Protein AF-A0A2V8WRK2-F1 (afdb_monomer_lite)

pLDDT: mean 87.33, std 11.97, range [26.91, 98.06]

Sequence (510 aa):
MASASSSSPSTLCRERIAKIERKTERIECVFANGSTILISPFLATHVSVGDEISFPLATPAVHTGTEIYVGKSVQASRPRDVYQVSIGYVSQPRQDKRGEYFVIAEVLNGQLGISSIQIGSETLRDYFYVADRQGKWERQRTLYQVLQASSSASPAELRLAFKLRDLELRASRALKSECRALERAFNILAQEELRAYYDALLKDSLAPAVFPYGGFGSILVVGERSRNGDAFFTKRILAFLPEQRHRHFRAPLRRCDFYNDRAYYRDLDRKLEVCLDPGVLPLVWDATWNEWKHLLGTKAELKATFVLSGKYRRNRGQWELVKWATALPSRVEVKLPMDTQSQIEKARRTFHRFGQYSDALEKIRAEIAKAPIEKRELQRICDTLGIPSDFDVAQITWQPDYDSFFYQQLYRRARTFYLFREEYIFDLERGVIIETPELGHATYVFAKPKSMAVFLADYARTTKEHILDNRSNVAERLGYLGRVVHGANPRGWLKKIKAYVGEPPDVAQF

Structure (mmCIF, N/CA/C/O backbone):
data_AF-A0A2V8WRK2-F1
#
_entry.id   AF-A0A2V8WRK2-F1
#
loop_
_atom_site.group_PDB
_atom_site.id
_atom_site.type_symbol
_atom_site.label_atom_id
_atom_site.label_alt_id
_atom_site.label_comp_id
_atom_site.label_asym_id
_atom_site.label_entity_id
_atom_site.label_seq_id
_atom_site.pdbx_PDB_ins_code
_atom_site.Cartn_x
_atom_site.Cartn_y
_atom_site.Cartn_z
_atom_site.occupancy
_atom_site.B_iso_or_equiv
_atom_site.auth_seq_id
_atom_site.auth_comp_id
_atom_site.auth_asym_id
_atom_site.auth_atom_id
_atom_site.pdbx_PDB_model_num
ATOM 1 N N . MET A 1 1 ? 27.318 -7.527 21.695 1.00 33.00 1 MET A N 1
ATOM 2 C CA . MET A 1 1 ? 27.281 -6.537 22.789 1.00 33.00 1 MET A CA 1
ATOM 3 C C . MET A 1 1 ? 27.005 -5.181 22.171 1.00 33.00 1 MET A C 1
ATOM 5 O O . MET A 1 1 ? 27.864 -4.669 21.469 1.00 33.00 1 MET A O 1
ATOM 9 N N . ALA A 1 2 ? 25.782 -4.680 22.329 1.00 28.59 2 ALA A N 1
ATOM 10 C CA . ALA A 1 2 ? 25.346 -3.387 21.813 1.00 28.59 2 ALA A CA 1
ATOM 11 C C . ALA A 1 2 ? 24.994 -2.501 23.011 1.00 28.59 2 ALA A C 1
ATOM 13 O O . ALA A 1 2 ? 24.330 -2.952 23.943 1.00 28.59 2 ALA A O 1
ATOM 14 N N . SER A 1 3 ? 25.518 -1.282 22.996 1.00 26.91 3 SER A N 1
ATOM 15 C CA . SER A 1 3 ? 25.431 -0.280 24.053 1.00 26.91 3 SER A CA 1
ATOM 16 C C . SER A 1 3 ? 23.981 0.047 24.407 1.00 26.91 3 SER A C 1
ATOM 18 O O . SER A 1 3 ? 23.245 0.588 23.582 1.00 26.91 3 SER A O 1
ATOM 20 N N . ALA A 1 4 ? 23.600 -0.249 25.649 1.00 30.08 4 ALA A N 1
ATOM 21 C CA . ALA A 1 4 ? 22.389 0.265 26.263 1.00 30.08 4 ALA A CA 1
ATOM 22 C C . ALA A 1 4 ? 22.502 1.792 26.364 1.00 30.08 4 ALA A C 1
ATOM 24 O O . ALA A 1 4 ? 23.292 2.318 27.146 1.00 30.08 4 ALA A O 1
ATOM 25 N N . SER A 1 5 ? 21.731 2.512 25.552 1.00 32.69 5 SER A N 1
ATOM 26 C CA . SER A 1 5 ? 21.471 3.926 25.787 1.00 32.69 5 SER A CA 1
ATOM 27 C C . SER A 1 5 ? 20.665 4.034 27.080 1.00 32.69 5 SER A C 1
ATOM 29 O O . SER A 1 5 ? 19.501 3.634 27.121 1.00 32.69 5 SER A O 1
ATOM 31 N N . SER A 1 6 ? 21.300 4.527 28.140 1.00 32.81 6 SER A N 1
ATOM 32 C CA . SER A 1 6 ? 20.675 4.817 29.427 1.00 32.81 6 SER A CA 1
ATOM 33 C C . SER A 1 6 ? 19.572 5.861 29.241 1.00 32.81 6 SER A C 1
ATOM 35 O O . SER A 1 6 ? 19.846 7.058 29.138 1.00 32.81 6 SER A O 1
ATOM 37 N N . SER A 1 7 ? 18.321 5.412 29.173 1.00 35.16 7 SER A N 1
ATOM 38 C CA . SER A 1 7 ? 17.162 6.286 29.307 1.00 35.16 7 SER A CA 1
ATOM 39 C C . SER A 1 7 ? 17.142 6.838 30.730 1.00 35.16 7 SER A C 1
ATOM 41 O O . SER A 1 7 ? 17.136 6.065 31.690 1.00 35.16 7 SER A O 1
ATOM 43 N N . SER A 1 8 ? 17.132 8.162 30.869 1.00 36.28 8 SER A N 1
ATOM 44 C CA . SER A 1 8 ? 16.843 8.862 32.123 1.00 36.28 8 SER A CA 1
ATOM 45 C C . SER A 1 8 ? 15.612 8.236 32.796 1.00 36.28 8 SER A C 1
ATOM 47 O O . SER A 1 8 ? 14.686 7.857 32.071 1.00 36.28 8 SER A O 1
ATOM 49 N N . PRO A 1 9 ? 15.547 8.125 34.136 1.00 40.22 9 PRO A N 1
ATOM 50 C CA . PRO A 1 9 ? 14.362 7.596 34.797 1.00 40.22 9 PRO A CA 1
ATOM 51 C C . PRO A 1 9 ? 13.186 8.510 34.457 1.00 40.22 9 PRO A C 1
ATOM 53 O O . PRO A 1 9 ? 13.114 9.649 34.915 1.00 40.22 9 PRO A O 1
ATOM 56 N N . SER A 1 10 ? 12.286 8.041 33.595 1.00 53.97 10 SER A N 1
ATOM 57 C CA . SER A 1 10 ? 11.025 8.719 33.347 1.00 53.97 10 SER A CA 1
ATOM 58 C C . SER A 1 10 ? 10.274 8.732 34.669 1.00 53.97 10 SER A C 1
ATOM 60 O O . SER A 1 10 ? 9.869 7.676 35.153 1.00 53.97 10 SER A O 1
ATOM 62 N N . THR A 1 11 ? 10.132 9.902 35.285 1.00 71.38 11 THR A N 1
ATOM 63 C CA . THR A 1 11 ? 9.372 10.050 36.522 1.00 71.38 11 THR A CA 1
ATOM 64 C C . THR A 1 11 ? 7.940 9.601 36.229 1.00 71.38 11 THR A C 1
ATOM 66 O O . THR A 1 11 ? 7.254 10.178 35.384 1.00 71.38 11 THR A O 1
ATOM 69 N N . LEU A 1 12 ? 7.514 8.503 36.846 1.00 81.81 12 LEU A N 1
ATOM 70 C CA . LEU A 1 12 ? 6.176 7.954 36.666 1.00 81.81 12 LEU A CA 1
ATOM 71 C C . LEU A 1 12 ? 5.236 8.605 37.674 1.00 81.81 12 LEU A C 1
ATOM 73 O O . LEU A 1 12 ? 5.536 8.646 38.864 1.00 81.81 12 LEU A O 1
ATOM 77 N N . CYS A 1 13 ? 4.099 9.098 37.195 1.00 82.94 13 CYS A N 1
ATOM 78 C CA . CYS A 1 13 ? 2.987 9.475 38.050 1.00 82.94 13 CYS A CA 1
ATOM 79 C C . CYS A 1 13 ? 2.107 8.246 38.259 1.00 82.94 13 CYS A C 1
ATOM 81 O O . CYS A 1 13 ? 1.760 7.574 37.284 1.00 82.94 13 CYS A O 1
ATOM 83 N N . ARG A 1 14 ? 1.740 7.965 39.508 1.00 88.44 14 ARG A N 1
ATOM 84 C CA . ARG A 1 14 ? 0.771 6.931 39.874 1.00 88.44 14 ARG A CA 1
ATOM 85 C C . ARG A 1 14 ? -0.101 7.483 40.984 1.00 88.44 14 ARG A C 1
ATOM 87 O O . ARG A 1 14 ? 0.359 7.621 42.110 1.00 88.44 14 ARG A O 1
ATOM 94 N N . GLU A 1 15 ? -1.336 7.823 40.648 1.00 89.12 15 GLU A N 1
ATOM 95 C CA . GLU A 1 15 ? -2.199 8.595 41.536 1.00 89.12 15 GLU A CA 1
ATOM 96 C C . GLU A 1 15 ? -3.636 8.088 41.530 1.00 89.12 15 GLU A C 1
ATOM 98 O O . GLU A 1 15 ? -4.135 7.556 40.535 1.00 89.12 15 GLU A O 1
ATOM 103 N N . ARG A 1 16 ? -4.325 8.274 42.659 1.00 90.38 16 ARG A N 1
ATOM 104 C CA . ARG A 1 16 ? -5.740 7.921 42.800 1.00 90.38 16 ARG A CA 1
ATOM 105 C C . ARG A 1 16 ? -6.625 9.096 42.406 1.00 90.38 16 ARG A C 1
ATOM 107 O O . ARG A 1 16 ? -6.422 10.219 42.867 1.00 90.38 16 ARG A O 1
ATOM 114 N N . ILE A 1 17 ? -7.649 8.821 41.606 1.00 89.75 17 ILE A N 1
ATOM 115 C CA . ILE A 1 17 ? -8.601 9.830 41.143 1.00 89.75 17 ILE A CA 1
ATOM 116 C C . ILE A 1 17 ? -9.576 10.172 42.269 1.00 89.75 17 ILE A C 1
ATOM 118 O O . ILE A 1 17 ? -10.353 9.324 42.710 1.00 89.75 17 ILE A O 1
ATOM 122 N N . ALA A 1 18 ? -9.546 11.427 42.710 1.00 89.19 18 ALA A N 1
ATOM 123 C CA . ALA A 1 18 ? -10.425 11.965 43.741 1.00 89.19 18 ALA A CA 1
ATOM 124 C C . ALA A 1 18 ? -11.673 12.630 43.143 1.00 89.19 18 ALA A C 1
ATOM 126 O O . ALA A 1 18 ? -12.765 12.506 43.695 1.00 89.19 18 ALA A O 1
ATOM 127 N N . LYS A 1 19 ? -11.533 13.312 41.999 1.00 88.94 19 LYS A N 1
ATOM 128 C CA . LYS A 1 19 ? -12.640 14.009 41.329 1.00 88.94 19 LYS A CA 1
ATOM 129 C C . LYS A 1 19 ? -12.487 13.963 39.812 1.00 88.94 19 LYS A C 1
ATOM 131 O O . LYS A 1 19 ? -11.374 13.919 39.294 1.00 88.94 19 LYS A O 1
ATOM 136 N N . ILE A 1 20 ? -13.613 13.984 39.104 1.00 88.81 20 ILE A N 1
ATOM 137 C CA . ILE A 1 20 ? -13.668 14.070 37.643 1.00 88.81 20 ILE A CA 1
ATOM 138 C C . ILE A 1 20 ? -14.520 15.288 37.285 1.00 88.81 20 ILE A C 1
ATOM 140 O O . ILE A 1 20 ? -15.695 15.348 37.642 1.00 88.81 20 ILE A O 1
ATOM 144 N N . GLU A 1 21 ? -13.928 16.256 36.593 1.00 87.88 21 GLU A N 1
ATOM 145 C CA . GLU A 1 21 ? -14.580 17.495 36.174 1.00 87.88 21 GLU A CA 1
ATOM 146 C C . GLU A 1 21 ? -14.582 17.626 34.652 1.00 87.88 21 GLU A C 1
ATOM 148 O O . GLU A 1 21 ? -13.616 17.299 33.960 1.00 87.88 21 GLU A O 1
ATOM 153 N N . ARG A 1 22 ? -15.688 18.123 34.099 1.00 81.88 22 ARG A N 1
ATOM 154 C CA . ARG A 1 22 ? -15.800 18.359 32.661 1.00 81.88 22 ARG A CA 1
ATOM 155 C C . ARG A 1 22 ? -15.322 19.771 32.337 1.00 81.88 22 ARG A C 1
ATOM 157 O O . ARG A 1 22 ? -16.014 20.734 32.649 1.00 81.88 22 ARG A O 1
ATOM 164 N N . LYS A 1 23 ? -14.181 19.882 31.653 1.00 77.75 23 LYS A N 1
ATOM 165 C CA . LYS A 1 23 ? -13.736 21.114 30.989 1.00 77.75 23 LYS A CA 1
ATOM 166 C C . LYS A 1 23 ? -14.095 21.041 29.500 1.00 77.75 23 LYS A C 1
ATOM 168 O O . LYS A 1 23 ? -14.261 19.961 28.943 1.00 77.75 23 LYS A O 1
ATOM 173 N N . THR A 1 24 ? -14.269 22.195 28.863 1.00 71.88 24 THR A N 1
ATOM 174 C CA . THR A 1 24 ? -14.876 22.413 27.531 1.00 71.88 24 THR A CA 1
ATOM 175 C C . THR A 1 24 ? -14.741 21.237 26.546 1.00 71.88 24 THR A C 1
ATOM 177 O O . THR A 1 24 ? -15.749 20.648 26.155 1.00 71.88 24 THR A O 1
ATOM 180 N N . GLU A 1 25 ? -13.505 20.844 26.206 1.00 73.25 25 GLU A N 1
ATOM 181 C CA . GLU A 1 25 ? -13.198 19.764 25.248 1.00 73.25 25 GLU A CA 1
ATOM 182 C C . GLU A 1 25 ? -12.459 18.555 25.858 1.00 73.25 25 GLU A C 1
ATOM 184 O O . GLU A 1 25 ? -12.199 17.564 25.170 1.00 73.25 25 GLU A O 1
ATOM 189 N N . ARG A 1 26 ? -12.101 18.611 27.145 1.00 78.19 26 ARG A N 1
ATOM 190 C CA . ARG A 1 26 ? -11.319 17.576 27.839 1.00 78.19 26 ARG A CA 1
ATOM 191 C C . ARG A 1 26 ? -11.847 17.340 29.242 1.00 78.19 26 ARG A C 1
ATOM 193 O O . ARG A 1 26 ? -12.374 18.241 29.881 1.00 78.19 26 ARG A O 1
ATOM 200 N N . ILE A 1 27 ? -11.669 16.126 29.737 1.00 84.38 27 ILE A N 1
ATOM 201 C CA . ILE A 1 27 ? -12.066 15.793 31.101 1.00 84.38 27 ILE A CA 1
ATOM 202 C C . ILE A 1 27 ? -10.850 15.940 32.004 1.00 84.38 27 ILE A C 1
ATOM 204 O O . ILE A 1 27 ? -9.791 15.398 31.702 1.00 84.38 27 ILE A O 1
ATOM 208 N N . GLU A 1 28 ? -11.001 16.697 33.082 1.00 87.44 28 GLU A N 1
ATOM 209 C CA . GLU A 1 28 ? -9.978 16.861 34.102 1.00 87.44 28 GLU A CA 1
ATOM 210 C C . GLU A 1 28 ? -10.193 15.832 35.208 1.00 87.44 28 GLU A C 1
ATOM 212 O O . GLU A 1 28 ? -11.255 15.773 35.827 1.00 87.44 28 GLU A O 1
ATOM 217 N N . CYS A 1 29 ? -9.181 15.010 35.455 1.00 86.69 29 CYS A N 1
ATOM 218 C CA . CYS A 1 29 ? -9.129 14.156 36.630 1.00 86.69 29 CYS A CA 1
ATOM 219 C C . CYS A 1 29 ? -8.252 14.842 37.675 1.00 86.69 29 CYS A C 1
ATOM 221 O O . CYS A 1 29 ? -7.085 15.126 37.409 1.00 86.69 29 CYS A O 1
ATOM 223 N N . VAL A 1 30 ? -8.826 15.099 38.847 1.00 87.56 30 VAL A N 1
ATOM 224 C CA . VAL A 1 30 ? -8.127 15.644 40.012 1.00 87.56 30 VAL A CA 1
ATOM 225 C C . VAL A 1 30 ? -7.714 14.482 40.902 1.00 87.56 30 VAL A C 1
ATOM 227 O O . VAL A 1 30 ? -8.536 13.620 41.236 1.00 87.56 30 VAL A O 1
ATOM 230 N N . PHE A 1 31 ? -6.443 14.450 41.274 1.00 88.44 31 PHE A N 1
ATOM 231 C CA . PHE A 1 31 ? -5.867 13.409 42.110 1.00 88.44 31 PHE A CA 1
ATOM 232 C C . PHE A 1 31 ? -5.949 13.748 43.593 1.00 88.44 31 PHE A C 1
ATOM 234 O O . PHE A 1 31 ? -6.145 14.900 43.979 1.00 88.44 31 PHE A O 1
ATOM 241 N N . ALA A 1 32 ? -5.773 12.733 44.437 1.00 84.25 32 ALA A N 1
ATOM 242 C CA . ALA A 1 32 ? -5.756 12.897 45.890 1.00 84.25 32 ALA A CA 1
ATOM 243 C C . ALA A 1 32 ? -4.668 13.879 46.374 1.00 84.25 32 ALA A C 1
ATOM 245 O O . ALA A 1 32 ? -4.857 14.549 47.384 1.00 84.25 32 ALA A O 1
ATOM 246 N N . ASN A 1 33 ? -3.563 14.006 45.633 1.00 82.94 33 ASN A N 1
ATOM 247 C CA . ASN A 1 33 ? -2.477 14.948 45.916 1.00 82.94 33 ASN A CA 1
ATOM 248 C C . ASN A 1 33 ? -2.751 16.396 45.431 1.00 82.94 33 ASN A C 1
ATOM 250 O O . ASN A 1 33 ? -1.884 17.257 45.552 1.00 82.94 33 ASN A O 1
ATOM 254 N N . GLY A 1 34 ? -3.925 16.665 44.844 1.00 79.44 34 GLY A N 1
ATOM 255 C CA . GLY A 1 34 ? -4.321 17.971 44.306 1.00 79.44 34 GLY A CA 1
ATOM 256 C C . GLY A 1 34 ? -3.822 18.285 42.889 1.00 79.44 34 GLY A C 1
ATOM 257 O O . GLY A 1 34 ? -4.283 19.257 42.294 1.00 79.44 34 GLY A O 1
ATOM 258 N N . SER A 1 35 ? -2.928 17.474 42.314 1.00 85.12 35 SER A N 1
ATOM 259 C CA . SER A 1 35 ? -2.521 17.615 40.909 1.00 85.12 35 SER A CA 1
ATOM 260 C C . SER A 1 35 ? -3.599 17.090 39.954 1.00 85.12 35 SER A C 1
ATOM 262 O O . SER A 1 35 ? -4.507 16.356 40.356 1.00 85.12 35 SER A O 1
ATOM 264 N N . THR A 1 36 ? -3.540 17.503 38.686 1.00 85.69 36 THR A N 1
ATOM 265 C CA . THR A 1 36 ? -4.578 17.180 37.701 1.00 85.69 36 THR A CA 1
ATOM 266 C C . THR A 1 36 ? -3.999 16.654 36.394 1.00 85.69 36 THR A C 1
ATOM 268 O O . THR A 1 36 ? -2.864 16.950 36.018 1.00 85.69 36 THR A O 1
ATOM 271 N N . ILE A 1 37 ? -4.800 15.864 35.679 1.00 86.00 37 ILE A N 1
ATOM 272 C CA . ILE A 1 37 ? -4.516 15.426 34.312 1.00 86.00 37 ILE A CA 1
ATOM 273 C C . ILE A 1 37 ? -5.730 15.688 33.423 1.00 86.00 37 ILE A C 1
ATOM 275 O O . ILE A 1 37 ? -6.873 15.463 33.818 1.00 86.00 37 ILE A O 1
ATOM 279 N N . LEU A 1 38 ? -5.486 16.128 32.191 1.00 86.19 38 LEU A N 1
ATOM 280 C CA . LEU A 1 38 ? -6.527 16.248 31.175 1.00 86.19 38 LEU A CA 1
ATOM 281 C C . LEU A 1 38 ? -6.543 14.999 30.301 1.00 86.19 38 LEU A C 1
ATOM 283 O O . LEU A 1 38 ? -5.591 14.772 29.565 1.00 86.19 38 LEU A O 1
ATOM 287 N N . ILE A 1 39 ? -7.633 14.239 30.314 1.00 86.25 39 ILE A N 1
ATOM 288 C CA . ILE A 1 39 ? -7.825 13.052 29.473 1.00 86.25 39 ILE A CA 1
ATOM 289 C C . ILE A 1 39 ? -8.859 13.291 28.369 1.00 86.25 39 ILE A C 1
ATOM 291 O O . ILE A 1 39 ? -9.662 14.230 28.405 1.00 86.25 39 ILE A O 1
ATOM 295 N N . SER A 1 40 ? -8.837 12.423 27.353 1.00 85.00 40 SER A N 1
ATOM 296 C CA . SER A 1 40 ? -9.837 12.467 26.287 1.00 85.00 40 SER A CA 1
ATOM 297 C C . SER A 1 40 ? -11.233 12.127 26.835 1.00 85.00 40 SER A C 1
ATOM 299 O O . SER A 1 40 ? -11.349 11.262 27.711 1.00 85.00 40 SER A O 1
ATOM 301 N N . PRO A 1 41 ? -12.312 12.728 26.295 1.00 84.94 41 PRO A N 1
ATOM 302 C CA . PRO A 1 41 ? -13.676 12.381 26.694 1.00 84.94 41 PRO A CA 1
ATOM 303 C C . PRO A 1 41 ? -13.994 10.892 26.534 1.00 84.94 41 PRO A C 1
ATOM 305 O O . PRO A 1 41 ? -14.756 10.343 27.319 1.00 84.94 41 PRO A O 1
ATOM 308 N N . PHE A 1 42 ? -13.389 10.227 25.543 1.00 86.25 42 PHE A N 1
ATOM 309 C CA . PHE A 1 42 ? -13.582 8.796 25.324 1.00 86.25 42 PHE A CA 1
ATOM 310 C C . PHE A 1 42 ? -12.953 7.958 26.442 1.00 86.25 42 PHE A C 1
ATOM 312 O O . PHE A 1 42 ? -13.636 7.112 27.014 1.00 86.25 42 PHE A O 1
ATOM 319 N N . LEU A 1 43 ? -11.696 8.232 26.812 1.00 86.94 43 LEU A N 1
ATOM 320 C CA . LEU A 1 43 ? -11.040 7.544 27.929 1.00 86.94 43 LEU A CA 1
ATOM 321 C C . LEU A 1 43 ? -11.803 7.767 29.240 1.00 86.94 43 LEU A C 1
ATOM 323 O O . LEU A 1 43 ? -11.996 6.822 29.996 1.00 86.94 43 LEU A O 1
ATOM 327 N N . ALA A 1 44 ? -12.308 8.982 29.469 1.00 86.69 44 ALA A N 1
ATOM 328 C CA . ALA A 1 44 ? -13.057 9.324 30.675 1.00 86.69 44 ALA A CA 1
ATOM 329 C C . ALA A 1 44 ? -14.314 8.467 30.896 1.00 86.69 44 ALA A C 1
ATOM 331 O O . ALA A 1 44 ? -14.669 8.206 32.041 1.00 86.69 44 ALA A O 1
ATOM 332 N N . THR A 1 45 ? -14.957 7.963 29.833 1.00 87.81 45 THR A N 1
ATOM 333 C CA . THR A 1 45 ? -16.102 7.034 29.967 1.00 87.81 45 THR A CA 1
ATOM 334 C C . THR A 1 45 ? -15.731 5.695 30.610 1.00 87.81 45 THR A C 1
ATOM 336 O O . THR A 1 45 ? -16.604 4.953 31.056 1.00 87.81 45 THR A O 1
ATOM 339 N N . HIS A 1 46 ? -14.435 5.395 30.677 1.00 87.62 46 HIS A N 1
ATOM 340 C CA . HIS A 1 46 ? -13.875 4.188 31.266 1.00 87.62 46 HIS A CA 1
ATOM 341 C C . HIS A 1 46 ? -13.084 4.477 32.541 1.00 87.62 46 HIS A C 1
ATOM 343 O O . HIS A 1 46 ? -12.317 3.623 32.971 1.00 87.62 46 HIS A O 1
ATOM 349 N N . VAL A 1 47 ? -13.262 5.642 33.158 1.00 88.44 47 VAL A N 1
ATOM 350 C CA . VAL A 1 47 ? -12.563 6.060 34.378 1.00 88.44 47 VAL A CA 1
ATOM 351 C C . VAL A 1 47 ? -13.590 6.401 35.456 1.00 88.44 47 VAL A C 1
ATOM 353 O O . VAL A 1 47 ? -14.679 6.891 35.163 1.00 88.44 47 VAL A O 1
ATOM 356 N N . SER A 1 48 ? -13.285 6.099 36.713 1.00 88.62 48 SER A N 1
ATOM 357 C CA . SER A 1 48 ? -14.168 6.348 37.853 1.00 88.62 48 SER A CA 1
ATOM 358 C C . SER A 1 48 ? -13.391 6.897 39.047 1.00 88.62 48 SER A C 1
ATOM 360 O O . SER A 1 48 ? -12.182 6.710 39.163 1.00 88.62 48 SER A O 1
ATOM 362 N N . VAL A 1 49 ? -14.089 7.597 39.944 1.00 87.75 49 VAL A N 1
ATOM 363 C CA . VAL A 1 49 ? -13.502 8.045 41.215 1.00 87.75 49 VAL A CA 1
ATOM 364 C C . VAL A 1 49 ? -13.048 6.819 42.011 1.00 87.75 49 VAL A C 1
ATOM 366 O O . VAL A 1 49 ? -13.767 5.825 42.093 1.00 87.75 49 VAL A O 1
ATOM 369 N N . GLY A 1 50 ? -11.843 6.886 42.572 1.00 85.75 50 GLY A N 1
ATOM 370 C CA . GLY A 1 50 ? -11.198 5.776 43.269 1.00 85.75 50 GLY A CA 1
ATOM 371 C C . GLY A 1 50 ? -10.345 4.866 42.381 1.00 85.75 50 GLY A C 1
ATOM 372 O O . GLY A 1 50 ? -9.571 4.087 42.937 1.00 85.75 50 GLY A O 1
ATOM 373 N N . ASP A 1 51 ? -10.430 4.979 41.050 1.00 89.88 51 ASP A N 1
ATOM 374 C CA . ASP A 1 51 ? -9.483 4.316 40.147 1.00 89.88 51 ASP A CA 1
ATOM 375 C C . ASP A 1 51 ? -8.077 4.910 40.310 1.00 89.88 51 ASP A C 1
ATOM 377 O O . ASP A 1 51 ? -7.897 6.074 40.687 1.00 89.88 51 ASP A O 1
ATOM 381 N N . GLU A 1 52 ? -7.071 4.100 40.003 1.00 91.38 52 GLU A N 1
ATOM 382 C CA . GLU A 1 52 ? -5.673 4.507 40.011 1.00 91.38 52 GLU A CA 1
ATOM 383 C C . GLU A 1 52 ? -5.186 4.711 38.579 1.00 91.38 52 GLU A C 1
ATOM 385 O O . GLU A 1 52 ? -5.335 3.826 37.741 1.00 91.38 52 GLU A O 1
ATOM 390 N N . ILE A 1 53 ? -4.591 5.863 38.284 1.00 90.69 53 ILE A N 1
ATOM 391 C CA . ILE A 1 53 ? -4.066 6.181 36.958 1.00 90.69 53 ILE A CA 1
ATOM 392 C C . ILE A 1 53 ? -2.546 6.302 37.003 1.00 90.69 53 ILE A C 1
ATOM 394 O O . ILE A 1 53 ? -1.979 6.952 37.879 1.00 90.69 53 ILE A O 1
ATOM 398 N N . SER A 1 54 ? -1.883 5.654 36.049 1.00 90.25 54 SER A N 1
ATOM 399 C CA . SER A 1 54 ? -0.434 5.676 35.862 1.00 90.25 54 SER A CA 1
ATOM 400 C C . SER A 1 54 ? -0.083 6.285 34.507 1.00 90.25 54 SER A C 1
ATOM 402 O O . SER A 1 54 ? -0.649 5.872 33.491 1.00 90.25 54 SER A O 1
ATOM 404 N N . PHE A 1 55 ? 0.843 7.247 34.482 1.00 88.25 55 PHE A N 1
ATOM 405 C CA . PHE A 1 55 ? 1.313 7.893 33.251 1.00 88.25 55 PHE A CA 1
ATOM 406 C C . PHE A 1 55 ? 2.711 8.539 33.414 1.00 88.25 55 PHE A C 1
ATOM 408 O O . PHE A 1 55 ? 3.114 8.868 34.531 1.00 88.25 55 PHE A O 1
ATOM 415 N N . PRO A 1 56 ? 3.465 8.765 32.323 1.00 83.00 56 PRO A N 1
ATOM 416 C CA . PRO A 1 56 ? 4.788 9.402 32.373 1.00 83.00 56 PRO A CA 1
ATOM 417 C C . PRO A 1 56 ? 4.728 10.936 32.557 1.00 83.00 56 PRO A C 1
ATOM 419 O O . PRO A 1 56 ? 4.084 11.627 31.763 1.00 83.00 56 PRO A O 1
ATOM 422 N N . LEU A 1 57 ? 5.456 11.491 33.543 1.00 71.69 57 LEU A N 1
ATOM 423 C CA . LEU A 1 57 ? 5.439 12.928 33.906 1.00 71.69 57 LEU A CA 1
ATOM 424 C C . LEU A 1 57 ? 6.092 13.866 32.879 1.00 71.69 57 LEU A C 1
ATOM 426 O O . LEU A 1 57 ? 5.818 15.062 32.892 1.00 71.69 57 LEU A O 1
ATOM 430 N N . ALA A 1 58 ? 6.901 13.354 31.947 1.00 61.28 58 ALA A N 1
ATOM 431 C CA . ALA A 1 58 ? 7.513 14.159 30.880 1.00 61.28 58 ALA A CA 1
ATOM 432 C C . ALA A 1 58 ? 6.502 14.679 29.829 1.00 61.28 58 ALA A C 1
ATOM 434 O O . ALA A 1 58 ? 6.897 15.236 28.805 1.00 61.28 58 ALA A O 1
ATOM 435 N N . THR A 1 59 ? 5.199 14.491 30.060 1.00 55.66 59 THR A N 1
ATOM 436 C CA . THR A 1 59 ? 4.135 14.775 29.097 1.00 55.66 59 THR A CA 1
ATOM 437 C C . THR A 1 59 ? 3.240 15.908 29.620 1.00 55.66 59 THR A C 1
ATOM 439 O O . THR A 1 59 ? 2.316 15.639 30.385 1.00 55.66 59 THR A O 1
ATOM 442 N N . PRO A 1 60 ? 3.456 17.177 29.217 1.00 45.00 60 PRO A N 1
ATOM 443 C CA . PRO A 1 60 ? 2.665 18.309 29.714 1.00 45.00 60 PRO A CA 1
ATOM 444 C C . PRO A 1 60 ? 1.190 18.293 29.256 1.00 45.00 60 PRO A C 1
ATOM 446 O O . PRO A 1 60 ? 0.369 19.013 29.817 1.00 45.00 60 PRO A O 1
ATOM 449 N N . ALA A 1 61 ? 0.819 17.457 28.274 1.00 53.44 61 ALA A N 1
ATOM 450 C CA . ALA A 1 61 ? -0.570 17.199 27.892 1.00 53.44 61 ALA A CA 1
ATOM 451 C C . ALA A 1 61 ? -0.760 15.766 27.365 1.00 53.44 61 ALA A C 1
ATOM 453 O O . ALA A 1 61 ? -0.060 15.334 26.452 1.00 53.44 61 ALA A O 1
ATOM 454 N N . VAL A 1 62 ? -1.753 15.034 27.883 1.00 57.56 62 VAL A N 1
ATOM 455 C CA . VAL A 1 62 ? -2.133 13.722 27.335 1.00 57.56 62 VAL A CA 1
ATOM 456 C C . VAL A 1 62 ? -2.685 13.906 25.926 1.00 57.56 62 VAL A C 1
ATOM 458 O O . VAL A 1 62 ? -3.643 14.655 25.705 1.00 57.56 62 VAL A O 1
ATOM 461 N N . HIS A 1 63 ? -2.111 13.188 24.973 1.00 61.88 63 HIS A N 1
ATOM 462 C CA . HIS A 1 63 ? -2.638 13.034 23.625 1.00 61.88 63 HIS A CA 1
ATOM 463 C C . HIS A 1 63 ? -3.066 11.579 23.415 1.00 61.88 63 HIS A C 1
ATOM 465 O O . HIS A 1 63 ? -2.798 10.709 24.241 1.00 61.88 63 HIS A O 1
ATOM 471 N N . THR A 1 64 ? -3.727 11.285 22.295 1.00 57.28 64 THR A N 1
ATOM 472 C CA . THR A 1 64 ? -4.144 9.916 21.948 1.00 57.28 64 THR A CA 1
ATOM 473 C C . THR A 1 64 ? -2.983 8.915 21.941 1.00 57.28 64 THR A C 1
ATOM 475 O O . THR A 1 64 ? -3.224 7.732 22.121 1.00 57.28 64 THR A O 1
ATOM 478 N N . GLY A 1 65 ? -1.731 9.354 21.769 1.00 64.69 65 GLY A N 1
ATOM 479 C CA . GLY A 1 65 ? -0.544 8.490 21.804 1.00 64.69 65 GLY A CA 1
ATOM 480 C C . GLY A 1 65 ? 0.133 8.329 23.171 1.00 64.69 65 GLY A C 1
ATOM 481 O O . GLY A 1 65 ? 1.078 7.547 23.267 1.00 64.69 65 GLY A O 1
ATOM 482 N N . THR A 1 66 ? -0.309 9.054 24.207 1.00 81.31 66 THR A N 1
ATOM 483 C CA . THR A 1 66 ? 0.279 8.978 25.553 1.00 81.31 66 THR A CA 1
ATOM 484 C C . THR A 1 66 ? -0.063 7.642 26.202 1.00 81.31 66 THR A C 1
ATOM 486 O O . THR A 1 66 ? -1.222 7.218 26.177 1.00 81.31 66 THR A O 1
ATOM 489 N N . GLU A 1 67 ? 0.949 7.007 26.790 1.00 89.62 67 GLU A N 1
ATOM 490 C CA . GLU A 1 67 ? 0.797 5.764 27.536 1.00 89.62 67 GLU A CA 1
ATOM 491 C C . GLU A 1 67 ? 0.106 6.031 28.878 1.00 89.62 67 GLU A C 1
ATOM 493 O O . GLU A 1 67 ? 0.617 6.782 29.709 1.00 89.62 67 GLU A O 1
ATOM 498 N N . ILE A 1 68 ? -1.076 5.448 29.071 1.00 90.75 68 ILE A N 1
ATOM 499 C CA . ILE A 1 68 ? -1.880 5.576 30.288 1.00 90.75 68 ILE A CA 1
ATOM 500 C C . ILE A 1 68 ? -2.389 4.199 30.676 1.00 90.75 68 ILE A C 1
ATOM 502 O O . ILE A 1 68 ? -3.019 3.515 29.871 1.00 90.75 68 ILE A O 1
ATOM 506 N N . TYR A 1 69 ? -2.198 3.838 31.937 1.00 92.56 69 TYR A N 1
ATOM 507 C CA . TYR A 1 69 ? -2.797 2.656 32.544 1.00 92.56 69 TYR A CA 1
ATOM 508 C C . TYR A 1 69 ? -3.748 3.082 33.660 1.00 92.56 69 TYR A C 1
ATOM 510 O O . TYR A 1 69 ? -3.387 3.901 34.500 1.00 92.56 69 TYR A O 1
ATOM 518 N N . VAL A 1 70 ? -4.962 2.539 33.662 1.00 92.31 70 VAL A N 1
ATOM 519 C CA . VAL A 1 70 ? -5.964 2.765 34.705 1.00 92.31 70 VAL A CA 1
ATOM 520 C C . VAL A 1 70 ? -6.238 1.435 35.394 1.00 92.31 70 VAL A C 1
ATOM 522 O O . VAL A 1 70 ? -6.867 0.551 34.806 1.00 92.31 70 VAL A O 1
ATOM 525 N N . GLY A 1 71 ? -5.767 1.316 36.632 1.00 90.06 71 GLY A N 1
ATOM 526 C CA . GLY A 1 71 ? -6.070 0.216 37.534 1.00 90.06 71 GLY A CA 1
ATOM 527 C C . GLY A 1 71 ? -7.443 0.421 38.163 1.00 90.06 71 GLY A C 1
ATOM 528 O O . GLY A 1 71 ? -7.703 1.461 38.779 1.00 90.06 71 GLY A O 1
ATOM 529 N N . LYS A 1 72 ? -8.342 -0.551 37.994 1.00 87.44 72 LYS A N 1
ATOM 530 C CA . LYS A 1 72 ? -9.697 -0.444 38.548 1.00 87.44 72 LYS A CA 1
ATOM 531 C C . LYS A 1 72 ? -9.720 -0.678 40.051 1.00 87.44 72 LYS A C 1
ATOM 533 O O . LYS A 1 72 ? -9.091 -1.605 40.554 1.00 87.44 72 LYS A O 1
ATOM 538 N N . SER A 1 73 ? -10.496 0.141 40.763 1.00 75.94 73 SER A N 1
ATOM 539 C CA . SER A 1 73 ? -10.712 -0.046 42.201 1.00 75.94 73 SER A CA 1
ATOM 540 C C . SER A 1 73 ? -11.295 -1.432 42.507 1.00 75.94 73 SER A C 1
ATOM 542 O O . SER A 1 73 ? -12.156 -1.932 41.782 1.00 75.94 73 SER A O 1
ATOM 544 N N . VAL A 1 74 ? -10.884 -2.021 43.634 1.00 65.69 74 VAL A N 1
ATOM 545 C CA . VAL A 1 74 ? -11.366 -3.324 44.140 1.00 65.69 74 VAL A CA 1
ATOM 546 C C . VAL A 1 74 ? -12.886 -3.332 44.369 1.00 65.69 74 VAL A C 1
ATOM 548 O O . VAL A 1 74 ? -13.516 -4.383 44.349 1.00 65.69 74 VAL A O 1
ATOM 551 N N . GLN A 1 75 ? -13.492 -2.155 44.546 1.00 59.78 75 GLN A N 1
ATOM 552 C CA . GLN A 1 75 ? -14.939 -1.985 44.719 1.00 59.78 75 GLN A CA 1
ATOM 553 C C . GLN A 1 75 ? -15.724 -1.988 43.393 1.00 59.78 75 GLN A C 1
ATOM 555 O O . GLN A 1 75 ? -16.955 -1.959 43.408 1.00 59.78 75 GLN A O 1
ATOM 560 N N . ALA A 1 76 ? -15.052 -2.011 42.237 1.00 60.50 76 ALA A N 1
ATOM 561 C CA . ALA A 1 76 ? -15.718 -2.085 40.943 1.00 60.50 76 ALA A CA 1
ATOM 562 C C . ALA A 1 76 ? -16.331 -3.479 40.730 1.00 60.50 76 ALA A C 1
ATOM 564 O O . ALA A 1 76 ? -15.666 -4.497 40.895 1.00 60.50 76 ALA A O 1
ATOM 565 N N . SER A 1 77 ? -17.587 -3.533 40.278 1.00 53.06 77 SER A N 1
ATOM 566 C CA . SER A 1 77 ? -18.329 -4.789 40.065 1.00 53.06 77 SER A CA 1
ATOM 567 C C . SER A 1 77 ? -17.679 -5.741 39.047 1.00 53.06 77 SER A C 1
ATOM 569 O O . SER A 1 77 ? -17.965 -6.938 39.052 1.00 53.06 77 SER A O 1
ATOM 571 N N . ARG A 1 78 ? -16.794 -5.224 38.180 1.00 57.53 78 ARG A N 1
ATOM 572 C CA . ARG A 1 78 ? -15.878 -5.981 37.310 1.00 57.53 78 ARG A CA 1
ATOM 573 C C . ARG A 1 78 ? -14.585 -5.174 37.113 1.00 57.53 78 ARG A C 1
ATOM 575 O O . ARG A 1 78 ? -14.558 -4.333 36.209 1.00 57.53 78 ARG A O 1
ATOM 582 N N . PRO A 1 79 ? -13.527 -5.384 37.913 1.00 60.06 79 PRO A N 1
ATOM 583 C CA . PRO A 1 79 ? -12.289 -4.634 37.764 1.00 60.06 79 PRO A CA 1
ATOM 584 C C . PRO A 1 79 ? -11.552 -5.166 36.534 1.00 60.06 79 PRO A C 1
ATOM 586 O O . PRO A 1 79 ? -10.893 -6.199 36.581 1.00 60.06 79 PRO A O 1
ATOM 589 N N . ARG A 1 80 ? -11.741 -4.512 35.389 1.00 79.88 80 ARG A N 1
ATOM 590 C CA . ARG A 1 80 ? -10.891 -4.726 34.219 1.00 79.88 80 ARG A CA 1
ATOM 591 C C . ARG A 1 80 ? -10.138 -3.446 33.950 1.00 79.88 80 ARG A C 1
ATOM 593 O O . ARG A 1 80 ? -10.762 -2.408 33.714 1.00 79.88 80 ARG A O 1
ATOM 600 N N . ASP A 1 81 ? -8.824 -3.552 33.976 1.00 92.00 81 ASP A N 1
ATOM 601 C CA . ASP A 1 81 ? -7.945 -2.419 33.776 1.00 92.00 81 ASP A CA 1
ATOM 602 C C . ASP A 1 81 ? -8.080 -1.889 32.356 1.00 92.00 81 ASP A C 1
ATOM 604 O O . ASP A 1 81 ? -8.443 -2.612 31.418 1.00 92.00 81 ASP A O 1
ATOM 608 N N . VAL A 1 82 ? -7.784 -0.606 32.205 1.00 93.50 82 VAL A N 1
ATOM 609 C CA . VAL A 1 82 ? -7.823 0.087 30.921 1.00 93.50 82 VAL A CA 1
ATOM 610 C C . VAL A 1 82 ? -6.406 0.499 30.567 1.00 93.50 82 VAL A C 1
ATOM 612 O O . VAL A 1 82 ? -5.699 1.061 31.400 1.00 93.50 82 VAL A O 1
ATOM 615 N N . TYR A 1 83 ? -5.992 0.249 29.330 1.00 94.31 83 TYR A N 1
ATOM 616 C CA . TYR A 1 83 ? -4.662 0.615 28.862 1.00 94.31 83 TYR A CA 1
ATOM 617 C C . TYR A 1 83 ? -4.738 1.336 27.517 1.00 94.31 83 TYR A C 1
ATOM 619 O O . TYR A 1 83 ? -5.277 0.806 26.543 1.00 94.31 83 TYR A O 1
ATOM 627 N N . GLN A 1 84 ? -4.230 2.567 27.490 1.00 93.56 84 GLN A N 1
ATOM 628 C CA . GLN A 1 84 ? -4.054 3.385 26.296 1.00 93.56 84 GLN A CA 1
ATOM 629 C C . GLN A 1 84 ? -2.571 3.443 25.960 1.00 93.56 84 GLN A C 1
ATOM 631 O O . GLN A 1 84 ? -1.777 3.824 26.818 1.00 93.56 84 GLN A O 1
ATOM 636 N N . VAL A 1 85 ? -2.187 3.132 24.724 1.00 93.25 85 VAL A N 1
ATOM 637 C CA . VAL A 1 85 ? -0.783 3.235 24.315 1.00 93.25 85 VAL A CA 1
ATOM 638 C C . VAL A 1 85 ? -0.613 3.312 22.801 1.00 93.25 85 VAL A C 1
ATOM 640 O O . VAL A 1 85 ? -1.496 2.922 22.037 1.00 93.25 85 VAL A O 1
ATOM 643 N N . SER A 1 86 ? 0.547 3.801 22.364 1.00 92.62 86 SER A N 1
ATOM 644 C CA . SER A 1 86 ? 0.993 3.671 20.977 1.00 92.62 86 SER A CA 1
ATOM 645 C C . SER A 1 86 ? 1.644 2.306 20.745 1.00 92.62 86 SER A C 1
ATOM 647 O O . SER A 1 86 ? 2.633 1.966 21.400 1.00 92.62 86 SER A O 1
ATOM 649 N N . ILE A 1 87 ? 1.103 1.547 19.796 1.00 93.38 87 ILE A N 1
ATOM 650 C CA . ILE A 1 87 ? 1.623 0.250 19.373 1.00 93.38 87 ILE A CA 1
ATOM 651 C C . ILE A 1 87 ? 2.435 0.350 18.082 1.00 93.38 87 ILE A C 1
ATOM 653 O O . ILE A 1 87 ? 2.126 1.137 17.177 1.00 93.38 87 ILE A O 1
ATOM 657 N N . GLY A 1 88 ? 3.484 -0.465 18.033 1.00 91.19 88 GLY A N 1
ATOM 658 C CA . GLY A 1 88 ? 4.250 -0.797 16.846 1.00 91.19 88 GLY A CA 1
ATOM 659 C C . GLY A 1 88 ? 3.682 -2.044 16.186 1.00 91.19 88 GLY A C 1
ATOM 660 O O . GLY A 1 88 ? 2.503 -2.351 16.343 1.00 91.19 88 GLY A O 1
ATOM 661 N N . TYR A 1 89 ? 4.548 -2.771 15.484 1.00 91.00 89 TYR A N 1
ATOM 662 C CA . TYR A 1 89 ? 4.158 -3.915 14.672 1.00 91.00 89 TYR A CA 1
ATOM 663 C C . TYR A 1 89 ? 3.360 -4.960 15.462 1.00 91.00 89 TYR A C 1
ATOM 665 O O . TYR A 1 89 ? 3.704 -5.326 16.589 1.00 91.00 89 TYR A O 1
ATOM 673 N N . VAL A 1 90 ? 2.307 -5.471 14.822 1.00 93.19 90 VAL A N 1
ATOM 674 C CA . VAL A 1 90 ? 1.493 -6.571 15.337 1.00 93.19 90 VAL A CA 1
ATOM 675 C C . VAL A 1 90 ? 1.854 -7.860 14.613 1.00 93.19 90 VAL A C 1
ATOM 677 O O . VAL A 1 90 ? 1.829 -7.926 13.383 1.00 93.19 90 VAL A O 1
ATOM 680 N N . SER A 1 91 ? 2.185 -8.899 15.378 1.00 92.06 91 SER A N 1
ATOM 681 C CA . SER A 1 91 ? 2.581 -10.195 14.831 1.00 92.06 91 SER A CA 1
ATOM 682 C C . SER A 1 91 ? 1.463 -10.870 14.037 1.00 92.06 91 SER A C 1
ATOM 684 O O . SER A 1 91 ? 0.278 -10.656 14.289 1.00 92.06 91 SER A O 1
ATOM 686 N N . GLN A 1 92 ? 1.846 -11.785 13.145 1.00 91.56 92 GLN A N 1
ATOM 687 C CA . GLN A 1 92 ? 0.900 -12.757 12.594 1.00 91.56 92 GLN A CA 1
ATOM 688 C C . GLN A 1 92 ? 0.302 -13.638 13.713 1.00 91.56 92 GLN A C 1
ATOM 690 O O . GLN A 1 92 ? 0.960 -13.804 14.752 1.00 91.56 92 GLN A O 1
ATOM 695 N N . PRO A 1 93 ? -0.913 -14.189 13.523 1.00 93.56 93 PRO A N 1
ATOM 696 C CA . PRO A 1 93 ? -1.563 -15.065 14.490 1.00 93.56 93 PRO A CA 1
ATOM 697 C C . PRO A 1 93 ? -0.701 -16.277 14.834 1.00 93.56 93 PRO A C 1
ATOM 699 O O . PRO A 1 93 ? -0.110 -16.912 13.959 1.00 93.56 93 PRO A O 1
ATOM 702 N N . ARG A 1 94 ? -0.635 -16.602 16.122 1.00 93.75 94 ARG A N 1
ATOM 703 C CA . ARG A 1 94 ? 0.068 -17.768 16.670 1.00 93.75 94 ARG A CA 1
ATOM 704 C C . ARG A 1 94 ? -0.878 -18.545 17.568 1.00 93.75 94 ARG A C 1
ATOM 706 O O . ARG A 1 94 ? -1.745 -17.938 18.187 1.00 93.75 94 ARG A O 1
ATOM 713 N N . GLN A 1 95 ? -0.688 -19.856 17.655 1.00 93.38 95 GLN A N 1
ATOM 714 C CA . GLN A 1 95 ? -1.430 -20.690 18.598 1.00 93.38 95 GLN A CA 1
ATOM 715 C C . GLN A 1 95 ? -0.763 -20.685 19.968 1.00 93.38 95 GLN A C 1
ATOM 717 O O . GLN A 1 95 ? 0.466 -20.730 20.079 1.00 93.38 95 GLN A O 1
ATOM 722 N N . ASP A 1 96 ? -1.582 -20.645 21.010 1.00 90.06 96 ASP A N 1
ATOM 723 C CA . ASP A 1 96 ? -1.152 -20.921 22.369 1.00 90.06 96 ASP A CA 1
ATOM 724 C C . ASP A 1 96 ? -1.162 -22.435 22.667 1.00 90.06 96 ASP A C 1
ATOM 726 O O . ASP A 1 96 ? -1.452 -23.277 21.816 1.00 90.06 96 ASP A O 1
ATOM 730 N N . LYS A 1 97 ? -0.847 -22.799 23.914 1.00 88.56 97 LYS A N 1
ATOM 731 C CA . LYS A 1 97 ? -0.833 -24.203 24.364 1.00 88.56 97 LYS A CA 1
ATOM 732 C C . LYS A 1 97 ? -2.216 -24.866 24.375 1.00 88.56 97 LYS A C 1
ATOM 734 O O . LYS A 1 97 ? -2.289 -26.081 24.520 1.00 88.56 97 LYS A O 1
ATOM 739 N N . ARG A 1 98 ? -3.292 -24.082 24.303 1.00 87.56 98 ARG A N 1
ATOM 740 C CA . ARG A 1 98 ? -4.686 -24.540 24.281 1.00 87.56 98 ARG A CA 1
ATOM 741 C C . ARG A 1 98 ? -5.226 -24.643 22.852 1.00 87.56 98 ARG A C 1
ATOM 743 O O . ARG A 1 98 ? -6.347 -25.099 22.683 1.00 87.56 98 ARG A O 1
ATOM 750 N N . GLY A 1 99 ? -4.428 -24.265 21.850 1.00 87.56 99 GLY A N 1
ATOM 751 C CA . GLY A 1 99 ? -4.833 -24.218 20.446 1.00 87.56 99 GLY A CA 1
ATOM 752 C C . GLY A 1 99 ? -5.515 -22.907 20.044 1.00 87.56 99 GLY A C 1
ATOM 753 O O . GLY A 1 99 ? -5.892 -22.764 18.884 1.00 87.56 99 GLY A O 1
ATOM 754 N N . GLU A 1 100 ? -5.629 -21.941 20.958 1.00 91.19 100 GLU A N 1
ATOM 755 C CA . GLU A 1 100 ? -6.277 -20.652 20.717 1.00 91.19 100 GLU A CA 1
ATOM 756 C C . GLU A 1 100 ? -5.327 -19.692 19.997 1.00 91.19 100 GLU A C 1
ATOM 758 O O . GLU A 1 100 ? -4.146 -19.573 20.341 1.00 91.19 100 GLU A O 1
ATOM 763 N N . TYR A 1 101 ? -5.841 -18.968 19.003 1.00 95.44 101 TYR A N 1
ATOM 764 C CA . TYR A 1 101 ? -5.033 -18.041 18.216 1.00 95.44 101 TYR A CA 1
ATOM 765 C C . TYR A 1 101 ? -4.978 -16.644 18.837 1.00 95.44 101 TYR A C 1
ATOM 767 O O . TYR A 1 101 ? -6.010 -16.036 19.132 1.00 95.44 101 TYR A O 1
ATOM 775 N N . PHE A 1 102 ? -3.785 -16.061 18.914 1.00 95.69 102 PHE A N 1
ATOM 776 C CA . PHE A 1 102 ? -3.568 -14.690 19.373 1.00 95.69 102 PHE A CA 1
ATOM 777 C C . PHE A 1 102 ? -2.490 -13.972 18.556 1.00 95.69 102 PHE A C 1
ATOM 779 O O . PHE A 1 102 ? -1.664 -14.592 17.884 1.00 95.69 102 PHE A O 1
ATOM 786 N N . VAL A 1 103 ? -2.484 -12.643 18.638 1.00 95.94 103 VAL A N 1
ATOM 787 C CA . VAL A 1 103 ? -1.416 -11.780 18.120 1.00 95.94 103 VAL A CA 1
ATOM 788 C C . VAL A 1 103 ? -0.759 -11.011 19.260 1.00 95.94 103 VAL A C 1
ATOM 790 O O . VAL A 1 103 ? -1.357 -10.809 20.322 1.00 95.94 103 VAL A O 1
ATOM 793 N N . ILE A 1 104 ? 0.465 -10.546 19.024 1.00 95.69 104 ILE A N 1
ATOM 794 C CA . ILE A 1 104 ? 1.205 -9.689 19.949 1.00 95.69 104 ILE A CA 1
ATOM 795 C C . ILE A 1 104 ? 1.432 -8.342 19.273 1.00 95.69 104 ILE A C 1
ATOM 797 O O . ILE A 1 104 ? 2.035 -8.290 18.202 1.00 95.69 104 ILE A O 1
ATOM 801 N N . ALA A 1 105 ? 0.960 -7.268 19.900 1.00 95.06 105 ALA A N 1
ATOM 802 C CA . ALA A 1 105 ? 1.289 -5.901 19.522 1.00 95.06 105 ALA A CA 1
ATOM 803 C C . ALA A 1 105 ? 2.456 -5.394 20.377 1.00 95.06 105 ALA A C 1
ATOM 805 O O . ALA A 1 105 ? 2.407 -5.466 21.609 1.00 95.06 105 ALA A O 1
ATOM 806 N N . GLU A 1 106 ? 3.497 -4.887 19.724 1.00 93.62 106 GLU A N 1
ATOM 807 C CA . GLU A 1 106 ? 4.636 -4.245 20.382 1.00 93.62 106 GLU A CA 1
ATOM 808 C C . GLU A 1 106 ? 4.221 -2.901 20.991 1.00 93.62 106 GLU A C 1
ATOM 810 O O . GLU A 1 106 ? 3.559 -2.096 20.334 1.00 93.62 106 GLU A O 1
ATOM 815 N N . VAL A 1 107 ? 4.634 -2.626 22.227 1.00 92.81 107 VAL A N 1
ATOM 816 C CA . VAL A 1 107 ? 4.481 -1.303 22.843 1.00 92.81 107 VAL A CA 1
ATOM 817 C C . VAL A 1 107 ? 5.727 -0.466 22.542 1.00 92.81 107 VAL A C 1
ATOM 819 O O . VAL A 1 107 ? 6.829 -0.852 22.910 1.00 92.81 107 VAL A O 1
ATOM 822 N N . LEU A 1 108 ? 5.565 0.695 21.892 1.00 85.62 108 LEU A N 1
ATOM 823 C CA . LEU A 1 108 ? 6.709 1.458 21.360 1.00 85.62 108 LEU A CA 1
ATOM 824 C C . LEU A 1 108 ? 7.602 2.108 22.427 1.00 85.62 108 LEU A C 1
ATOM 826 O O . LEU A 1 108 ? 8.809 2.199 22.229 1.00 85.62 108 LEU A O 1
ATOM 830 N N . ASN A 1 109 ? 7.014 2.600 23.521 1.00 81.81 109 ASN A N 1
ATOM 831 C CA . ASN A 1 109 ? 7.755 3.323 24.564 1.00 81.81 109 ASN A CA 1
ATOM 832 C C . ASN A 1 109 ? 7.905 2.497 25.847 1.00 81.81 109 ASN A C 1
ATOM 834 O O . ASN A 1 109 ? 8.958 2.538 26.475 1.00 81.81 109 ASN A O 1
ATOM 838 N N . GLY A 1 110 ? 6.854 1.769 26.237 1.00 83.25 110 GLY A N 1
ATOM 839 C CA . GLY A 1 110 ? 6.851 0.838 27.369 1.00 83.25 110 GLY A CA 1
ATOM 840 C C . GLY A 1 110 ? 7.226 1.479 28.704 1.00 83.25 110 GLY A C 1
ATOM 841 O O . GLY A 1 110 ? 7.814 0.823 29.562 1.00 83.25 110 GLY A O 1
ATOM 842 N N . GLN A 1 111 ? 6.912 2.762 28.891 1.00 85.56 111 GLN A N 1
ATOM 843 C CA . GLN A 1 111 ? 7.350 3.544 30.048 1.00 85.56 111 GLN A CA 1
ATOM 844 C C . GLN A 1 111 ? 6.685 3.071 31.341 1.00 85.56 111 GLN A C 1
ATOM 846 O O . GLN A 1 111 ? 7.260 3.230 32.413 1.00 85.56 111 GLN A O 1
ATOM 851 N N . LEU A 1 112 ? 5.514 2.429 31.261 1.00 87.06 112 LEU A N 1
ATOM 852 C CA . LEU A 1 112 ? 4.846 1.830 32.423 1.00 87.06 112 LEU A CA 1
ATOM 853 C C . LEU A 1 112 ? 5.319 0.395 32.718 1.00 87.06 112 LEU A C 1
ATOM 855 O O . LEU A 1 112 ? 4.726 -0.295 33.554 1.00 87.06 112 LEU A O 1
ATOM 859 N N . GLY A 1 113 ? 6.374 -0.069 32.040 1.00 88.88 113 GLY A N 1
ATOM 860 C CA . GLY A 1 113 ? 6.933 -1.413 32.177 1.00 88.88 113 GLY A CA 1
ATOM 861 C C . GLY A 1 113 ? 6.148 -2.498 31.437 1.00 88.88 113 GLY A C 1
ATOM 862 O O . GLY A 1 113 ? 6.425 -3.673 31.644 1.00 88.88 113 GLY A O 1
ATOM 863 N N . ILE A 1 114 ? 5.171 -2.127 30.602 1.00 92.94 114 ILE A N 1
ATOM 864 C CA . ILE A 1 114 ? 4.440 -3.044 29.718 1.00 92.94 114 ILE A CA 1
ATOM 865 C C . ILE A 1 114 ? 5.093 -2.968 28.335 1.00 92.94 114 ILE A C 1
ATOM 867 O O . ILE A 1 114 ? 5.093 -1.915 27.706 1.00 92.94 114 ILE A O 1
ATOM 871 N N . SER A 1 115 ? 5.648 -4.077 27.854 1.00 93.50 115 SER A N 1
ATOM 872 C CA . SER A 1 115 ? 6.350 -4.158 26.566 1.00 93.50 115 SER A CA 1
ATOM 873 C C . SER A 1 115 ? 5.479 -4.715 25.440 1.00 93.50 115 SER A C 1
ATOM 875 O O . SER A 1 115 ? 5.783 -4.520 24.261 1.00 93.50 115 SER A O 1
ATOM 877 N N . SER A 1 116 ? 4.385 -5.406 25.774 1.00 95.44 116 SER A N 1
ATOM 878 C CA . SER A 1 116 ? 3.534 -6.052 24.776 1.00 95.44 116 SER A CA 1
ATOM 879 C C . SER A 1 116 ? 2.061 -6.120 25.170 1.00 95.44 116 SER A C 1
ATOM 881 O O . SER A 1 116 ? 1.704 -6.202 26.346 1.00 95.44 116 SER A O 1
ATOM 883 N N . ILE A 1 117 ? 1.192 -6.129 24.160 1.00 96.44 117 ILE A N 1
ATOM 884 C CA . ILE A 1 117 ? -0.240 -6.387 24.313 1.00 96.44 117 ILE A CA 1
ATOM 885 C C . ILE A 1 117 ? -0.577 -7.679 23.578 1.00 96.44 117 ILE A C 1
ATOM 887 O O . ILE A 1 117 ? -0.383 -7.780 22.367 1.00 96.44 117 ILE A O 1
ATOM 891 N N . GLN A 1 118 ? -1.120 -8.656 24.297 1.00 96.19 118 GLN A N 1
ATOM 892 C CA . GLN A 1 118 ? -1.638 -9.885 23.705 1.00 96.19 118 GLN A CA 1
ATOM 893 C C . GLN A 1 118 ? -3.124 -9.720 23.399 1.00 96.19 118 GLN A C 1
ATOM 895 O O . GLN A 1 118 ? -3.906 -9.300 24.258 1.00 96.19 118 GLN A O 1
ATOM 900 N N . ILE A 1 119 ? -3.514 -10.035 22.166 1.00 96.94 119 ILE A N 1
ATOM 901 C CA . ILE A 1 119 ? -4.883 -9.868 21.676 1.00 96.94 119 ILE A CA 1
ATOM 902 C C . ILE A 1 119 ? -5.341 -11.193 21.068 1.00 96.94 119 ILE A C 1
ATOM 904 O O . ILE A 1 119 ? -4.744 -11.673 20.107 1.00 96.94 119 ILE A O 1
ATOM 908 N N . GLY A 1 120 ? -6.401 -11.782 21.624 1.00 96.00 120 GLY A N 1
ATOM 909 C CA . GLY A 1 120 ? -6.994 -13.008 21.085 1.00 96.00 120 GLY A CA 1
ATOM 910 C C . GLY A 1 120 ? -7.685 -12.779 19.738 1.00 96.00 120 GLY A C 1
ATOM 911 O O . GLY A 1 120 ? -8.190 -11.684 19.467 1.00 96.00 120 GLY A O 1
ATOM 912 N N . SER A 1 121 ? -7.755 -13.820 18.908 1.00 95.56 121 SER A N 1
ATOM 913 C CA . SER A 1 121 ? -8.382 -13.747 17.580 1.00 95.56 121 SER A CA 1
ATOM 914 C C . SER A 1 121 ? -9.859 -13.376 17.655 1.00 95.56 121 SER A C 1
ATOM 916 O O . SER A 1 121 ? -10.305 -12.537 16.878 1.00 95.56 121 SER A O 1
ATOM 918 N N . GLU A 1 122 ? -10.594 -13.874 18.652 1.00 94.12 122 GLU A N 1
ATOM 919 C CA . GLU A 1 122 ? -11.985 -13.467 18.898 1.00 94.12 122 GLU A CA 1
ATOM 920 C C . GLU A 1 122 ? -12.113 -11.959 19.148 1.00 94.12 122 GLU A C 1
ATOM 922 O O . GLU A 1 122 ? -13.011 -11.300 18.635 1.00 94.12 122 GLU A O 1
ATOM 927 N N . THR A 1 123 ? -11.166 -11.373 19.887 1.00 95.19 123 THR A N 1
ATOM 928 C CA . THR A 1 123 ? -11.165 -9.933 20.167 1.00 95.19 123 THR A CA 1
ATOM 929 C C . THR A 1 123 ? -10.876 -9.110 18.909 1.00 95.19 123 THR A C 1
ATOM 931 O O . THR A 1 123 ? -11.466 -8.043 18.725 1.00 95.19 123 THR A O 1
ATOM 934 N N . LEU A 1 124 ? -9.989 -9.586 18.028 1.00 95.94 124 LEU A N 1
ATOM 935 C CA . LEU A 1 124 ? -9.751 -8.948 16.730 1.00 95.94 124 LEU A CA 1
ATOM 936 C C . LEU A 1 124 ? -10.973 -9.065 15.822 1.00 95.94 124 LEU A C 1
ATOM 938 O O . LEU A 1 124 ? -11.398 -8.060 15.246 1.00 95.94 124 LEU A O 1
ATOM 942 N N . ARG A 1 125 ? -11.548 -10.269 15.727 1.00 95.44 125 ARG A N 1
ATOM 943 C CA . ARG A 1 125 ? -12.777 -10.574 14.989 1.00 95.44 125 ARG A CA 1
ATOM 944 C C . ARG A 1 125 ? -13.884 -9.602 15.385 1.00 95.44 125 ARG A C 1
ATOM 946 O O . ARG A 1 125 ? -14.362 -8.847 14.539 1.00 95.44 125 ARG A O 1
ATOM 953 N N . ASP A 1 126 ? -14.183 -9.526 16.678 1.00 94.81 126 ASP A N 1
ATOM 954 C CA . ASP A 1 126 ? -15.286 -8.739 17.236 1.00 94.81 126 ASP A CA 1
ATOM 955 C C . ASP A 1 126 ? -15.051 -7.216 17.185 1.00 94.81 126 ASP A C 1
ATOM 957 O O . ASP A 1 126 ? -15.967 -6.431 17.436 1.00 94.81 126 ASP A O 1
ATOM 961 N N . TYR A 1 127 ? -13.841 -6.762 16.839 1.00 95.19 127 TYR A N 1
ATOM 962 C CA . TYR A 1 127 ? -13.531 -5.337 16.693 1.00 95.19 127 TYR A CA 1
ATOM 963 C C . TYR A 1 127 ? -13.400 -4.874 15.234 1.00 95.19 127 TYR A C 1
ATOM 965 O O . TYR A 1 127 ? -13.906 -3.803 14.861 1.00 95.19 127 TYR A O 1
ATOM 973 N N . PHE A 1 128 ? -12.687 -5.646 14.412 1.00 95.38 128 PHE A N 1
ATOM 974 C CA . PHE A 1 128 ? -12.307 -5.269 13.049 1.00 95.38 128 PHE A CA 1
ATOM 975 C C . PHE A 1 128 ? -13.202 -5.881 11.974 1.00 95.38 128 PHE A C 1
ATOM 977 O O . PHE A 1 128 ? -13.468 -5.215 10.974 1.00 95.38 128 PHE A O 1
ATOM 984 N N . TYR A 1 129 ? -13.692 -7.100 12.188 1.00 96.00 129 TYR A N 1
ATOM 985 C CA . TYR A 1 129 ? -14.378 -7.895 11.164 1.00 96.00 129 TYR A CA 1
ATOM 986 C C . TYR A 1 129 ? -15.905 -7.894 11.315 1.00 96.00 129 TYR A C 1
ATOM 988 O O . TYR A 1 129 ? -16.604 -8.641 10.636 1.00 96.00 129 TYR A O 1
ATOM 996 N N . VAL A 1 130 ? -16.438 -7.022 12.172 1.00 94.06 130 VAL A N 1
ATOM 997 C CA . VAL A 1 130 ? -17.879 -6.870 12.413 1.00 94.06 130 VAL A CA 1
ATOM 998 C C . VAL A 1 130 ? -18.427 -5.551 11.881 1.00 94.06 130 VAL A C 1
ATOM 1000 O O . VAL A 1 130 ? -17.718 -4.540 11.797 1.00 94.06 130 VAL A O 1
ATOM 1003 N N . ALA A 1 131 ? -19.723 -5.536 11.570 1.00 89.38 131 ALA A N 1
ATOM 1004 C CA . ALA A 1 131 ? -20.462 -4.331 11.204 1.00 89.38 131 ALA A CA 1
ATOM 1005 C C . ALA A 1 131 ? -20.758 -3.451 12.434 1.00 89.38 131 ALA A C 1
ATOM 1007 O O . ALA A 1 131 ? -20.561 -2.233 12.384 1.00 89.38 131 ALA A O 1
ATOM 1008 N N . ASP A 1 132 ? -21.150 -4.072 13.548 1.00 90.31 132 ASP A N 1
ATOM 1009 C CA . ASP A 1 132 ? -21.418 -3.416 14.825 1.00 90.31 132 ASP A CA 1
ATOM 1010 C C . ASP A 1 132 ? -20.499 -3.956 15.930 1.00 90.31 132 ASP A C 1
ATOM 1012 O O . ASP A 1 132 ? -20.563 -5.122 16.303 1.00 90.31 132 ASP A O 1
ATOM 1016 N N . ARG A 1 133 ? -19.674 -3.081 16.512 1.00 88.75 133 ARG A N 1
ATOM 1017 C CA . ARG A 1 133 ? -18.715 -3.422 17.580 1.00 88.75 133 ARG A CA 1
ATOM 1018 C C . ARG A 1 133 ? -19.363 -3.681 18.948 1.00 88.75 133 ARG A C 1
ATOM 1020 O O . ARG A 1 133 ? -18.651 -3.975 19.913 1.00 88.75 133 ARG A O 1
ATOM 1027 N N . GLN A 1 134 ? -20.677 -3.488 19.069 1.00 85.62 134 GLN A N 1
ATOM 1028 C CA . GLN A 1 134 ? -21.439 -3.777 20.288 1.00 85.62 134 GLN A CA 1
ATOM 1029 C C . GLN A 1 134 ? -22.214 -5.098 20.209 1.00 85.62 134 GLN A C 1
ATOM 1031 O O . GLN A 1 134 ? -22.571 -5.653 21.248 1.00 85.62 134 GLN A O 1
ATOM 1036 N N . GLY A 1 135 ? -22.462 -5.610 19.003 1.00 84.62 135 GLY A N 1
ATOM 1037 C CA . GLY A 1 135 ? -23.173 -6.867 18.796 1.00 84.62 135 GLY A CA 1
ATOM 1038 C C . GLY A 1 135 ? -22.269 -8.096 18.924 1.00 84.62 135 GLY A C 1
ATOM 1039 O O . GLY A 1 135 ? -21.054 -8.021 18.751 1.00 84.62 135 GLY A O 1
ATOM 1040 N N . LYS A 1 136 ? -22.879 -9.260 19.167 1.00 88.25 136 LYS A N 1
ATOM 1041 C CA . LYS A 1 136 ? -22.184 -10.557 19.130 1.00 88.25 136 LYS A CA 1
ATOM 1042 C C . LYS A 1 136 ? -21.997 -11.041 17.696 1.00 88.25 136 LYS A C 1
ATOM 1044 O O . LYS A 1 136 ? -22.891 -10.803 16.885 1.00 88.25 136 LYS A O 1
ATOM 1049 N N . TRP A 1 137 ? -20.894 -11.741 17.421 1.00 90.50 137 TRP A N 1
ATOM 1050 C CA . TRP A 1 137 ? -20.529 -12.264 16.098 1.00 90.50 137 TRP A CA 1
ATOM 1051 C C . TRP A 1 137 ? -21.681 -12.986 15.385 1.00 90.50 137 TRP A C 1
ATOM 1053 O O . TRP A 1 137 ? -21.981 -12.668 14.239 1.00 90.50 137 TRP A O 1
ATOM 1063 N N . GLU A 1 138 ? -22.399 -13.873 16.080 1.00 88.38 138 GLU A N 1
ATOM 1064 C CA . GLU A 1 138 ? -23.438 -14.732 15.487 1.00 88.38 138 GLU A CA 1
ATOM 1065 C C . GLU A 1 138 ? -24.676 -13.955 15.014 1.00 88.38 138 GLU A C 1
ATOM 1067 O O . GLU A 1 138 ? -25.509 -14.483 14.284 1.00 88.38 138 GLU A O 1
ATOM 1072 N N . ARG A 1 139 ? -24.821 -12.699 15.453 1.00 88.94 139 ARG A N 1
ATOM 1073 C CA . ARG A 1 139 ? -25.941 -11.812 15.102 1.00 88.94 139 ARG A CA 1
ATOM 1074 C C . ARG A 1 139 ? -25.514 -10.671 14.180 1.00 88.94 139 ARG A C 1
ATOM 1076 O O . ARG A 1 139 ? -26.315 -9.779 13.903 1.00 88.94 139 ARG A O 1
ATOM 1083 N N . GLN A 1 140 ? -24.253 -10.652 13.749 1.00 90.12 140 GLN A N 1
ATOM 1084 C CA . GLN A 1 140 ? -23.737 -9.604 12.878 1.00 90.12 140 GLN A CA 1
ATOM 1085 C C . GLN A 1 140 ? -24.259 -9.777 11.458 1.00 90.12 140 GLN A C 1
ATOM 1087 O O . GLN A 1 140 ? -24.297 -10.877 10.913 1.00 90.12 140 GLN A O 1
ATOM 1092 N N . ARG A 1 141 ? -24.553 -8.647 10.813 1.00 93.94 141 ARG A N 1
ATOM 1093 C CA . ARG A 1 141 ? -24.571 -8.611 9.351 1.00 93.94 141 ARG A CA 1
ATOM 1094 C C . ARG A 1 141 ? -23.155 -8.829 8.839 1.00 93.94 141 ARG A C 1
ATOM 1096 O O . ARG A 1 141 ? -22.207 -8.254 9.383 1.00 93.94 141 ARG A O 1
ATOM 1103 N N . THR A 1 142 ? -23.016 -9.610 7.775 1.00 96.19 142 THR A N 1
ATOM 1104 C CA . THR A 1 142 ? -21.715 -9.796 7.130 1.00 96.19 142 THR A CA 1
ATOM 1105 C C . THR A 1 142 ? -21.253 -8.494 6.472 1.00 96.19 142 THR A C 1
ATOM 1107 O O . THR A 1 142 ? -22.062 -7.636 6.111 1.00 96.19 142 THR A O 1
ATOM 1110 N N . LEU A 1 143 ? -19.946 -8.327 6.273 1.00 97.50 143 LEU A N 1
ATOM 1111 C CA . LEU A 1 143 ? -19.393 -7.164 5.574 1.00 97.50 143 LEU A CA 1
ATOM 1112 C C . LEU A 1 143 ? -19.898 -7.098 4.120 1.00 97.50 143 LEU A C 1
ATOM 1114 O O . LEU A 1 143 ? -20.108 -6.007 3.595 1.00 97.50 143 LEU A O 1
ATOM 1118 N N . TYR A 1 144 ? -20.185 -8.253 3.510 1.00 98.06 144 TYR A N 1
ATOM 1119 C CA . TYR A 1 144 ? -20.839 -8.353 2.203 1.00 98.06 144 TYR A CA 1
ATOM 1120 C C . TYR A 1 144 ? -22.265 -7.789 2.230 1.00 98.06 144 TYR A C 1
ATOM 1122 O O . TYR A 1 144 ? -22.621 -6.985 1.374 1.00 98.06 144 TYR A O 1
ATOM 1130 N N . GLN A 1 145 ? -23.055 -8.116 3.259 1.00 97.00 145 GLN A N 1
ATOM 1131 C CA . GLN A 1 145 ? -24.395 -7.548 3.455 1.00 97.00 145 GLN A CA 1
ATOM 1132 C C . GLN A 1 145 ? -24.355 -6.040 3.739 1.00 97.00 145 GLN A C 1
ATOM 1134 O O . GLN A 1 145 ? -25.251 -5.318 3.310 1.00 97.00 145 GLN A O 1
ATOM 1139 N N . VAL A 1 146 ? -23.323 -5.544 4.434 1.00 96.50 146 VAL A N 1
ATOM 1140 C CA . VAL A 1 146 ? -23.125 -4.096 4.643 1.00 96.50 146 VAL A CA 1
ATOM 1141 C C . VAL A 1 146 ? -22.896 -3.370 3.315 1.00 96.50 146 VAL A C 1
ATOM 1143 O O . VAL A 1 146 ? -23.447 -2.286 3.126 1.00 96.50 146 VAL A O 1
ATOM 1146 N N . LEU A 1 147 ? -22.119 -3.965 2.401 1.00 96.88 147 LEU A N 1
ATOM 1147 C CA . LEU A 1 147 ? -21.909 -3.439 1.047 1.00 96.88 147 LEU A CA 1
ATOM 1148 C C . LEU A 1 147 ? -23.068 -3.721 0.084 1.00 96.88 147 LEU A C 1
ATOM 1150 O O . LEU A 1 147 ? -23.110 -3.100 -0.968 1.00 96.88 147 LEU A O 1
ATOM 1154 N N . GLN A 1 148 ? -23.978 -4.636 0.427 1.00 96.62 148 GLN A N 1
ATOM 1155 C CA . GLN A 1 148 ? -24.963 -5.214 -0.496 1.00 96.62 148 GLN A CA 1
ATOM 1156 C C . GLN A 1 148 ? -24.308 -5.865 -1.729 1.00 96.62 148 GLN A C 1
ATOM 1158 O O . GLN A 1 148 ? -24.763 -5.706 -2.857 1.00 96.62 148 GLN A O 1
ATOM 1163 N N . ALA A 1 149 ? -23.219 -6.603 -1.506 1.00 97.19 149 ALA A N 1
ATOM 1164 C CA . ALA A 1 149 ? -22.474 -7.304 -2.549 1.00 97.19 149 ALA A CA 1
ATOM 1165 C C . ALA A 1 149 ? -22.453 -8.821 -2.307 1.00 97.19 149 ALA A C 1
ATOM 1167 O O . ALA A 1 149 ? -22.585 -9.282 -1.173 1.00 97.19 149 ALA A O 1
ATOM 1168 N N . SER A 1 150 ? -22.249 -9.600 -3.372 1.00 96.19 150 SER A N 1
ATOM 1169 C CA . SER A 1 150 ? -22.017 -11.047 -3.274 1.00 96.19 150 SER A CA 1
ATOM 1170 C C . SER A 1 150 ? -20.648 -11.351 -2.655 1.00 96.19 150 SER A C 1
ATOM 1172 O O . SER A 1 150 ? -19.684 -10.612 -2.867 1.00 96.19 150 SER A O 1
ATOM 1174 N N . SER A 1 151 ? -20.522 -12.493 -1.972 1.00 94.62 151 SER A N 1
ATOM 1175 C CA . SER A 1 151 ? -19.221 -13.024 -1.543 1.00 94.62 151 SER A CA 1
ATOM 1176 C C . SER A 1 151 ? -18.309 -13.403 -2.713 1.00 94.62 151 SER A C 1
ATOM 1178 O O . SER A 1 151 ? -17.097 -13.460 -2.535 1.00 94.62 151 SER A O 1
ATOM 1180 N N . SER A 1 152 ? -18.861 -13.592 -3.915 1.00 94.81 152 SER A N 1
ATOM 1181 C CA . SER A 1 152 ? -18.116 -13.835 -5.157 1.00 94.81 152 SER A CA 1
ATOM 1182 C C . SER A 1 152 ? -17.770 -12.559 -5.934 1.00 94.81 152 SER A C 1
ATOM 1184 O O . SER A 1 152 ? -17.175 -12.656 -7.003 1.00 94.81 152 SER A O 1
ATOM 1186 N N . ALA A 1 153 ? -18.150 -11.375 -5.437 1.00 95.50 153 ALA A N 1
ATOM 1187 C CA . ALA A 1 153 ? -17.945 -10.118 -6.153 1.00 95.50 153 ALA A CA 1
ATOM 1188 C C . ALA A 1 153 ? -16.452 -9.835 -6.381 1.00 95.50 153 ALA A C 1
ATOM 1190 O O . ALA A 1 153 ? -15.631 -9.971 -5.466 1.00 95.50 153 ALA A O 1
ATOM 1191 N N . SER A 1 154 ? -16.112 -9.401 -7.587 1.00 93.38 154 SER A N 1
ATOM 1192 C CA . SER A 1 154 ? -14.790 -8.915 -7.974 1.00 93.38 154 SER A CA 1
ATOM 1193 C C . SER A 1 154 ? -14.418 -7.618 -7.232 1.00 93.38 154 SER A C 1
ATOM 1195 O O . SER A 1 154 ? -15.295 -6.913 -6.717 1.00 93.38 154 SER A O 1
ATOM 1197 N N . PRO A 1 155 ? -13.127 -7.239 -7.184 1.00 93.19 155 PRO A N 1
ATOM 1198 C CA . PRO A 1 155 ? -12.701 -5.971 -6.585 1.00 93.19 155 PRO A CA 1
ATOM 1199 C C . PRO A 1 155 ? -13.421 -4.736 -7.159 1.00 93.19 155 PRO A C 1
ATOM 1201 O O . PRO A 1 155 ? -13.783 -3.827 -6.408 1.00 93.19 155 PRO A O 1
ATOM 1204 N N . ALA A 1 156 ? -13.680 -4.719 -8.471 1.00 92.62 156 ALA A N 1
ATOM 1205 C CA . ALA A 1 156 ? -14.397 -3.630 -9.134 1.00 92.62 156 ALA A CA 1
ATOM 1206 C C . ALA A 1 156 ? -15.874 -3.561 -8.707 1.00 92.62 156 ALA A C 1
ATOM 1208 O O . ALA A 1 156 ? -16.375 -2.477 -8.402 1.00 92.62 156 ALA A O 1
ATOM 1209 N N . GLU A 1 157 ? -16.558 -4.706 -8.621 1.00 95.31 157 GLU A N 1
ATOM 1210 C CA . GLU A 1 157 ? -17.946 -4.783 -8.143 1.00 95.31 157 GLU A CA 1
ATOM 1211 C C . GLU A 1 157 ? -18.060 -4.356 -6.678 1.00 95.31 157 GLU A C 1
ATOM 1213 O O . GLU A 1 157 ? -18.953 -3.583 -6.334 1.00 95.31 157 GLU A O 1
ATOM 1218 N N . LEU A 1 158 ? -17.120 -4.771 -5.820 1.00 96.69 158 LEU A N 1
ATOM 1219 C CA . LEU A 1 158 ? -17.064 -4.316 -4.428 1.00 96.69 158 LEU A CA 1
ATOM 1220 C C . LEU A 1 158 ? -16.901 -2.795 -4.329 1.00 96.69 158 LEU A C 1
ATOM 1222 O O . LEU A 1 158 ? -17.539 -2.159 -3.487 1.00 96.69 158 LEU A O 1
ATOM 1226 N N . ARG A 1 159 ? -16.065 -2.190 -5.186 1.00 95.62 159 ARG A N 1
ATOM 1227 C CA . ARG A 1 159 ? -15.897 -0.730 -5.219 1.00 95.62 159 ARG A CA 1
ATOM 1228 C C . ARG A 1 159 ? -17.155 -0.028 -5.702 1.00 95.62 159 ARG A C 1
ATOM 1230 O O . ARG A 1 159 ? -17.510 1.011 -5.144 1.00 95.62 159 ARG A O 1
ATOM 1237 N N . LEU A 1 160 ? -17.806 -0.557 -6.733 1.00 95.50 160 LEU A N 1
ATOM 1238 C CA . LEU A 1 160 ? -19.063 -0.011 -7.230 1.00 95.50 160 LEU A CA 1
ATOM 1239 C C . LEU A 1 160 ? -20.136 -0.054 -6.136 1.00 95.50 160 LEU A C 1
ATOM 1241 O O . LEU A 1 160 ? -20.734 0.979 -5.842 1.00 95.50 160 LEU A O 1
ATOM 1245 N N . ALA A 1 161 ? -20.297 -1.202 -5.475 1.00 97.31 161 ALA A N 1
ATOM 1246 C CA . ALA A 1 161 ? -21.218 -1.381 -4.357 1.00 97.31 161 ALA A CA 1
ATOM 1247 C C . ALA A 1 161 ? -20.922 -0.397 -3.213 1.00 97.31 161 ALA A C 1
ATOM 1249 O O . ALA A 1 161 ? -21.823 0.282 -2.725 1.00 97.31 161 ALA A O 1
ATOM 1250 N N . PHE A 1 162 ? -19.645 -0.223 -2.848 1.00 97.44 162 PHE A N 1
ATOM 1251 C CA . PHE A 1 162 ? -19.225 0.783 -1.871 1.00 97.44 162 PHE A CA 1
ATOM 1252 C C . PHE A 1 162 ? -19.622 2.207 -2.282 1.00 97.44 162 PHE A C 1
ATOM 1254 O O . PHE A 1 162 ? -20.196 2.932 -1.472 1.00 97.44 162 PHE A O 1
ATOM 1261 N N . LYS A 1 163 ? -19.338 2.615 -3.527 1.00 95.88 163 LYS A N 1
ATOM 1262 C CA . LYS A 1 163 ? -19.657 3.964 -4.026 1.00 95.88 163 LYS A CA 1
ATOM 1263 C C . LYS A 1 163 ? -21.165 4.221 -4.045 1.00 95.88 163 LYS A C 1
ATOM 1265 O O . LYS A 1 163 ? -21.595 5.280 -3.598 1.00 95.88 163 LYS A O 1
ATOM 1270 N N . LEU A 1 164 ? -21.957 3.265 -4.532 1.00 96.75 164 LEU A N 1
ATOM 1271 C CA . LEU A 1 164 ? -23.418 3.366 -4.542 1.00 96.75 164 LEU A CA 1
ATOM 1272 C C . LEU A 1 164 ? -23.962 3.470 -3.118 1.00 96.75 164 LEU A C 1
ATOM 1274 O O . LEU A 1 164 ? -24.711 4.394 -2.806 1.00 96.75 164 LEU A O 1
ATOM 1278 N N . ARG A 1 165 ? -23.502 2.596 -2.219 1.00 96.88 165 ARG A N 1
ATOM 1279 C CA . ARG A 1 165 ? -23.973 2.589 -0.836 1.00 96.88 165 ARG A CA 1
ATOM 1280 C C . ARG A 1 165 ? -23.562 3.843 -0.066 1.00 96.88 165 ARG A C 1
ATOM 1282 O O . ARG A 1 165 ? -24.332 4.336 0.751 1.00 96.88 165 ARG A O 1
ATOM 1289 N N . ASP A 1 166 ? -22.380 4.393 -0.332 1.00 95.94 166 ASP A N 1
ATOM 1290 C CA . ASP A 1 166 ? -21.942 5.666 0.250 1.00 95.94 166 ASP A CA 1
ATOM 1291 C C . ASP A 1 166 ? -22.832 6.828 -0.220 1.00 95.94 166 ASP A C 1
ATOM 1293 O O . ASP A 1 166 ? -23.241 7.655 0.595 1.00 95.94 166 ASP A O 1
ATOM 1297 N N . LEU A 1 167 ? -23.210 6.862 -1.504 1.00 96.19 167 LEU A N 1
ATOM 1298 C CA . LEU A 1 167 ? -24.162 7.849 -2.025 1.00 96.19 167 LEU A CA 1
ATOM 1299 C C . LEU A 1 167 ? -25.543 7.718 -1.369 1.00 96.19 167 LEU A C 1
ATOM 1301 O O . LEU A 1 167 ? -26.104 8.729 -0.946 1.00 96.19 167 LEU A O 1
ATOM 1305 N N . GLU A 1 168 ? -26.063 6.498 -1.222 1.00 96.56 168 GLU A N 1
ATOM 1306 C CA . GLU A 1 168 ? -27.340 6.232 -0.546 1.00 96.56 168 GLU A CA 1
ATOM 1307 C C . GLU A 1 168 ? -27.332 6.711 0.909 1.00 96.56 168 GLU A C 1
ATOM 1309 O O . GLU A 1 168 ? -28.236 7.436 1.325 1.00 96.56 168 GLU A O 1
ATOM 1314 N N . LEU A 1 169 ? -26.290 6.364 1.677 1.00 95.19 169 LEU A N 1
ATOM 1315 C CA . LEU A 1 169 ? -26.158 6.780 3.077 1.00 95.19 169 LEU A CA 1
ATOM 1316 C C . LEU A 1 169 ? -26.038 8.303 3.216 1.00 95.19 169 LEU A C 1
ATOM 1318 O O . LEU A 1 169 ? -26.573 8.887 4.162 1.00 95.19 169 LEU A O 1
ATOM 1322 N N . ARG A 1 170 ? -25.351 8.969 2.280 1.00 93.69 170 ARG A N 1
ATOM 1323 C CA . ARG A 1 170 ? -25.271 10.437 2.249 1.00 93.69 170 ARG A CA 1
ATOM 1324 C C . ARG A 1 170 ? -26.626 11.062 1.929 1.00 93.69 170 ARG A C 1
ATOM 1326 O O . ARG A 1 170 ? -27.013 12.015 2.603 1.00 93.69 170 ARG A O 1
ATOM 1333 N N . ALA A 1 171 ? -27.352 10.516 0.954 1.00 94.50 171 ALA A N 1
ATOM 1334 C CA . ALA A 1 171 ? -28.687 10.982 0.585 1.00 94.50 171 ALA A CA 1
ATOM 1335 C C . ALA A 1 171 ? -29.687 10.818 1.743 1.00 94.50 171 ALA A C 1
ATOM 1337 O O . ALA A 1 171 ? -30.473 11.725 2.008 1.00 94.50 171 ALA A O 1
ATOM 1338 N N . SER A 1 172 ? -29.600 9.716 2.493 1.00 94.62 172 SER A N 1
ATOM 1339 C CA . SER A 1 172 ? -30.460 9.442 3.650 1.00 94.62 172 SER A CA 1
ATOM 1340 C C . SER A 1 172 ? -29.990 10.090 4.960 1.00 94.62 172 SER A C 1
ATOM 1342 O O . SER A 1 172 ? -30.602 9.851 5.998 1.00 94.62 172 SER A O 1
ATOM 1344 N N . ARG A 1 173 ? -28.900 10.877 4.947 1.00 91.88 173 ARG A N 1
ATOM 1345 C CA . ARG A 1 173 ? -28.271 11.476 6.145 1.00 91.88 173 ARG A CA 1
ATOM 1346 C C . ARG A 1 173 ? -28.015 10.453 7.263 1.00 91.88 173 ARG A C 1
ATOM 1348 O O . ARG A 1 173 ? -28.298 10.711 8.432 1.00 91.88 173 ARG A O 1
ATOM 1355 N N . ALA A 1 174 ? -27.483 9.294 6.885 1.00 91.56 174 ALA A N 1
ATOM 1356 C CA . ALA A 1 174 ? -27.191 8.193 7.794 1.00 91.56 174 ALA A CA 1
ATOM 1357 C C . ALA A 1 174 ? -26.256 8.589 8.950 1.00 91.56 174 ALA A C 1
ATOM 1359 O O . ALA A 1 174 ? -25.509 9.575 8.892 1.00 91.56 174 ALA A O 1
ATOM 1360 N N . LEU A 1 175 ? -26.258 7.781 10.012 1.00 91.88 175 LEU A N 1
ATOM 1361 C CA . LEU A 1 175 ? -25.408 8.023 11.173 1.00 91.88 175 LEU A CA 1
ATOM 1362 C C . LEU A 1 175 ? -23.926 7.848 10.810 1.00 91.88 175 LEU A C 1
ATOM 1364 O O . LEU A 1 175 ? -23.539 6.965 10.044 1.00 91.88 175 LEU A O 1
ATOM 1368 N N . LYS A 1 176 ? -23.042 8.622 11.456 1.00 90.56 176 LYS A N 1
ATOM 1369 C CA . LYS A 1 176 ? -21.579 8.498 11.264 1.00 90.56 176 LYS A CA 1
ATOM 1370 C C . LYS A 1 176 ? -21.060 7.076 11.526 1.00 90.56 176 LYS A C 1
ATOM 1372 O O . LYS A 1 176 ? -20.044 6.683 10.955 1.00 90.56 176 LYS A O 1
ATOM 1377 N N . SER A 1 177 ? -21.711 6.323 12.412 1.00 89.88 177 SER A N 1
ATOM 1378 C CA . SER A 1 177 ? -21.390 4.919 12.695 1.00 89.88 177 SER A CA 1
ATOM 1379 C C . SER A 1 177 ? -21.624 4.018 11.482 1.00 89.88 177 SER A C 1
ATOM 1381 O O . SER A 1 177 ? -20.790 3.154 11.218 1.00 89.88 177 SER A O 1
ATOM 1383 N N . GLU A 1 178 ? -22.691 4.252 10.719 1.00 92.00 178 GLU A N 1
ATOM 1384 C CA . GLU A 1 178 ? -23.021 3.493 9.511 1.00 92.00 178 GLU A CA 1
ATOM 1385 C C . GLU A 1 178 ? -22.017 3.778 8.397 1.00 92.00 178 GLU A C 1
ATOM 1387 O O . GLU A 1 178 ? -21.465 2.839 7.827 1.00 92.00 178 GLU A O 1
ATOM 1392 N N . CYS A 1 179 ? -21.663 5.047 8.166 1.00 93.38 179 CYS A N 1
ATOM 1393 C CA . CYS A 1 179 ? -20.627 5.397 7.188 1.00 93.38 179 CYS A CA 1
ATOM 1394 C C . CYS A 1 179 ? -19.265 4.774 7.551 1.00 93.38 179 CYS A C 1
ATOM 1396 O O . CYS A 1 179 ? -18.543 4.282 6.686 1.00 93.38 179 CYS A O 1
ATOM 1398 N N . ARG A 1 180 ? -18.915 4.731 8.846 1.00 92.56 180 ARG A N 1
ATOM 1399 C CA . ARG A 1 180 ? -17.694 4.056 9.325 1.00 92.56 180 ARG A CA 1
ATOM 1400 C C . ARG A 1 180 ? -17.762 2.537 9.179 1.00 92.56 180 ARG A C 1
ATOM 1402 O O . ARG A 1 180 ? -16.726 1.906 8.977 1.00 92.56 180 ARG A O 1
ATOM 1409 N N . ALA A 1 181 ? -18.940 1.936 9.345 1.00 94.62 181 ALA A N 1
ATOM 1410 C CA . ALA A 1 181 ? -19.151 0.511 9.104 1.00 94.62 181 ALA A CA 1
ATOM 1411 C C . ALA A 1 181 ? -18.989 0.178 7.620 1.00 94.62 181 ALA A C 1
ATOM 1413 O O . ALA A 1 181 ? -18.275 -0.769 7.300 1.00 94.62 181 ALA A O 1
ATOM 1414 N N . LEU A 1 182 ? -19.547 1.011 6.740 1.00 97.12 182 LEU A N 1
ATOM 1415 C CA . LEU A 1 182 ? -19.401 0.891 5.295 1.00 97.12 182 LEU A CA 1
ATOM 1416 C C . LEU A 1 182 ? -17.933 0.996 4.856 1.00 97.12 182 LEU A C 1
ATOM 1418 O O . LEU A 1 182 ? -17.429 0.118 4.158 1.00 97.12 182 LEU A O 1
ATOM 1422 N N . GLU A 1 183 ? -17.224 2.034 5.310 1.00 95.94 183 GLU A N 1
ATOM 1423 C CA . GLU A 1 183 ? -15.809 2.232 4.978 1.00 95.94 183 GLU A CA 1
ATOM 1424 C C . GLU A 1 183 ? -14.939 1.062 5.463 1.00 95.94 183 GLU A C 1
ATOM 1426 O O . GLU A 1 183 ? -14.049 0.601 4.747 1.00 95.94 183 GLU A O 1
ATOM 1431 N N . ARG A 1 184 ? -15.199 0.547 6.670 1.00 95.62 184 ARG A N 1
ATOM 1432 C CA . ARG A 1 184 ? -14.488 -0.621 7.202 1.00 95.62 184 ARG A CA 1
ATOM 1433 C C . ARG A 1 184 ? -14.776 -1.879 6.388 1.00 95.62 184 ARG A C 1
ATOM 1435 O O . ARG A 1 184 ? -13.829 -2.579 6.051 1.00 95.62 184 ARG A O 1
ATOM 1442 N N . ALA A 1 185 ? -16.043 -2.140 6.059 1.00 97.62 185 ALA A N 1
ATOM 1443 C CA . ALA A 1 185 ? -16.435 -3.284 5.243 1.00 97.62 185 ALA A CA 1
ATOM 1444 C C . ALA A 1 185 ? -15.696 -3.273 3.902 1.00 97.62 185 ALA A C 1
ATOM 1446 O O . ALA A 1 185 ? -15.042 -4.254 3.556 1.00 97.62 185 ALA A O 1
ATOM 1447 N N . PHE A 1 186 ? -15.700 -2.135 3.204 1.00 97.62 186 PHE A N 1
ATOM 1448 C CA . PHE A 1 186 ? -14.983 -2.009 1.939 1.00 97.62 186 PHE A CA 1
ATOM 1449 C C . PHE A 1 186 ? -13.468 -2.177 2.099 1.00 97.62 186 PHE A C 1
ATOM 1451 O O . PHE A 1 186 ? -12.857 -2.917 1.340 1.00 97.62 186 PHE A O 1
ATOM 1458 N N . ASN A 1 187 ? -12.851 -1.556 3.107 1.00 96.31 187 ASN A N 1
ATOM 1459 C CA . ASN A 1 187 ? -11.402 -1.655 3.309 1.00 96.31 187 ASN A CA 1
ATOM 1460 C C . ASN A 1 187 ? -10.917 -3.061 3.698 1.00 96.31 187 ASN A C 1
ATOM 1462 O O . ASN A 1 187 ? -9.759 -3.373 3.434 1.00 96.31 187 ASN A O 1
ATOM 1466 N N . ILE A 1 188 ? -11.756 -3.887 4.331 1.00 96.88 188 ILE A N 1
ATOM 1467 C CA . ILE A 1 188 ? -11.447 -5.304 4.576 1.00 96.88 188 ILE A CA 1
ATOM 1468 C C . ILE A 1 188 ? -11.644 -6.114 3.291 1.00 96.88 188 ILE A C 1
ATOM 1470 O O . ILE A 1 188 ? -10.743 -6.836 2.887 1.00 96.88 188 ILE A O 1
ATOM 1474 N N . LEU A 1 189 ? -12.789 -5.960 2.620 1.00 97.19 189 LEU A N 1
ATOM 1475 C CA . LEU A 1 189 ? -13.155 -6.791 1.469 1.00 97.19 189 LEU A CA 1
ATOM 1476 C C . LEU A 1 189 ? -12.371 -6.465 0.189 1.00 97.19 189 LEU A C 1
ATOM 1478 O O . LEU A 1 189 ? -12.151 -7.344 -0.636 1.00 97.19 189 LEU A O 1
ATOM 1482 N N . ALA A 1 190 ? -11.928 -5.222 0.007 1.00 94.81 190 ALA A N 1
ATOM 1483 C CA . ALA A 1 190 ? -11.144 -4.815 -1.162 1.00 94.81 190 ALA A CA 1
ATOM 1484 C C . ALA A 1 190 ? -9.672 -5.267 -1.099 1.00 94.81 190 ALA A C 1
ATOM 1486 O O . ALA A 1 190 ? -8.957 -5.186 -2.098 1.00 94.81 190 ALA A O 1
ATOM 1487 N N . GLN A 1 191 ? -9.198 -5.715 0.065 1.00 92.31 191 GLN A N 1
ATOM 1488 C CA . GLN A 1 191 ? -7.861 -6.275 0.254 1.00 92.31 191 GLN A CA 1
ATOM 1489 C C . GLN A 1 191 ? -7.962 -7.797 0.265 1.00 92.31 191 GLN A C 1
ATOM 1491 O O . GLN A 1 191 ? -8.572 -8.359 1.163 1.00 92.31 191 GLN A O 1
ATOM 1496 N N . GLU A 1 192 ? -7.343 -8.471 -0.700 1.00 91.38 192 GLU A N 1
ATOM 1497 C CA . GLU A 1 192 ? -7.457 -9.930 -0.858 1.00 91.38 192 GLU A CA 1
ATOM 1498 C C . GLU A 1 192 ? -7.071 -10.717 0.388 1.00 91.38 192 GLU A C 1
ATOM 1500 O O . GLU A 1 192 ? -7.825 -11.579 0.821 1.00 91.38 192 GLU A O 1
ATOM 1505 N N . GLU A 1 193 ? -5.925 -10.394 0.988 1.00 91.62 193 GLU A N 1
ATOM 1506 C CA . GLU A 1 193 ? -5.447 -11.093 2.178 1.00 91.62 193 GLU A CA 1
ATOM 1507 C C . GLU A 1 193 ? -6.445 -10.932 3.336 1.00 91.62 193 GLU A C 1
ATOM 1509 O O . GLU A 1 193 ? -6.862 -11.916 3.943 1.00 91.62 193 GLU A O 1
ATOM 1514 N N . LEU A 1 194 ? -6.912 -9.705 3.595 1.00 95.19 194 LEU A N 1
ATOM 1515 C CA . LEU A 1 194 ? -7.888 -9.432 4.656 1.00 95.19 194 LEU A CA 1
ATOM 1516 C C . LEU A 1 194 ? -9.258 -10.057 4.362 1.00 95.19 194 LEU A C 1
ATOM 1518 O O . LEU A 1 194 ? -9.912 -10.546 5.284 1.00 95.19 194 LEU A O 1
ATOM 1522 N N . ARG A 1 195 ? -9.683 -10.069 3.094 1.00 96.69 195 ARG A N 1
ATOM 1523 C CA . ARG A 1 195 ? -10.905 -10.736 2.640 1.00 96.69 195 ARG A CA 1
ATOM 1524 C C . ARG A 1 195 ? -10.819 -12.244 2.858 1.00 96.69 195 ARG A C 1
ATOM 1526 O O . ARG A 1 195 ? -11.768 -12.811 3.377 1.00 96.69 195 ARG A O 1
ATOM 1533 N N . ALA A 1 196 ? -9.684 -12.872 2.556 1.00 96.44 196 ALA A N 1
ATOM 1534 C CA . ALA A 1 196 ? -9.483 -14.302 2.775 1.00 96.44 196 ALA A CA 1
ATOM 1535 C C . ALA A 1 196 ? -9.572 -14.675 4.266 1.00 96.44 196 ALA A C 1
ATOM 1537 O O . ALA A 1 196 ? -10.251 -15.641 4.613 1.00 96.44 196 ALA A O 1
ATOM 1538 N N . TYR A 1 197 ? -8.965 -13.880 5.157 1.00 96.19 197 TYR A N 1
ATOM 1539 C CA . TYR A 1 197 ? -9.132 -14.064 6.606 1.00 96.19 197 TYR A CA 1
ATOM 1540 C C . TYR A 1 197 ? -10.584 -13.869 7.046 1.00 96.19 197 TYR A C 1
ATOM 1542 O O . TYR A 1 197 ? -11.091 -14.629 7.867 1.00 96.19 197 TYR A O 1
ATOM 1550 N N . TYR A 1 198 ? -11.278 -12.881 6.481 1.00 97.75 198 TYR A N 1
ATOM 1551 C CA . TYR A 1 198 ? -12.692 -12.671 6.766 1.00 97.75 198 TYR A CA 1
ATOM 1552 C C . TYR A 1 198 ? -13.568 -13.848 6.306 1.00 97.75 198 TYR A C 1
ATOM 1554 O O . TYR A 1 198 ? -14.421 -14.311 7.058 1.00 97.75 198 TYR A O 1
ATOM 1562 N N . ASP A 1 199 ? -13.328 -14.374 5.107 1.00 97.38 199 ASP A N 1
ATOM 1563 C CA . ASP A 1 199 ? -14.056 -15.521 4.564 1.00 97.38 199 ASP A CA 1
ATOM 1564 C C . ASP A 1 199 ? -13.780 -16.802 5.364 1.00 97.38 199 ASP A C 1
ATOM 1566 O O . ASP A 1 199 ? -14.678 -17.628 5.531 1.00 97.38 199 ASP A O 1
ATOM 1570 N N . ALA A 1 200 ? -12.565 -16.964 5.897 1.00 96.81 200 ALA A N 1
ATOM 1571 C CA . ALA A 1 200 ? -12.245 -18.036 6.836 1.00 96.81 200 ALA A CA 1
ATOM 1572 C C . ALA A 1 200 ? -13.043 -17.894 8.143 1.00 96.81 200 ALA A C 1
ATOM 1574 O O . ALA A 1 200 ? -13.669 -18.861 8.569 1.00 96.81 200 ALA A O 1
ATOM 1575 N N . LEU A 1 201 ? -13.112 -16.683 8.712 1.00 96.38 201 LEU A N 1
ATOM 1576 C CA . LEU A 1 201 ? -13.887 -16.387 9.927 1.00 96.38 201 LEU A CA 1
ATOM 1577 C C . LEU A 1 201 ? -15.395 -16.629 9.760 1.00 96.38 201 LEU A C 1
ATOM 1579 O O . LEU A 1 201 ? -16.084 -16.970 10.721 1.00 96.38 201 LEU A O 1
ATOM 1583 N N . LEU A 1 202 ? -15.930 -16.444 8.549 1.00 95.81 202 LEU A N 1
ATOM 1584 C CA . LEU A 1 202 ? -17.329 -16.758 8.243 1.00 95.81 202 LEU A CA 1
ATOM 1585 C C . LEU A 1 202 ? -17.615 -18.266 8.232 1.00 95.81 202 LEU A C 1
ATOM 1587 O O . LEU A 1 202 ? -18.743 -18.661 8.517 1.00 95.81 202 LEU A O 1
ATOM 1591 N N . LYS A 1 203 ? -16.622 -19.096 7.889 1.00 95.44 203 LYS A N 1
ATOM 1592 C CA . LYS A 1 203 ? -16.743 -20.564 7.879 1.00 95.44 203 LYS A CA 1
ATOM 1593 C C . LYS A 1 203 ? -16.499 -21.162 9.261 1.00 95.44 203 LYS A C 1
ATOM 1595 O O . LYS A 1 203 ? -17.208 -22.079 9.659 1.00 95.44 203 LYS A O 1
ATOM 1600 N N . ASP A 1 204 ? -15.507 -20.635 9.966 1.00 95.06 204 ASP A N 1
ATOM 1601 C CA . ASP A 1 204 ? -15.125 -21.035 11.313 1.00 95.06 204 ASP A CA 1
ATOM 1602 C C . ASP A 1 204 ? -14.842 -19.782 12.144 1.00 95.06 204 ASP A C 1
ATOM 1604 O O . ASP A 1 204 ? -13.890 -19.045 11.890 1.00 95.06 204 ASP A O 1
ATOM 1608 N N . SER A 1 205 ? -15.668 -19.539 13.162 1.00 93.06 205 SER A N 1
ATOM 1609 C CA . SER A 1 205 ? -15.552 -18.348 14.002 1.00 93.06 205 SER A CA 1
ATOM 1610 C C . SER A 1 205 ? -14.273 -18.333 14.850 1.00 93.06 205 SER A C 1
ATOM 1612 O O . SER A 1 205 ? -13.902 -17.259 15.333 1.00 93.06 205 SER A O 1
ATOM 1614 N N . LEU A 1 206 ? -13.604 -19.481 15.008 1.00 92.62 206 LEU A N 1
ATOM 1615 C CA . LEU A 1 206 ? -12.336 -19.648 15.723 1.00 92.62 206 LEU A CA 1
ATOM 1616 C C . LEU A 1 206 ? -11.114 -19.597 14.792 1.00 92.62 206 LEU A C 1
ATOM 1618 O O . LEU A 1 206 ? -9.978 -19.714 15.261 1.00 92.62 206 LEU A O 1
ATOM 1622 N N . ALA A 1 207 ? -11.320 -19.384 13.487 1.00 94.81 207 ALA A N 1
ATOM 1623 C CA . ALA A 1 207 ? -10.227 -19.219 12.540 1.00 94.81 207 ALA A CA 1
ATOM 1624 C C . ALA A 1 207 ? -9.293 -18.054 12.945 1.00 94.81 207 ALA A C 1
ATOM 1626 O O . ALA A 1 207 ? -9.724 -17.087 13.588 1.00 94.81 207 ALA A O 1
ATOM 1627 N N . PRO A 1 208 ? -8.006 -18.093 12.551 1.00 95.44 208 PRO A N 1
ATOM 1628 C CA . PRO A 1 208 ? -7.054 -17.043 12.895 1.00 95.44 208 PRO A CA 1
ATOM 1629 C C . PRO A 1 208 ? -7.497 -15.676 12.364 1.00 95.44 208 PRO A C 1
ATOM 1631 O O . PRO A 1 208 ? -7.679 -15.498 11.159 1.00 95.44 208 PRO A O 1
ATOM 1634 N N . ALA A 1 209 ? -7.606 -14.684 13.248 1.00 95.19 209 ALA A N 1
ATOM 1635 C CA . ALA A 1 209 ? -7.887 -13.308 12.854 1.00 95.19 209 ALA A CA 1
ATOM 1636 C C . ALA A 1 209 ? -6.590 -12.495 12.825 1.00 95.19 209 ALA A C 1
ATOM 1638 O O . ALA A 1 209 ? -5.868 -12.430 13.819 1.00 95.19 209 ALA A O 1
ATOM 1639 N N . VAL A 1 210 ? -6.306 -11.824 11.706 1.00 94.69 210 VAL A N 1
ATOM 1640 C CA . VAL A 1 210 ? -5.155 -10.912 11.604 1.00 94.69 210 VAL A CA 1
ATOM 1641 C C . VAL A 1 210 ? -5.526 -9.496 12.012 1.00 94.69 210 VAL A C 1
ATOM 1643 O O . VAL A 1 210 ? -6.641 -9.032 11.762 1.00 94.69 210 VAL A O 1
ATOM 1646 N N . PHE A 1 211 ? -4.569 -8.773 12.592 1.00 95.00 211 PHE A N 1
ATOM 1647 C CA . PHE A 1 211 ? -4.709 -7.339 12.809 1.00 95.00 211 PHE A CA 1
ATOM 1648 C C . PHE A 1 211 ? -4.652 -6.620 11.448 1.00 95.00 211 PHE A C 1
ATOM 1650 O O . PHE A 1 211 ? -3.617 -6.700 10.774 1.00 95.00 211 PHE A O 1
ATOM 1657 N N . PRO A 1 212 ? -5.715 -5.914 11.010 1.00 92.88 212 PRO A N 1
ATOM 1658 C CA . PRO A 1 212 ? -5.732 -5.310 9.683 1.00 92.88 212 PRO A CA 1
ATOM 1659 C C . PRO A 1 212 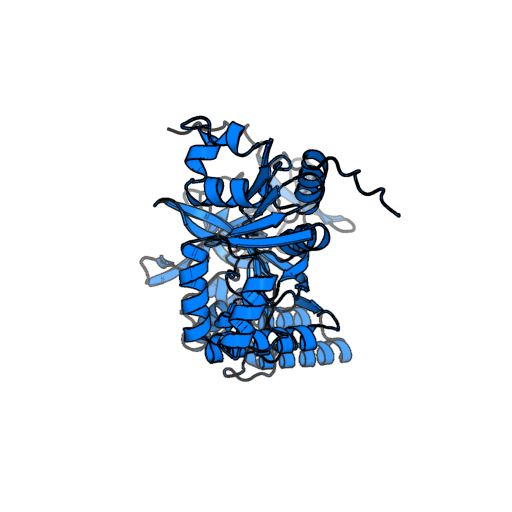? -4.551 -4.362 9.478 1.00 92.88 212 PRO A C 1
ATOM 1661 O O . PRO A 1 212 ? -4.305 -3.473 10.296 1.00 92.88 212 PRO A O 1
ATOM 1664 N N . TYR A 1 213 ? -3.834 -4.542 8.368 1.00 89.06 213 TYR A N 1
ATOM 1665 C CA . TYR A 1 213 ? -2.665 -3.740 8.004 1.00 89.06 213 TYR A CA 1
ATOM 1666 C C . TYR A 1 213 ? -1.492 -3.820 9.001 1.00 89.06 213 TYR A C 1
ATOM 1668 O O . TYR A 1 213 ? -0.675 -2.906 9.031 1.00 89.06 213 TYR A O 1
ATOM 1676 N N . GLY A 1 214 ? -1.362 -4.868 9.825 1.00 81.25 214 GLY A N 1
ATOM 1677 C CA . GLY A 1 214 ? -0.165 -5.109 10.659 1.00 81.25 214 GLY A CA 1
ATOM 1678 C C . GLY A 1 214 ? 0.106 -4.081 11.771 1.00 81.25 214 GLY A C 1
ATOM 1679 O O . GLY A 1 214 ? 1.166 -4.140 12.386 1.00 81.25 214 GLY A O 1
ATOM 1680 N N . GLY A 1 215 ? -0.845 -3.163 11.989 1.00 79.19 215 GLY A N 1
ATOM 1681 C CA . GLY A 1 215 ? -1.011 -2.250 13.123 1.00 79.19 215 GLY A CA 1
ATOM 1682 C C . GLY A 1 215 ? 0.176 -1.362 13.489 1.00 79.19 215 GLY A C 1
ATOM 1683 O O . GLY A 1 215 ? 1.110 -1.816 14.115 1.00 79.19 215 GLY A O 1
ATOM 1684 N N . PHE A 1 216 ? 0.090 -0.066 13.199 1.00 91.00 216 PHE A N 1
ATOM 1685 C CA . PHE A 1 216 ? 0.850 0.992 13.876 1.00 91.00 216 PHE A CA 1
ATOM 1686 C C . PHE A 1 216 ? -0.145 2.077 14.268 1.00 91.00 216 PHE A C 1
ATOM 1688 O O . PHE A 1 216 ? -0.999 2.436 13.453 1.00 91.00 216 PHE A O 1
ATOM 1695 N N . GLY A 1 217 ? -0.062 2.611 15.485 1.00 92.19 217 GLY A N 1
ATOM 1696 C CA . GLY A 1 217 ? -0.953 3.687 15.922 1.00 92.19 217 GLY A CA 1
ATOM 1697 C C . GLY A 1 217 ? -1.303 3.627 17.401 1.00 92.19 217 GLY A C 1
ATOM 1698 O O . GLY A 1 217 ? -0.632 2.961 18.175 1.00 92.19 217 GLY A O 1
ATOM 1699 N N . SER A 1 218 ? -2.361 4.327 17.798 1.00 93.12 218 SER A N 1
ATOM 1700 C CA . SER A 1 218 ? -2.840 4.344 19.183 1.00 93.12 218 SER A CA 1
ATOM 1701 C C . SER A 1 218 ? -3.956 3.326 19.389 1.00 93.12 218 SER A C 1
ATOM 1703 O O . SER A 1 218 ? -4.896 3.260 18.592 1.00 93.12 218 SER A O 1
ATOM 1705 N N . ILE A 1 219 ? -3.873 2.550 20.467 1.00 94.56 219 ILE A N 1
ATOM 1706 C CA . ILE A 1 219 ? -4.893 1.589 20.876 1.00 94.56 219 ILE A CA 1
ATOM 1707 C C . ILE A 1 219 ? -5.355 1.872 22.308 1.00 94.56 219 ILE A C 1
ATOM 1709 O O . ILE A 1 219 ? -4.572 2.281 23.163 1.00 94.56 219 ILE A O 1
ATOM 1713 N N . LEU A 1 220 ? -6.640 1.634 22.561 1.00 94.81 220 LEU A N 1
ATOM 1714 C CA . LEU A 1 220 ? -7.254 1.634 23.881 1.00 94.81 220 LEU A CA 1
ATOM 1715 C C . LEU A 1 220 ? -7.927 0.283 24.105 1.00 94.81 220 LEU A C 1
ATOM 1717 O O . LEU A 1 220 ? -8.844 -0.091 23.364 1.00 94.81 220 LEU A O 1
ATOM 1721 N N . VAL A 1 221 ? -7.477 -0.439 25.124 1.00 95.31 221 VAL A N 1
ATOM 1722 C CA . VAL A 1 221 ? -7.904 -1.806 25.427 1.00 95.31 221 VAL A CA 1
ATOM 1723 C C . VAL A 1 221 ? -8.357 -1.950 26.874 1.00 95.31 221 VAL A C 1
ATOM 1725 O O . VAL A 1 221 ? -7.957 -1.187 27.750 1.00 95.31 221 VAL A O 1
ATOM 1728 N N . VAL A 1 222 ? -9.197 -2.953 27.110 1.00 95.00 222 VAL A N 1
ATOM 1729 C CA . VAL A 1 222 ? -9.612 -3.408 28.439 1.00 95.00 222 VAL A CA 1
ATOM 1730 C C . VAL A 1 222 ? -9.093 -4.816 28.644 1.00 95.00 222 VAL A C 1
ATOM 1732 O O . VAL A 1 222 ? -9.231 -5.660 27.752 1.00 95.00 222 VAL A O 1
ATOM 1735 N N . GLY A 1 223 ? -8.541 -5.093 29.817 1.00 94.38 223 GLY A N 1
ATOM 1736 C CA . GLY A 1 223 ? -7.912 -6.375 30.075 1.00 94.38 223 GLY A CA 1
ATOM 1737 C C . GLY A 1 223 ? -7.287 -6.492 31.450 1.00 94.38 223 GLY A C 1
ATOM 1738 O O . GLY A 1 223 ? -7.749 -5.880 32.409 1.00 94.38 223 GLY A O 1
ATOM 1739 N N . GLU A 1 224 ? -6.262 -7.330 31.517 1.00 92.62 224 GLU A N 1
ATOM 1740 C CA . GLU A 1 224 ? -5.546 -7.671 32.740 1.00 92.62 224 GLU A CA 1
ATOM 1741 C C . GLU A 1 224 ? -4.043 -7.583 32.479 1.00 92.62 224 GLU A C 1
ATOM 1743 O O . GLU A 1 224 ? -3.539 -8.081 31.467 1.00 92.62 224 GLU A O 1
ATOM 1748 N N . ARG A 1 225 ? -3.313 -6.957 33.401 1.00 90.69 225 ARG A N 1
ATOM 1749 C CA . ARG A 1 225 ? -1.851 -6.942 33.365 1.00 90.69 225 ARG A CA 1
ATOM 1750 C C . ARG A 1 225 ? -1.300 -8.305 33.800 1.00 90.69 225 ARG A C 1
ATOM 1752 O O . ARG A 1 225 ? -1.836 -8.939 34.708 1.00 90.69 225 ARG A O 1
ATOM 1759 N N . SER A 1 226 ? -0.232 -8.769 33.152 1.00 91.12 226 SER A N 1
ATOM 1760 C CA . SER A 1 226 ? 0.453 -10.012 33.510 1.00 91.12 226 SER A CA 1
ATOM 1761 C C . SER A 1 226 ? 1.004 -9.955 34.940 1.00 91.12 226 SER A C 1
ATOM 1763 O O . SER A 1 226 ? 1.290 -8.882 35.472 1.00 91.12 226 SER A O 1
ATOM 1765 N N . ARG A 1 227 ? 1.197 -11.121 35.575 1.00 86.06 227 ARG A N 1
ATOM 1766 C CA . ARG A 1 227 ? 1.732 -11.204 36.952 1.00 86.06 227 ARG A CA 1
ATOM 1767 C C . ARG A 1 227 ? 3.134 -10.601 37.086 1.00 86.06 227 ARG A C 1
ATOM 1769 O O . ARG A 1 227 ? 3.461 -10.044 38.123 1.00 86.06 227 ARG A O 1
ATOM 1776 N N . ASN A 1 228 ? 3.949 -10.733 36.045 1.00 86.56 228 ASN A N 1
ATOM 1777 C CA . ASN A 1 228 ? 5.287 -10.152 35.927 1.00 86.56 228 ASN A CA 1
ATOM 1778 C C . ASN A 1 228 ? 5.270 -8.704 35.399 1.00 86.56 228 ASN A C 1
ATOM 1780 O O . ASN A 1 228 ? 6.314 -8.063 35.360 1.00 86.56 228 ASN A O 1
ATOM 1784 N N . GLY A 1 229 ? 4.104 -8.177 35.020 1.00 85.31 229 GLY A N 1
ATOM 1785 C CA . GLY A 1 229 ? 3.898 -6.775 34.672 1.00 85.31 229 GLY A CA 1
ATOM 1786 C C . GLY A 1 229 ? 4.320 -6.360 33.260 1.00 85.31 229 GLY A C 1
ATOM 1787 O O . GLY A 1 229 ? 4.037 -5.222 32.886 1.00 85.31 229 GLY A O 1
ATOM 1788 N N . ASP A 1 230 ? 4.947 -7.243 32.487 1.00 91.62 230 ASP A N 1
ATOM 1789 C CA . ASP A 1 230 ? 5.527 -6.970 31.165 1.00 91.62 230 ASP A CA 1
ATOM 1790 C C . ASP A 1 230 ? 4.533 -7.049 29.994 1.00 91.62 230 ASP A C 1
ATOM 1792 O O . ASP A 1 230 ? 4.798 -6.510 28.920 1.00 91.62 230 ASP A O 1
ATOM 1796 N N . ALA A 1 231 ? 3.384 -7.695 30.179 1.00 93.38 231 ALA A N 1
ATOM 1797 C CA . ALA A 1 231 ? 2.403 -7.934 29.132 1.00 93.38 231 ALA A CA 1
ATOM 1798 C C . ALA A 1 231 ? 0.999 -7.529 29.585 1.00 93.38 231 ALA A C 1
ATOM 1800 O O . ALA A 1 231 ? 0.646 -7.619 30.762 1.00 93.38 231 ALA A O 1
ATOM 1801 N N . PHE A 1 232 ? 0.170 -7.111 28.634 1.00 95.25 232 PHE A N 1
ATOM 1802 C CA . PHE A 1 232 ? -1.240 -6.815 28.866 1.00 95.25 232 PHE A CA 1
ATOM 1803 C C . PHE A 1 232 ? -2.122 -7.779 28.071 1.00 95.25 232 PHE A C 1
ATOM 1805 O O . PHE A 1 232 ? -2.074 -7.811 26.841 1.00 95.25 232 PHE A O 1
ATOM 1812 N N . PHE A 1 233 ? -2.938 -8.571 28.764 1.00 94.94 233 PHE A N 1
ATOM 1813 C CA . PHE A 1 233 ? -3.859 -9.526 28.155 1.00 94.94 233 PHE A CA 1
ATOM 1814 C C . PHE A 1 233 ? -5.195 -8.855 27.865 1.00 94.94 233 PHE A C 1
ATOM 1816 O O . PHE A 1 233 ? -5.961 -8.517 28.770 1.00 94.94 233 PHE A O 1
ATOM 1823 N N . THR A 1 234 ? -5.491 -8.674 26.583 1.00 95.31 234 THR A N 1
ATOM 1824 C CA . THR A 1 234 ? -6.687 -7.959 26.146 1.00 95.31 234 THR A CA 1
ATOM 1825 C C . THR A 1 234 ? -7.925 -8.840 26.251 1.00 95.31 234 THR A C 1
ATOM 1827 O O . THR A 1 234 ? -7.963 -9.950 25.729 1.00 95.31 234 THR A O 1
ATOM 1830 N N . LYS A 1 235 ? -8.979 -8.306 26.872 1.00 93.69 235 LYS A N 1
ATOM 1831 C CA . LYS A 1 235 ? -10.339 -8.867 26.841 1.00 93.69 235 LYS A CA 1
ATOM 1832 C C . LYS A 1 235 ? -11.225 -8.174 25.809 1.00 93.69 235 LYS A C 1
ATOM 1834 O O . LYS A 1 235 ? -12.195 -8.766 25.351 1.00 93.69 235 LYS A O 1
ATOM 1839 N N . ARG A 1 236 ? -10.959 -6.896 25.509 1.00 93.56 236 ARG A N 1
ATOM 1840 C CA . ARG A 1 236 ? -11.696 -6.120 24.503 1.00 93.56 236 ARG A CA 1
ATOM 1841 C C . ARG A 1 236 ? -10.872 -4.944 23.985 1.00 93.56 236 ARG A C 1
ATOM 1843 O O . ARG A 1 236 ? -10.262 -4.230 24.777 1.00 93.56 236 ARG A O 1
ATOM 1850 N N . ILE A 1 237 ? -10.934 -4.683 22.680 1.00 95.31 237 ILE A N 1
ATOM 1851 C CA . ILE A 1 237 ? -10.464 -3.421 22.090 1.00 95.31 237 ILE A CA 1
ATOM 1852 C C . ILE A 1 237 ? -11.607 -2.402 22.142 1.00 95.31 237 ILE A C 1
ATOM 1854 O O . ILE A 1 237 ? -12.709 -2.667 21.662 1.00 95.31 237 ILE A O 1
ATOM 1858 N N . LEU A 1 238 ? -11.351 -1.231 22.721 1.00 93.56 238 LEU A N 1
ATOM 1859 C CA . LEU A 1 238 ? -12.313 -0.128 22.783 1.00 93.56 238 LEU A CA 1
ATOM 1860 C C . LEU A 1 238 ? -12.142 0.817 21.593 1.00 93.56 238 LEU A C 1
ATOM 1862 O O . LEU A 1 238 ? -13.112 1.182 20.926 1.00 93.56 238 LEU A O 1
ATOM 1866 N N . ALA A 1 239 ? -10.897 1.189 21.296 1.00 93.12 239 ALA A N 1
ATOM 1867 C CA . ALA A 1 239 ? -10.562 2.059 20.180 1.00 93.12 239 ALA A CA 1
ATOM 1868 C C . ALA A 1 239 ? -9.203 1.699 19.577 1.00 93.12 239 ALA A C 1
ATOM 1870 O O . ALA A 1 239 ? -8.286 1.294 20.282 1.00 93.12 239 ALA A O 1
ATOM 1871 N N . PHE A 1 240 ? -9.081 1.898 18.269 1.00 93.56 240 PHE A N 1
ATOM 1872 C CA . PHE A 1 240 ? -7.820 1.872 17.549 1.00 93.56 240 PHE A CA 1
ATOM 1873 C C . PHE A 1 240 ? -7.813 3.008 16.528 1.00 93.56 240 PHE A C 1
ATOM 1875 O O . PHE A 1 240 ? -8.773 3.178 15.768 1.00 93.56 240 PHE A O 1
ATOM 1882 N N . LEU A 1 241 ? -6.733 3.779 16.529 1.00 92.31 241 LEU A N 1
ATOM 1883 C CA . LEU A 1 241 ? -6.471 4.870 15.608 1.00 92.31 241 LEU A CA 1
ATOM 1884 C C . LEU A 1 241 ? -5.140 4.589 14.896 1.00 92.31 241 LEU A C 1
ATOM 1886 O O . LEU A 1 241 ? -4.087 4.789 15.508 1.00 92.31 241 LEU A O 1
ATOM 1890 N N . PRO A 1 242 ? -5.162 4.132 13.631 1.00 92.94 242 PRO A N 1
ATOM 1891 C CA . PRO A 1 242 ? -3.936 3.842 12.899 1.00 92.94 242 PRO A CA 1
ATOM 1892 C C . PRO A 1 242 ? -3.140 5.118 12.603 1.00 92.94 242 PRO A C 1
ATOM 1894 O O . PRO A 1 242 ? -3.725 6.176 12.353 1.00 92.94 242 PRO A O 1
ATOM 1897 N N . GLU A 1 243 ? -1.812 5.011 12.555 1.00 91.88 243 GLU A N 1
ATOM 1898 C CA . GLU A 1 243 ? -0.960 6.080 12.033 1.00 91.88 243 GLU A CA 1
ATOM 1899 C C . GLU A 1 243 ? -1.203 6.212 10.523 1.00 91.88 243 GLU A C 1
ATOM 1901 O O . GLU A 1 243 ? -1.041 5.257 9.756 1.00 91.88 243 GLU A O 1
ATOM 1906 N N . GLN A 1 244 ? -1.632 7.403 10.099 1.00 92.62 244 GLN A N 1
ATOM 1907 C CA . GLN A 1 244 ? -2.032 7.680 8.723 1.00 92.62 244 GLN A CA 1
ATOM 1908 C C . GLN A 1 244 ? -1.203 8.797 8.101 1.00 92.62 244 GLN A C 1
ATOM 1910 O O . GLN A 1 244 ? -0.818 9.756 8.768 1.00 92.62 244 GLN A O 1
ATOM 1915 N N . ARG A 1 245 ? -0.983 8.710 6.786 1.00 92.06 245 ARG A N 1
ATOM 1916 C CA . ARG A 1 245 ? -0.369 9.777 5.987 1.00 92.06 245 ARG A CA 1
ATOM 1917 C C . ARG A 1 245 ? -1.154 10.004 4.710 1.00 92.06 245 ARG A C 1
ATOM 1919 O O . ARG A 1 245 ? -1.458 9.061 3.986 1.00 92.06 245 ARG A O 1
ATOM 1926 N N . HIS A 1 246 ? -1.449 11.260 4.410 1.00 94.31 246 HIS A N 1
ATOM 1927 C CA . HIS A 1 246 ? -1.995 11.634 3.114 1.00 94.31 246 HIS A CA 1
ATOM 1928 C C . HIS A 1 246 ? -0.849 11.911 2.141 1.00 94.31 246 HIS A C 1
ATOM 1930 O O . HIS A 1 246 ? 0.090 12.628 2.491 1.00 94.31 246 HIS A O 1
ATOM 1936 N N . ARG A 1 247 ? -0.901 11.347 0.931 1.00 93.81 247 ARG A N 1
ATOM 1937 C CA . ARG A 1 247 ? 0.073 11.662 -0.122 1.00 93.81 247 ARG A CA 1
ATOM 1938 C C . ARG A 1 247 ? -0.622 11.891 -1.452 1.00 93.81 247 ARG A C 1
ATOM 1940 O O . ARG A 1 247 ? -1.602 11.228 -1.780 1.00 93.81 247 ARG A O 1
ATOM 1947 N N . HIS A 1 248 ? -0.030 12.796 -2.216 1.00 94.75 248 HIS A N 1
ATOM 1948 C CA . HIS A 1 248 ? -0.362 13.080 -3.599 1.00 94.75 248 HIS A CA 1
ATOM 1949 C C . HIS A 1 248 ? 0.942 13.019 -4.408 1.00 94.75 248 HIS A C 1
ATOM 1951 O O . HIS A 1 248 ? 1.909 13.700 -4.067 1.00 94.75 248 HIS A O 1
ATOM 1957 N N . PHE A 1 249 ? 1.009 12.148 -5.416 1.00 90.56 249 PHE A N 1
ATOM 1958 C CA . PHE A 1 249 ? 2.199 11.965 -6.247 1.00 90.56 249 PHE A CA 1
ATOM 1959 C C . PHE A 1 249 ? 1.853 11.422 -7.639 1.00 90.56 249 PHE A C 1
ATOM 1961 O O . PHE A 1 249 ? 0.749 10.945 -7.884 1.00 90.56 249 PHE A O 1
ATOM 1968 N N . ARG A 1 250 ? 2.822 11.473 -8.560 1.00 89.31 250 ARG A N 1
ATOM 1969 C CA . ARG A 1 250 ? 2.701 10.879 -9.899 1.00 89.31 250 ARG A CA 1
ATOM 1970 C C . ARG A 1 250 ? 3.317 9.482 -9.926 1.00 89.31 250 ARG A C 1
ATOM 1972 O O . ARG A 1 250 ? 4.506 9.333 -9.650 1.00 89.31 250 ARG A O 1
ATOM 1979 N N . ALA A 1 251 ? 2.524 8.487 -10.298 1.00 89.62 251 ALA A N 1
ATOM 1980 C CA . ALA A 1 251 ? 2.898 7.084 -10.397 1.00 89.62 251 ALA A CA 1
ATOM 1981 C C . ALA A 1 251 ? 3.032 6.658 -11.868 1.00 89.62 251 ALA A C 1
ATOM 1983 O O . ALA A 1 251 ? 2.045 6.694 -12.603 1.00 89.62 251 ALA A O 1
ATOM 1984 N N . PRO A 1 252 ? 4.227 6.259 -12.335 1.00 88.31 252 PRO A N 1
ATOM 1985 C CA . PRO A 1 252 ? 4.382 5.680 -13.667 1.00 88.31 252 PRO A CA 1
ATOM 1986 C C . PRO A 1 252 ? 3.606 4.364 -13.785 1.00 88.31 252 PRO A C 1
ATOM 1988 O O . PRO A 1 252 ? 3.859 3.449 -13.003 1.00 88.31 252 PRO A O 1
ATOM 1991 N N . LEU A 1 253 ? 2.722 4.241 -14.781 1.00 89.94 253 LEU A N 1
ATOM 1992 C CA . LEU A 1 253 ? 1.940 3.012 -14.992 1.00 89.94 253 LEU A CA 1
ATOM 1993 C C . LEU A 1 253 ? 2.832 1.802 -15.290 1.00 89.94 253 LEU A C 1
ATOM 1995 O O . LEU A 1 253 ? 2.508 0.689 -14.893 1.00 89.94 253 LEU A O 1
ATOM 1999 N N . ARG A 1 254 ? 4.009 2.026 -15.889 1.00 86.94 254 ARG A N 1
ATOM 2000 C CA . ARG A 1 254 ? 5.023 0.985 -16.107 1.00 86.94 254 ARG A CA 1
ATOM 2001 C C . ARG A 1 254 ? 5.500 0.276 -14.833 1.00 86.94 254 ARG A C 1
ATOM 2003 O O . ARG A 1 254 ? 6.023 -0.827 -14.916 1.00 86.94 254 ARG A O 1
ATOM 2010 N N . ARG A 1 255 ? 5.323 0.898 -13.660 1.00 86.81 255 ARG A N 1
ATOM 2011 C CA . ARG A 1 255 ? 5.674 0.324 -12.348 1.00 86.81 255 ARG A CA 1
ATOM 2012 C C . ARG A 1 255 ? 4.517 -0.390 -11.657 1.00 86.81 255 ARG A C 1
ATOM 2014 O O . ARG A 1 255 ? 4.691 -0.870 -10.541 1.00 86.81 255 ARG A O 1
ATOM 2021 N N . CYS A 1 256 ? 3.345 -0.429 -12.279 1.00 91.25 256 CYS A N 1
ATOM 2022 C CA . CYS A 1 256 ? 2.236 -1.216 -11.773 1.00 91.25 256 CYS A CA 1
ATOM 2023 C C . CYS A 1 256 ? 2.409 -2.675 -12.193 1.00 91.25 256 CYS A C 1
ATOM 2025 O O . CYS A 1 256 ? 2.704 -2.947 -13.353 1.00 91.25 256 CYS A O 1
ATOM 2027 N N . ASP A 1 257 ? 2.203 -3.612 -11.278 1.00 92.62 257 ASP A N 1
ATOM 2028 C CA . ASP A 1 257 ? 2.056 -5.033 -11.595 1.00 92.62 257 ASP A CA 1
ATOM 2029 C C . ASP A 1 257 ? 0.589 -5.307 -11.912 1.00 92.62 257 ASP A C 1
ATOM 2031 O O . ASP A 1 257 ? -0.258 -5.141 -11.035 1.00 92.62 257 ASP A O 1
ATOM 2035 N N . PHE A 1 258 ? 0.286 -5.665 -13.161 1.00 93.62 258 PHE A N 1
ATOM 2036 C CA . PHE A 1 258 ? -1.082 -5.836 -13.651 1.00 93.62 258 PHE A CA 1
ATOM 2037 C C . PHE A 1 258 ? -1.534 -7.295 -13.531 1.00 93.62 258 PHE A C 1
ATOM 2039 O O . PHE A 1 258 ? -0.842 -8.214 -13.949 1.00 93.62 258 PHE A O 1
ATOM 2046 N N . TYR A 1 259 ? -2.715 -7.506 -12.979 1.00 92.69 259 TYR A N 1
ATOM 2047 C CA . TYR A 1 259 ? -3.421 -8.782 -12.896 1.00 92.69 259 TYR A CA 1
ATOM 2048 C C . TYR A 1 259 ? -4.795 -8.598 -13.540 1.00 92.69 259 TYR A C 1
ATOM 2050 O O . TYR A 1 259 ? -5.216 -7.470 -13.768 1.00 92.69 259 TYR A O 1
ATOM 2058 N N . ASN A 1 260 ? -5.529 -9.673 -13.812 1.00 89.19 260 ASN A N 1
ATOM 2059 C CA . ASN A 1 260 ? -6.796 -9.569 -14.549 1.00 89.19 260 ASN A CA 1
ATOM 2060 C C . ASN A 1 260 ? -7.851 -8.679 -13.863 1.00 89.19 260 ASN A C 1
ATOM 2062 O O . ASN A 1 260 ? -8.666 -8.064 -14.538 1.00 89.19 260 ASN A O 1
ATOM 2066 N N . ASP A 1 261 ? -7.835 -8.588 -12.533 1.00 89.19 261 ASP A N 1
ATOM 2067 C CA . ASP A 1 261 ? -8.848 -7.892 -11.735 1.00 89.19 261 ASP A CA 1
ATOM 2068 C C . ASP A 1 261 ? -8.315 -6.671 -10.962 1.00 89.19 261 ASP A C 1
ATOM 2070 O O . ASP A 1 261 ? -9.087 -5.952 -10.321 1.00 89.19 261 ASP A O 1
ATOM 2074 N N . ARG A 1 262 ? -6.997 -6.431 -10.999 1.00 91.88 262 ARG A N 1
ATOM 2075 C CA . ARG A 1 262 ? -6.316 -5.382 -10.222 1.00 91.88 262 ARG A CA 1
ATOM 2076 C C . ARG A 1 262 ? -4.913 -5.079 -10.728 1.00 91.88 262 ARG A C 1
ATOM 2078 O O . ARG A 1 262 ? -4.311 -5.857 -11.455 1.00 91.88 262 ARG A O 1
ATOM 2085 N N . ALA A 1 263 ? -4.359 -3.971 -10.270 1.00 94.75 263 ALA A N 1
ATOM 2086 C CA . ALA A 1 263 ? -2.977 -3.590 -10.463 1.00 94.75 263 ALA A CA 1
ATOM 2087 C C . ALA A 1 263 ? -2.365 -3.119 -9.139 1.00 94.75 263 ALA A C 1
ATOM 2089 O O . ALA A 1 263 ? -3.017 -2.432 -8.352 1.00 94.75 263 ALA A O 1
ATOM 2090 N N . TYR A 1 264 ? -1.103 -3.459 -8.891 1.00 93.81 264 TYR A N 1
ATOM 2091 C CA . TYR A 1 264 ? -0.375 -3.018 -7.702 1.00 93.81 264 TYR A CA 1
ATOM 2092 C C . TYR A 1 264 ? 0.706 -2.021 -8.076 1.00 93.81 264 TYR A C 1
ATOM 2094 O O . TYR A 1 264 ? 1.647 -2.363 -8.783 1.00 93.81 264 TYR A O 1
ATOM 2102 N N . TYR A 1 265 ? 0.614 -0.806 -7.549 1.00 93.19 265 TYR A N 1
ATOM 2103 C CA . TYR A 1 265 ? 1.716 0.145 -7.600 1.00 93.19 265 TYR A CA 1
ATOM 2104 C C . TYR A 1 265 ? 2.572 0.026 -6.341 1.00 93.19 265 TYR A C 1
ATOM 2106 O O . TYR A 1 265 ? 2.048 0.085 -5.223 1.00 93.19 265 TYR A O 1
ATOM 2114 N N . ARG A 1 266 ? 3.893 -0.070 -6.526 1.00 89.50 266 ARG A N 1
ATOM 2115 C CA . ARG A 1 266 ? 4.888 -0.007 -5.451 1.00 89.50 266 ARG A CA 1
ATOM 2116 C C . ARG A 1 266 ? 5.915 1.079 -5.748 1.00 89.50 266 ARG A C 1
ATOM 2118 O O . ARG A 1 266 ? 6.309 1.274 -6.898 1.00 89.50 266 ARG A O 1
ATOM 2125 N N . ASP A 1 267 ? 6.333 1.814 -4.723 1.00 83.00 267 ASP A N 1
ATOM 2126 C CA . ASP A 1 267 ? 7.416 2.789 -4.876 1.00 83.00 267 ASP A CA 1
ATOM 2127 C C . ASP A 1 267 ? 8.793 2.110 -5.011 1.00 83.00 267 ASP A C 1
ATOM 2129 O O . ASP A 1 267 ? 8.927 0.895 -4.865 1.00 83.00 267 ASP A O 1
ATOM 2133 N N . LEU A 1 268 ? 9.825 2.904 -5.324 1.00 72.56 268 LEU A N 1
ATOM 2134 C CA . LEU A 1 268 ? 11.188 2.414 -5.586 1.00 72.56 268 LEU A CA 1
ATOM 2135 C C . LEU A 1 268 ? 11.752 1.584 -4.433 1.00 72.56 268 LEU A C 1
ATOM 2137 O O . LEU A 1 268 ? 12.285 0.498 -4.646 1.00 72.56 268 LEU A O 1
ATOM 2141 N N . ASP A 1 269 ? 11.577 2.080 -3.212 1.00 75.06 269 ASP A N 1
ATOM 2142 C CA . ASP A 1 269 ? 12.079 1.416 -2.013 1.00 75.06 269 ASP A CA 1
ATOM 2143 C C . ASP A 1 269 ? 11.210 0.220 -1.603 1.00 75.06 269 ASP A C 1
ATOM 2145 O O . ASP A 1 269 ? 11.554 -0.482 -0.648 1.00 75.06 269 ASP A O 1
ATOM 2149 N N . ARG A 1 270 ? 10.084 -0.006 -2.302 1.00 74.06 270 ARG A N 1
ATOM 2150 C CA . ARG A 1 270 ? 9.019 -0.939 -1.929 1.00 74.06 270 ARG A CA 1
ATOM 2151 C C . ARG A 1 270 ? 8.679 -0.762 -0.452 1.00 74.06 270 ARG A C 1
ATOM 2153 O O . ARG A 1 270 ? 8.870 -1.662 0.355 1.00 74.06 270 ARG A O 1
ATOM 2160 N N . LYS A 1 271 ? 8.263 0.441 -0.083 1.00 85.31 271 LYS A N 1
ATOM 2161 C CA . LYS A 1 271 ? 7.749 0.806 1.243 1.00 85.31 271 LYS A CA 1
ATOM 2162 C C . LYS A 1 271 ? 6.331 1.349 1.162 1.00 85.31 271 LYS A C 1
ATOM 2164 O O . LYS A 1 271 ? 5.715 1.562 2.199 1.00 85.31 271 LYS A O 1
ATOM 2169 N N . LEU A 1 272 ? 5.814 1.579 -0.040 1.00 89.50 272 LEU A N 1
ATOM 2170 C CA . LEU A 1 272 ? 4.465 2.058 -0.291 1.00 89.50 272 LEU A CA 1
ATOM 2171 C C . LEU A 1 272 ? 3.758 1.137 -1.283 1.00 89.50 272 LEU A C 1
ATOM 2173 O O . LEU A 1 272 ? 4.339 0.784 -2.305 1.00 89.50 272 LEU A O 1
ATOM 2177 N N . GLU A 1 273 ? 2.501 0.797 -1.004 1.00 92.31 273 GLU A N 1
ATOM 2178 C CA . GLU A 1 273 ? 1.672 -0.059 -1.857 1.00 92.31 273 GLU A CA 1
ATOM 2179 C C . GLU A 1 273 ? 0.281 0.525 -2.073 1.00 92.31 273 GLU A C 1
ATOM 2181 O O . GLU A 1 273 ? -0.384 0.970 -1.132 1.00 92.31 273 GLU A O 1
ATOM 2186 N N . VAL A 1 274 ? -0.164 0.500 -3.328 1.00 94.69 274 VAL A N 1
ATOM 2187 C CA . VAL A 1 274 ? -1.513 0.894 -3.738 1.00 94.69 274 VAL A CA 1
ATOM 2188 C C . VAL A 1 274 ? -2.097 -0.221 -4.595 1.00 94.69 274 VAL A C 1
ATOM 2190 O O . VAL A 1 274 ? -1.517 -0.565 -5.622 1.00 94.69 274 VAL A O 1
ATOM 2193 N N . CYS A 1 275 ? -3.239 -0.767 -4.181 1.00 93.75 275 CYS A N 1
ATOM 2194 C CA . CYS A 1 275 ? -4.039 -1.674 -5.002 1.00 93.75 275 CYS A CA 1
ATOM 2195 C C . CYS A 1 275 ? -5.058 -0.854 -5.806 1.00 93.75 275 CYS A C 1
ATOM 2197 O O . CYS A 1 275 ? -5.758 -0.009 -5.241 1.00 93.75 275 CYS A O 1
ATOM 2199 N N . LEU A 1 276 ? -5.114 -1.089 -7.113 1.00 94.69 276 LEU A N 1
ATOM 2200 C CA . LEU A 1 276 ? -5.952 -0.385 -8.077 1.00 94.69 276 LEU A CA 1
ATOM 2201 C C . LEU A 1 276 ? -6.825 -1.400 -8.819 1.00 94.69 276 LEU A C 1
ATOM 2203 O O . LEU A 1 276 ? -6.307 -2.216 -9.565 1.00 94.69 276 LEU A O 1
ATOM 2207 N N . ASP A 1 277 ? -8.139 -1.350 -8.649 1.00 92.56 277 ASP A N 1
ATOM 2208 C CA . ASP A 1 277 ? -9.094 -2.113 -9.466 1.00 92.56 277 ASP A CA 1
ATOM 2209 C C . ASP A 1 277 ? -9.614 -1.286 -10.662 1.00 92.56 277 ASP A C 1
ATOM 2211 O O . ASP A 1 277 ? -9.438 -0.058 -10.690 1.00 92.56 277 ASP A O 1
ATOM 2215 N N . PRO A 1 278 ? -10.277 -1.922 -11.648 1.00 89.62 278 PRO A N 1
ATOM 2216 C CA . PRO A 1 278 ? -10.830 -1.227 -12.816 1.00 89.62 278 PRO A CA 1
ATOM 2217 C C . PRO A 1 278 ? -11.802 -0.082 -12.487 1.00 89.62 278 PRO A C 1
ATOM 2219 O O . PRO A 1 278 ? -11.988 0.832 -13.286 1.00 89.62 278 PRO A O 1
ATOM 2222 N N . GLY A 1 279 ? -12.409 -0.083 -11.295 1.00 88.31 279 GLY A N 1
ATOM 2223 C CA . GLY A 1 279 ? -13.308 0.980 -10.845 1.00 88.31 279 GLY A CA 1
ATOM 2224 C C . GLY A 1 279 ? -12.601 2.239 -10.322 1.00 88.31 279 GLY A C 1
ATOM 2225 O O . GLY A 1 279 ? -13.270 3.257 -10.088 1.00 88.31 279 GLY A O 1
ATOM 2226 N N . VAL A 1 280 ? -11.281 2.192 -10.090 1.00 92.38 280 VAL A N 1
ATOM 2227 C CA . VAL A 1 280 ? -10.464 3.357 -9.693 1.00 92.38 280 VAL A CA 1
ATOM 2228 C C . VAL A 1 280 ? -9.435 3.743 -10.750 1.00 92.38 280 VAL A C 1
ATOM 2230 O O . VAL A 1 280 ? -9.179 4.930 -10.925 1.00 92.38 280 VAL A O 1
ATOM 2233 N N . LEU A 1 281 ? -8.877 2.772 -11.472 1.00 92.31 281 LEU A N 1
ATOM 2234 C CA . LEU A 1 281 ? -8.041 3.000 -12.643 1.00 92.31 281 LEU A CA 1
ATOM 2235 C C . LEU A 1 281 ? -8.902 2.696 -13.877 1.00 92.31 281 LEU A C 1
ATOM 2237 O O . LEU A 1 281 ? -9.063 1.527 -14.195 1.00 92.31 281 LEU A O 1
ATOM 2241 N N . PRO A 1 282 ? -9.488 3.694 -14.561 1.00 85.00 282 PRO A N 1
ATOM 2242 C CA . PRO A 1 282 ? -10.447 3.456 -15.642 1.00 85.00 282 PRO A CA 1
ATOM 2243 C C . PRO A 1 282 ? -9.728 3.093 -16.953 1.00 85.00 282 PRO A C 1
ATOM 2245 O O . PRO A 1 282 ? -9.789 3.821 -17.940 1.00 85.00 282 PRO A O 1
ATOM 2248 N N . LEU A 1 283 ? -8.991 1.985 -16.937 1.00 89.50 283 LEU A N 1
ATOM 2249 C CA . LEU A 1 283 ? -8.292 1.401 -18.076 1.00 89.50 283 LEU A CA 1
ATOM 2250 C C . LEU A 1 283 ? -8.770 -0.036 -18.265 1.00 89.50 283 LEU A C 1
ATOM 2252 O O . LEU A 1 283 ? -9.143 -0.701 -17.305 1.00 89.50 283 LEU A O 1
ATOM 2256 N N . VAL A 1 284 ? -8.718 -0.530 -19.500 1.00 88.06 284 VAL A N 1
ATOM 2257 C CA . VAL A 1 284 ? -8.939 -1.950 -19.792 1.00 88.06 284 VAL A CA 1
ATOM 2258 C C . VAL A 1 284 ? -7.579 -2.621 -19.930 1.00 88.06 284 VAL A C 1
ATOM 2260 O O . VAL A 1 284 ? -6.855 -2.367 -20.900 1.00 88.06 284 VAL A O 1
ATOM 2263 N N . TRP A 1 285 ? -7.225 -3.458 -18.956 1.00 91.88 285 TRP A N 1
ATOM 2264 C CA . TRP A 1 285 ? -5.970 -4.205 -18.944 1.00 91.88 285 TRP A CA 1
ATOM 2265 C C . TRP A 1 285 ? -6.166 -5.694 -18.676 1.00 91.88 285 TRP A C 1
ATOM 2267 O O . TRP A 1 285 ? -7.245 -6.144 -18.304 1.00 91.88 285 TRP A O 1
ATOM 2277 N N . ASP A 1 286 ? -5.078 -6.430 -18.859 1.00 89.50 286 ASP A N 1
ATOM 2278 C CA . ASP A 1 286 ? -4.922 -7.837 -18.514 1.00 89.50 286 ASP A CA 1
ATOM 2279 C C . ASP A 1 286 ? -3.477 -8.080 -18.036 1.00 89.50 286 ASP A C 1
ATOM 2281 O O . ASP A 1 286 ? -2.665 -7.150 -17.947 1.00 89.50 286 ASP A O 1
ATOM 2285 N N . ALA A 1 287 ? -3.139 -9.329 -17.719 1.00 89.81 287 ALA A N 1
ATOM 2286 C CA . ALA A 1 287 ? -1.790 -9.690 -17.289 1.00 89.81 287 ALA A CA 1
ATOM 2287 C C . ALA A 1 287 ? -0.705 -9.478 -18.369 1.00 89.81 287 ALA A C 1
ATOM 2289 O O . ALA A 1 287 ? 0.460 -9.285 -18.008 1.00 89.81 287 ALA A O 1
ATOM 2290 N N . THR A 1 288 ? -1.062 -9.450 -19.663 1.00 89.44 288 THR A N 1
ATOM 2291 C CA . THR A 1 288 ? -0.102 -9.265 -20.775 1.00 89.44 288 THR A CA 1
ATOM 2292 C C . THR A 1 288 ? 0.523 -7.876 -20.757 1.00 89.44 288 THR A C 1
ATOM 2294 O O . THR A 1 288 ? 1.631 -7.684 -21.248 1.00 89.44 288 THR A O 1
ATOM 2297 N N . TRP A 1 289 ? -0.129 -6.900 -20.109 1.00 91.69 289 TRP A N 1
ATOM 2298 C CA . TRP A 1 289 ? 0.460 -5.582 -19.882 1.00 91.69 289 TRP A CA 1
ATOM 2299 C C . TRP A 1 289 ? 1.826 -5.680 -19.214 1.00 91.69 289 TRP A C 1
ATOM 2301 O O . TRP A 1 289 ? 2.684 -4.857 -19.502 1.00 91.69 289 TRP A O 1
ATOM 2311 N N . ASN A 1 290 ? 2.088 -6.678 -18.366 1.00 89.88 290 ASN A N 1
ATOM 2312 C CA . ASN A 1 290 ? 3.404 -6.809 -17.738 1.00 89.88 290 ASN A CA 1
ATOM 2313 C C . ASN A 1 290 ? 4.543 -7.065 -18.729 1.00 89.88 290 ASN A C 1
ATOM 2315 O O . ASN A 1 290 ? 5.679 -6.718 -18.414 1.00 89.88 290 ASN A O 1
ATOM 2319 N N . GLU A 1 291 ? 4.248 -7.598 -19.913 1.00 85.81 291 GLU A N 1
ATOM 2320 C CA . GLU A 1 291 ? 5.240 -7.879 -20.952 1.00 85.81 291 GLU A CA 1
ATOM 2321 C C . GLU A 1 291 ? 5.699 -6.599 -21.659 1.00 85.81 291 GLU A C 1
ATOM 2323 O O . GLU A 1 291 ? 6.848 -6.495 -22.079 1.00 85.81 291 GLU A O 1
ATOM 2328 N N . TRP A 1 292 ? 4.834 -5.582 -21.739 1.00 87.38 292 TRP A N 1
ATOM 2329 C CA . TRP A 1 292 ? 5.081 -4.390 -22.558 1.00 87.38 292 TRP A CA 1
ATOM 2330 C C . TRP A 1 292 ? 4.856 -3.051 -21.851 1.00 87.38 292 TRP A C 1
ATOM 2332 O O . TRP A 1 292 ? 5.164 -1.999 -22.414 1.00 87.38 292 TRP A O 1
ATOM 2342 N N . LYS A 1 293 ? 4.392 -3.048 -20.594 1.00 87.25 293 LYS A N 1
ATOM 2343 C CA . LYS A 1 293 ? 4.129 -1.833 -19.796 1.00 87.25 293 LYS A CA 1
ATOM 2344 C C . LYS A 1 293 ? 5.336 -0.914 -19.698 1.00 87.25 293 LYS A C 1
ATOM 2346 O O . LYS A 1 293 ? 5.168 0.276 -19.476 1.00 87.25 293 LYS A O 1
ATOM 2351 N N . HIS A 1 294 ? 6.545 -1.434 -19.867 1.00 80.88 294 HIS A N 1
ATOM 2352 C CA . HIS A 1 294 ? 7.762 -0.637 -19.859 1.00 80.88 294 HIS A CA 1
ATOM 2353 C C . HIS A 1 294 ? 7.845 0.394 -20.993 1.00 80.88 294 HIS A C 1
ATOM 2355 O O . HIS A 1 294 ? 8.480 1.435 -20.835 1.00 80.88 294 HIS A O 1
ATOM 2361 N N . LEU A 1 295 ? 7.128 0.158 -22.093 1.00 82.44 295 LEU A N 1
ATOM 2362 C CA . LEU A 1 295 ? 6.983 1.096 -23.205 1.00 82.44 295 LEU A CA 1
ATOM 2363 C C . LEU A 1 295 ? 6.011 2.248 -22.879 1.00 82.44 295 LEU A C 1
ATOM 2365 O O . LEU A 1 295 ? 5.933 3.227 -23.622 1.00 82.44 295 LEU A O 1
ATOM 2369 N N . LEU A 1 296 ? 5.273 2.164 -21.763 1.00 84.25 296 LEU A N 1
ATOM 2370 C CA . LEU A 1 296 ? 4.356 3.211 -21.316 1.00 84.25 296 LEU A CA 1
ATOM 2371 C C . LEU A 1 296 ? 5.107 4.328 -20.580 1.00 84.25 296 LEU A C 1
ATOM 2373 O O . LEU A 1 296 ? 5.601 4.176 -19.457 1.00 84.25 296 LEU A O 1
ATOM 2377 N N . GLY A 1 297 ? 5.109 5.514 -21.188 1.00 77.69 297 GLY A N 1
ATOM 2378 C CA . GLY A 1 297 ? 5.574 6.754 -20.559 1.00 77.69 297 GLY A CA 1
ATOM 2379 C C . GLY A 1 297 ? 4.565 7.382 -19.589 1.00 77.69 297 GLY A C 1
ATOM 2380 O O . GLY A 1 297 ? 4.917 8.308 -18.852 1.00 77.69 297 GLY A O 1
ATOM 2381 N N . THR A 1 298 ? 3.321 6.896 -19.575 1.00 86.88 298 THR A N 1
ATOM 2382 C CA . THR A 1 298 ? 2.208 7.521 -18.856 1.00 86.88 298 THR A CA 1
ATOM 2383 C C . THR A 1 298 ? 2.409 7.481 -17.343 1.00 86.88 298 THR A C 1
ATOM 2385 O O . THR A 1 298 ? 2.761 6.453 -16.756 1.00 86.88 298 THR A O 1
ATOM 2388 N N . LYS A 1 299 ? 2.136 8.615 -16.690 1.00 90.00 299 LYS A N 1
ATOM 2389 C CA . LYS A 1 299 ? 2.134 8.742 -15.230 1.00 90.00 299 LYS A CA 1
ATOM 2390 C C . LYS A 1 299 ? 0.737 9.132 -14.762 1.00 90.00 299 LYS A C 1
ATOM 2392 O O . LYS A 1 299 ? 0.240 10.181 -15.158 1.00 90.00 299 LYS A O 1
ATOM 2397 N N . ALA A 1 300 ? 0.140 8.309 -13.909 1.00 92.38 300 ALA A N 1
ATOM 2398 C CA . ALA A 1 300 ? -1.123 8.603 -13.252 1.00 92.38 300 ALA A CA 1
ATOM 2399 C C . ALA A 1 300 ? -0.892 9.512 -12.039 1.00 92.38 300 ALA A C 1
ATOM 2401 O O . ALA A 1 300 ? 0.088 9.356 -11.310 1.00 92.38 300 ALA A O 1
ATOM 2402 N N . GLU A 1 301 ? -1.787 10.459 -11.804 1.00 95.00 301 GLU A N 1
ATOM 2403 C CA . GLU A 1 301 ? -1.834 11.228 -10.566 1.00 95.00 301 GLU A CA 1
ATOM 2404 C C . GLU A 1 301 ? -2.576 10.402 -9.512 1.00 95.00 301 GLU A C 1
ATOM 2406 O O . GLU A 1 301 ? -3.741 10.057 -9.702 1.00 95.00 301 GLU A O 1
ATOM 2411 N N . LEU A 1 302 ? -1.889 10.051 -8.424 1.00 94.88 302 LEU A N 1
ATOM 2412 C CA . LEU A 1 302 ? -2.437 9.279 -7.314 1.00 94.88 302 LEU A CA 1
ATOM 2413 C C . LEU A 1 302 ? -2.562 10.158 -6.078 1.00 94.88 302 LEU A C 1
ATOM 2415 O O . LEU A 1 302 ? -1.577 10.745 -5.616 1.00 94.88 302 LEU A O 1
ATOM 2419 N N . LYS A 1 303 ? -3.757 10.169 -5.493 1.00 96.62 303 LYS A N 1
ATOM 2420 C CA . LYS A 1 303 ? -4.031 10.758 -4.185 1.00 96.62 303 LYS A CA 1
ATOM 2421 C C . LYS A 1 303 ? -4.595 9.676 -3.278 1.00 96.62 303 LYS A C 1
ATOM 2423 O O . LYS A 1 303 ? -5.593 9.044 -3.613 1.00 96.62 303 LYS A O 1
ATOM 2428 N N . ALA A 1 304 ? -3.948 9.447 -2.138 1.00 96.31 304 ALA A N 1
ATOM 2429 C CA . ALA A 1 304 ? -4.388 8.409 -1.218 1.00 96.31 304 ALA A CA 1
ATOM 2430 C C . ALA A 1 304 ? -4.078 8.690 0.255 1.00 96.31 304 ALA A C 1
ATOM 2432 O O . ALA A 1 304 ? -3.141 9.419 0.599 1.00 96.31 304 ALA A O 1
ATOM 2433 N N . THR A 1 305 ? -4.868 8.070 1.134 1.00 96.44 305 THR A N 1
ATOM 2434 C CA . THR A 1 305 ? -4.542 7.925 2.558 1.00 96.44 305 THR A CA 1
ATOM 2435 C C . THR A 1 305 ? -3.883 6.573 2.793 1.00 96.44 305 THR A C 1
ATOM 2437 O O . THR A 1 305 ? -4.467 5.528 2.516 1.00 96.44 305 THR A O 1
ATOM 2440 N N . PHE A 1 306 ? -2.679 6.608 3.346 1.00 94.31 306 PHE A N 1
ATOM 2441 C CA . PHE A 1 306 ? -1.880 5.442 3.679 1.00 94.31 306 PHE A CA 1
ATOM 2442 C C . PHE A 1 306 ? -1.954 5.158 5.171 1.00 94.31 306 PHE A C 1
ATOM 2444 O O . PHE A 1 306 ? -1.865 6.093 5.965 1.00 94.31 306 PHE A O 1
ATOM 2451 N N . VAL A 1 307 ? -2.067 3.886 5.538 1.00 93.31 307 VAL A N 1
ATOM 2452 C CA . VAL A 1 307 ? -1.867 3.397 6.907 1.00 93.31 307 VAL A CA 1
ATOM 2453 C C . VAL A 1 307 ? -0.475 2.794 7.030 1.00 93.31 307 VAL A C 1
ATOM 2455 O O . VAL A 1 307 ? -0.034 2.072 6.131 1.00 93.31 307 VAL A O 1
ATOM 2458 N N . LEU A 1 308 ? 0.228 3.111 8.118 1.00 89.56 308 LEU A N 1
ATOM 2459 C CA . LEU A 1 308 ? 1.511 2.479 8.405 1.00 89.56 308 LEU A CA 1
ATOM 2460 C C . LEU A 1 308 ? 1.330 1.058 8.939 1.00 89.56 308 LEU A C 1
ATOM 2462 O O . LEU A 1 308 ? 0.413 0.749 9.694 1.00 89.56 308 LEU A O 1
ATOM 2466 N N . SER A 1 309 ? 2.252 0.216 8.504 1.00 82.81 309 SER A N 1
ATOM 2467 C CA . SER A 1 309 ? 2.335 -1.214 8.723 1.00 82.81 309 SER A CA 1
ATOM 2468 C C . SER A 1 309 ? 3.805 -1.614 8.865 1.00 82.81 309 SER A C 1
ATOM 2470 O O . SER A 1 309 ? 4.720 -0.803 8.684 1.00 82.81 309 SER A O 1
ATOM 2472 N N . GLY A 1 310 ? 4.043 -2.888 9.150 1.00 81.62 310 GLY A N 1
ATOM 2473 C CA . GLY A 1 310 ? 5.361 -3.497 9.148 1.00 81.62 310 GLY A CA 1
ATOM 2474 C C . GLY A 1 310 ? 5.319 -4.788 8.346 1.00 81.62 310 GLY A C 1
ATOM 2475 O O . GLY A 1 310 ? 4.370 -5.561 8.454 1.00 81.62 310 GLY A O 1
ATOM 2476 N N . LYS A 1 311 ? 6.344 -5.024 7.530 1.00 79.12 311 LYS A N 1
ATOM 2477 C CA . LYS A 1 311 ? 6.563 -6.315 6.872 1.00 79.12 311 LYS A CA 1
ATOM 2478 C C . LYS A 1 311 ? 7.966 -6.795 7.220 1.00 79.12 311 LYS A C 1
ATOM 2480 O O . LYS A 1 311 ? 8.926 -6.031 7.108 1.00 79.12 311 LYS A O 1
ATOM 2485 N N . TYR A 1 312 ? 8.090 -8.051 7.637 1.00 75.56 312 TYR A N 1
ATOM 2486 C CA . TYR A 1 312 ? 9.398 -8.678 7.780 1.00 75.56 312 TYR A CA 1
ATOM 2487 C C . TYR A 1 312 ? 9.950 -9.006 6.399 1.00 75.56 312 TYR A C 1
ATOM 2489 O O . TYR A 1 312 ? 9.307 -9.696 5.607 1.00 75.56 312 TYR A O 1
ATOM 2497 N N . ARG A 1 313 ? 11.151 -8.512 6.111 1.00 73.81 313 ARG A N 1
ATOM 2498 C CA . ARG A 1 313 ? 11.874 -8.804 4.878 1.00 73.81 313 ARG A CA 1
ATOM 2499 C C . ARG A 1 313 ? 13.206 -9.443 5.223 1.00 73.81 313 ARG A C 1
ATOM 2501 O O . ARG A 1 313 ? 13.890 -9.011 6.147 1.00 73.81 313 ARG A O 1
ATOM 2508 N N . ARG A 1 314 ? 13.581 -10.470 4.465 1.00 73.19 314 ARG A N 1
ATOM 2509 C CA . ARG A 1 314 ? 14.902 -11.078 4.584 1.00 73.19 314 ARG A CA 1
ATOM 2510 C C . ARG A 1 314 ? 15.911 -10.241 3.799 1.00 73.19 314 ARG A C 1
ATOM 2512 O O . ARG A 1 314 ? 15.873 -10.232 2.571 1.00 73.19 314 ARG A O 1
ATOM 2519 N N . ASN A 1 315 ? 16.804 -9.560 4.507 1.00 71.50 315 ASN A N 1
ATOM 2520 C CA . ASN A 1 315 ? 17.909 -8.789 3.946 1.00 71.50 315 ASN A CA 1
ATOM 2521 C C . ASN A 1 315 ? 19.228 -9.425 4.401 1.00 71.50 315 ASN A C 1
ATOM 2523 O O . ASN A 1 315 ? 19.443 -9.631 5.590 1.00 71.50 315 ASN A O 1
ATOM 2527 N N . ARG A 1 316 ? 20.108 -9.782 3.452 1.00 74.31 316 ARG A N 1
ATOM 2528 C CA . ARG A 1 316 ? 21.439 -10.377 3.732 1.00 74.31 316 ARG A CA 1
ATOM 2529 C C . ARG A 1 316 ? 21.409 -11.553 4.727 1.00 74.31 316 ARG A C 1
ATOM 2531 O O . ARG A 1 316 ? 22.295 -11.709 5.556 1.00 74.31 316 ARG A O 1
ATOM 2538 N N . GLY A 1 317 ? 20.365 -12.379 4.655 1.00 77.94 317 GLY A N 1
ATOM 2539 C CA . GLY A 1 317 ? 20.190 -13.541 5.529 1.00 77.94 317 GLY A CA 1
ATOM 2540 C C . GLY A 1 317 ? 19.500 -13.265 6.871 1.00 77.94 317 GLY A C 1
ATOM 2541 O O . GLY A 1 317 ? 19.068 -14.234 7.490 1.00 77.94 317 GLY A O 1
ATOM 2542 N N . GLN A 1 318 ? 19.307 -12.004 7.273 1.00 80.00 318 GLN A N 1
ATOM 2543 C CA . GLN A 1 318 ? 18.622 -11.610 8.510 1.00 80.00 318 GLN A CA 1
ATOM 2544 C C . GLN A 1 318 ? 17.198 -11.106 8.236 1.00 80.00 318 GLN A C 1
ATOM 2546 O O . GLN A 1 318 ? 16.917 -10.544 7.177 1.00 80.00 318 GLN A O 1
ATOM 2551 N N . TRP A 1 319 ? 16.280 -11.336 9.177 1.00 79.12 319 TRP A N 1
ATOM 2552 C CA . TRP A 1 319 ? 14.924 -10.791 9.118 1.00 79.12 319 TRP A CA 1
ATOM 2553 C C . TRP A 1 319 ? 14.909 -9.384 9.703 1.00 79.12 319 TRP A C 1
ATOM 2555 O O . TRP A 1 319 ? 15.188 -9.199 10.883 1.00 79.12 319 TRP A O 1
ATOM 2565 N N . GLU A 1 320 ? 14.543 -8.405 8.885 1.00 82.69 320 GLU A N 1
ATOM 2566 C CA . GLU A 1 320 ? 14.406 -7.013 9.297 1.00 82.69 320 GLU A CA 1
ATOM 2567 C C . GLU A 1 320 ? 12.946 -6.582 9.177 1.00 82.69 320 GLU A C 1
ATOM 2569 O O . GLU A 1 320 ? 12.279 -6.852 8.172 1.00 82.69 320 GLU A O 1
ATOM 2574 N N . LEU A 1 321 ? 12.441 -5.900 10.205 1.00 81.06 321 LEU A N 1
ATOM 2575 C CA . LEU A 1 321 ? 11.135 -5.256 10.151 1.00 81.06 321 LEU A CA 1
ATOM 2576 C C . LEU A 1 321 ? 11.257 -3.959 9.347 1.00 81.06 321 LEU A C 1
ATOM 2578 O O . LEU A 1 321 ? 11.907 -3.005 9.775 1.00 81.06 321 LEU A O 1
ATOM 2582 N N . VAL A 1 322 ? 10.601 -3.903 8.192 1.00 83.56 322 VAL A N 1
ATOM 2583 C CA . VAL A 1 322 ? 10.563 -2.702 7.357 1.00 83.56 322 VAL A CA 1
ATOM 2584 C C . VAL A 1 322 ? 9.216 -2.014 7.539 1.00 83.56 322 VAL A C 1
ATOM 2586 O O . VAL A 1 322 ? 8.165 -2.632 7.352 1.00 83.56 322 VAL A O 1
ATOM 2589 N N . LYS A 1 323 ? 9.244 -0.718 7.877 1.00 84.44 323 LYS A N 1
ATOM 2590 C CA . LYS A 1 323 ? 8.037 0.118 7.876 1.00 84.44 323 LYS A CA 1
ATOM 2591 C C . LYS A 1 323 ? 7.476 0.197 6.459 1.00 84.44 323 LYS A C 1
ATOM 2593 O O . LYS A 1 323 ? 8.182 0.573 5.523 1.00 84.44 323 LYS A O 1
ATOM 2598 N N . TRP A 1 324 ? 6.202 -0.138 6.337 1.00 87.88 324 TRP A N 1
ATOM 2599 C CA . TRP A 1 324 ? 5.455 -0.217 5.092 1.00 87.88 324 TRP A CA 1
ATOM 2600 C C . TRP A 1 324 ? 4.215 0.670 5.183 1.00 87.88 324 TRP A C 1
ATOM 2602 O O . TRP A 1 324 ? 3.682 0.886 6.265 1.00 87.88 324 TRP A O 1
ATOM 2612 N N . ALA A 1 325 ? 3.744 1.195 4.063 1.00 91.38 325 ALA A N 1
ATOM 2613 C CA . ALA A 1 325 ? 2.568 2.042 3.982 1.00 91.38 325 ALA A CA 1
ATOM 2614 C C . ALA A 1 325 ? 1.610 1.478 2.931 1.00 91.38 325 ALA A C 1
ATOM 2616 O O . ALA A 1 325 ? 1.944 1.417 1.750 1.00 91.38 325 ALA A O 1
ATOM 2617 N N . THR A 1 326 ? 0.406 1.102 3.346 1.00 93.25 326 THR A N 1
ATOM 2618 C CA . THR A 1 326 ? -0.616 0.561 2.440 1.00 93.25 326 THR A CA 1
ATOM 2619 C C . THR A 1 326 ? -1.726 1.587 2.265 1.00 93.25 326 THR A C 1
ATOM 2621 O O . THR A 1 326 ? -2.220 2.141 3.247 1.00 93.25 326 THR A O 1
ATOM 2624 N N . ALA A 1 327 ? -2.116 1.876 1.025 1.00 95.06 327 ALA A N 1
ATOM 2625 C CA . ALA A 1 327 ? -3.249 2.756 0.759 1.00 95.06 327 ALA A CA 1
ATOM 2626 C C . ALA A 1 327 ? -4.570 2.101 1.182 1.00 95.06 327 ALA A C 1
ATOM 2628 O O . ALA A 1 327 ? -4.814 0.932 0.880 1.00 95.06 327 ALA A O 1
ATOM 2629 N N . LEU A 1 328 ? -5.440 2.870 1.839 1.00 95.25 328 LEU A N 1
ATOM 2630 C CA . LEU A 1 328 ? -6.806 2.446 2.141 1.00 95.25 328 LEU A CA 1
ATOM 2631 C C . LEU A 1 328 ? -7.646 2.458 0.857 1.00 95.25 328 LEU A C 1
ATOM 2633 O O . LEU A 1 328 ? -7.820 3.543 0.296 1.00 95.25 328 LEU A O 1
ATOM 2637 N N . PRO A 1 329 ? -8.209 1.320 0.407 1.00 95.38 329 PRO A N 1
ATOM 2638 C CA . PRO A 1 329 ? -8.979 1.254 -0.836 1.00 95.38 329 PRO A CA 1
ATOM 2639 C C . PRO A 1 329 ? -10.110 2.286 -0.937 1.00 95.38 329 PRO A C 1
ATOM 2641 O O . PRO A 1 329 ? -10.339 2.825 -2.022 1.00 95.38 329 PRO A O 1
ATOM 2644 N N . SER A 1 330 ? -10.786 2.605 0.175 1.00 95.44 330 SER A N 1
ATOM 2645 C CA . SER A 1 330 ? -11.857 3.615 0.247 1.00 95.44 330 SER A CA 1
ATOM 2646 C C . SER A 1 330 ? -11.393 5.045 -0.040 1.00 95.44 330 SER A C 1
ATOM 2648 O O . SER A 1 330 ? -12.217 5.898 -0.360 1.00 95.44 330 SER A O 1
ATOM 2650 N N . ARG A 1 331 ? -10.089 5.322 0.084 1.00 95.62 331 ARG A N 1
ATOM 2651 C CA . ARG A 1 331 ? -9.492 6.665 0.008 1.00 95.62 331 ARG A CA 1
ATOM 2652 C C . ARG A 1 331 ? -8.410 6.755 -1.062 1.00 95.62 331 ARG A C 1
ATOM 2654 O O . ARG A 1 331 ? -7.443 7.482 -0.863 1.00 95.62 331 ARG A O 1
ATOM 2661 N N . VAL A 1 332 ? -8.543 6.005 -2.155 1.00 95.88 332 VAL A N 1
ATOM 2662 C CA . VAL A 1 332 ? -7.676 6.113 -3.338 1.00 95.88 332 VAL A CA 1
ATOM 2663 C C . VAL A 1 332 ? -8.422 6.838 -4.451 1.00 95.88 332 VAL A C 1
ATOM 2665 O O . VAL A 1 332 ? -9.527 6.451 -4.825 1.00 95.88 332 VAL A O 1
ATOM 2668 N N . GLU A 1 333 ? -7.781 7.860 -5.005 1.00 95.38 333 GLU A N 1
ATOM 2669 C CA . GLU A 1 333 ? -8.216 8.594 -6.189 1.00 95.38 333 GLU A CA 1
ATOM 2670 C C . GLU A 1 333 ? -7.100 8.547 -7.239 1.00 95.38 333 GLU A C 1
ATOM 2672 O O . GLU A 1 333 ? -5.926 8.772 -6.921 1.00 95.38 333 GLU A O 1
ATOM 2677 N N . VAL A 1 334 ? -7.471 8.271 -8.492 1.00 95.94 334 VAL A N 1
ATOM 2678 C CA . VAL A 1 334 ? -6.557 8.265 -9.639 1.00 95.94 334 VAL A CA 1
ATOM 2679 C C . VAL A 1 334 ? -7.061 9.237 -10.698 1.00 95.94 334 VAL A C 1
ATOM 2681 O O . VAL A 1 334 ? -8.246 9.236 -11.028 1.00 95.94 334 VAL A O 1
ATOM 2684 N N . LYS A 1 335 ? -6.156 10.036 -11.269 1.00 95.31 335 LYS A N 1
ATOM 2685 C CA . LYS A 1 335 ? -6.408 10.795 -12.500 1.00 95.31 335 LYS A CA 1
ATOM 2686 C C . LYS A 1 335 ? -5.383 10.426 -13.561 1.00 95.31 335 LYS A C 1
ATOM 2688 O O . LYS A 1 335 ? -4.187 10.336 -13.283 1.00 95.31 335 LYS A O 1
ATOM 2693 N N . LEU A 1 336 ? -5.859 10.224 -14.781 1.00 93.75 336 LEU A N 1
ATOM 2694 C CA . LEU A 1 336 ? -5.029 9.889 -15.931 1.00 93.75 336 LEU A CA 1
ATOM 2695 C C . LEU A 1 336 ? -4.861 11.112 -16.843 1.00 93.75 336 LEU A C 1
ATOM 2697 O O . LEU A 1 336 ? -5.810 11.882 -16.998 1.00 93.75 336 LEU A O 1
ATOM 2701 N N . PRO A 1 337 ? -3.680 11.304 -17.456 1.00 92.38 337 PRO A N 1
ATOM 2702 C CA . PRO A 1 337 ? -3.497 12.277 -18.531 1.00 92.38 337 PRO A CA 1
ATOM 2703 C C . PRO A 1 337 ? -4.464 12.038 -19.701 1.00 92.38 337 PRO A C 1
ATOM 2705 O O . PRO A 1 337 ? -4.786 10.890 -20.009 1.00 92.38 337 PRO A O 1
ATOM 2708 N N . MET A 1 338 ? -4.891 13.100 -20.391 1.00 89.94 338 MET A N 1
ATOM 2709 C CA . MET A 1 338 ? -5.843 12.986 -21.512 1.00 89.94 338 MET A CA 1
ATOM 2710 C C . MET A 1 338 ? -5.303 12.154 -22.687 1.00 89.94 338 MET A C 1
ATOM 2712 O O . MET A 1 338 ? -6.071 11.526 -23.404 1.00 89.94 338 MET A O 1
ATOM 2716 N N . ASP A 1 339 ? -3.984 12.102 -22.866 1.00 90.31 339 ASP A N 1
ATOM 2717 C CA . ASP A 1 339 ? -3.306 11.364 -23.934 1.00 90.31 339 ASP A CA 1
ATOM 2718 C C . ASP A 1 339 ? -3.005 9.893 -23.580 1.00 90.31 339 ASP A C 1
ATOM 2720 O O . ASP A 1 339 ? -2.375 9.185 -24.367 1.00 90.31 339 ASP A O 1
ATOM 2724 N N . THR A 1 340 ? -3.472 9.405 -22.423 1.00 90.25 340 THR A N 1
ATOM 2725 C CA . THR A 1 340 ? -3.184 8.046 -21.924 1.00 90.25 340 THR A CA 1
ATOM 2726 C C . THR A 1 340 ? -3.548 6.956 -22.932 1.00 90.25 340 THR A C 1
ATOM 2728 O O . THR A 1 340 ? -2.737 6.069 -23.189 1.00 90.25 340 THR A O 1
ATOM 2731 N N . GLN A 1 341 ? -4.735 7.029 -23.540 1.00 90.56 341 GLN A N 1
ATOM 2732 C CA . GLN A 1 341 ? -5.197 6.010 -24.488 1.00 90.56 341 GLN A CA 1
ATOM 2733 C C . GLN A 1 341 ? -4.303 5.940 -25.738 1.00 90.56 341 GLN A C 1
ATOM 2735 O O . GLN A 1 341 ? -3.893 4.858 -26.150 1.00 90.56 341 GLN A O 1
ATOM 2740 N N . SER A 1 342 ? -3.913 7.099 -26.278 1.00 89.62 342 SER A N 1
ATOM 2741 C CA . SER A 1 342 ? -2.989 7.189 -27.415 1.00 89.62 342 SER A CA 1
ATOM 2742 C C . SER A 1 342 ? -1.607 6.616 -27.072 1.00 89.62 342 SER A C 1
ATOM 2744 O O . SER A 1 342 ? -1.019 5.871 -27.860 1.00 89.62 342 SER A O 1
ATOM 2746 N N . GLN A 1 343 ? -1.101 6.880 -25.860 1.00 88.81 343 GLN A N 1
ATOM 2747 C CA . GLN A 1 343 ? 0.157 6.286 -25.396 1.00 88.81 343 GLN A CA 1
ATOM 2748 C C . GLN A 1 343 ? 0.069 4.760 -25.251 1.00 88.81 343 GLN A C 1
ATOM 2750 O O . GLN A 1 343 ? 1.024 4.066 -25.603 1.00 88.81 343 GLN A O 1
ATOM 2755 N N . ILE A 1 344 ? -1.063 4.231 -24.776 1.00 91.25 344 ILE A N 1
ATOM 2756 C CA . ILE A 1 344 ? -1.303 2.784 -24.674 1.00 91.25 344 ILE A CA 1
ATOM 2757 C C . ILE A 1 344 ? -1.307 2.131 -26.053 1.00 91.25 344 ILE A C 1
ATOM 2759 O O . ILE A 1 344 ? -0.621 1.131 -26.262 1.00 91.25 344 ILE A O 1
ATOM 2763 N N . GLU A 1 345 ? -2.033 2.702 -27.009 1.00 90.12 345 GLU A N 1
ATOM 2764 C CA . GLU A 1 345 ? -2.083 2.187 -28.378 1.00 90.12 345 GLU A CA 1
ATOM 2765 C C . GLU A 1 345 ? -0.709 2.217 -29.043 1.00 90.12 345 GLU A C 1
ATOM 2767 O O . GLU A 1 345 ? -0.312 1.239 -29.679 1.00 90.12 345 GLU A O 1
ATOM 2772 N N . LYS A 1 346 ? 0.055 3.296 -28.841 1.00 87.44 346 LYS A N 1
ATOM 2773 C CA . LYS A 1 346 ? 1.434 3.392 -29.324 1.00 87.44 346 LYS A CA 1
ATOM 2774 C C . LYS A 1 346 ? 2.316 2.292 -28.728 1.00 87.44 346 LYS A C 1
ATOM 2776 O O . LYS A 1 346 ? 3.004 1.606 -29.478 1.00 87.44 346 LYS A O 1
ATOM 2781 N N . ALA A 1 347 ? 2.268 2.091 -27.411 1.00 88.00 347 ALA A N 1
ATOM 2782 C CA . ALA A 1 347 ? 3.055 1.063 -26.732 1.00 88.00 347 ALA A CA 1
ATOM 2783 C C . ALA A 1 347 ? 2.693 -0.356 -27.204 1.00 88.00 347 ALA A C 1
ATOM 2785 O O . ALA A 1 347 ? 3.588 -1.147 -27.497 1.00 88.00 347 ALA A O 1
ATOM 2786 N N . ARG A 1 348 ? 1.398 -0.660 -27.367 1.00 88.75 348 ARG A N 1
ATOM 2787 C CA . ARG A 1 348 ? 0.934 -1.950 -27.908 1.00 88.75 348 ARG A CA 1
ATOM 2788 C C . ARG A 1 348 ? 1.402 -2.180 -29.341 1.00 88.75 348 ARG A C 1
ATOM 2790 O O . ARG A 1 348 ? 1.876 -3.268 -29.652 1.00 88.75 348 ARG A O 1
ATOM 2797 N N . ARG A 1 349 ? 1.303 -1.166 -30.208 1.00 87.38 349 ARG A N 1
ATOM 2798 C CA . ARG A 1 349 ? 1.799 -1.249 -31.594 1.00 87.38 349 ARG A CA 1
ATOM 2799 C C . ARG A 1 349 ? 3.299 -1.512 -31.627 1.00 87.38 349 ARG A C 1
ATOM 2801 O O . ARG A 1 349 ? 3.741 -2.373 -32.379 1.00 87.38 349 ARG A O 1
ATOM 2808 N N . THR A 1 350 ? 4.069 -0.814 -30.795 1.00 84.69 350 THR A N 1
ATOM 2809 C CA . THR A 1 350 ? 5.506 -1.062 -30.650 1.00 84.69 350 THR A CA 1
ATOM 2810 C C . THR A 1 350 ? 5.783 -2.497 -30.199 1.00 84.69 350 THR A C 1
ATOM 2812 O O . THR A 1 350 ? 6.596 -3.175 -30.818 1.00 84.69 350 THR A O 1
ATOM 2815 N N . PHE A 1 351 ? 5.088 -2.991 -29.172 1.00 86.25 351 PHE A N 1
ATOM 2816 C CA . PHE A 1 351 ? 5.274 -4.361 -28.693 1.00 86.25 351 PHE A CA 1
ATOM 2817 C C . PHE A 1 351 ? 4.935 -5.413 -29.749 1.00 86.25 351 PHE A C 1
ATOM 2819 O O . PHE A 1 351 ? 5.702 -6.345 -29.969 1.00 86.25 351 PHE A O 1
ATOM 2826 N N . HIS A 1 352 ? 3.832 -5.221 -30.472 1.00 87.06 352 HIS A N 1
ATOM 2827 C CA . HIS A 1 352 ? 3.464 -6.102 -31.573 1.00 87.06 352 HIS A CA 1
ATOM 2828 C C . HIS A 1 352 ? 4.544 -6.138 -32.663 1.00 87.06 352 HIS A C 1
ATOM 2830 O O . HIS A 1 352 ? 4.875 -7.211 -33.161 1.00 87.06 352 HIS A O 1
ATOM 2836 N N . ARG A 1 353 ? 5.158 -4.989 -32.983 1.00 85.50 353 ARG A N 1
ATOM 2837 C CA . ARG A 1 353 ? 6.289 -4.923 -33.923 1.00 85.50 353 ARG A CA 1
ATOM 2838 C C . ARG A 1 353 ? 7.513 -5.678 -33.412 1.00 85.50 353 ARG A C 1
ATOM 2840 O O . ARG A 1 353 ? 8.164 -6.342 -34.209 1.00 85.50 353 ARG A O 1
ATOM 2847 N N . PHE A 1 354 ? 7.813 -5.624 -32.112 1.00 84.56 354 PHE A N 1
ATOM 2848 C CA . PHE A 1 354 ? 8.903 -6.425 -31.548 1.00 84.56 354 PHE A CA 1
ATOM 2849 C C . PHE A 1 354 ? 8.691 -7.925 -31.762 1.00 84.56 354 PHE A C 1
ATOM 2851 O O . PHE A 1 354 ? 9.643 -8.615 -32.109 1.00 84.56 354 PHE A O 1
ATOM 2858 N N . GLY A 1 355 ? 7.456 -8.409 -31.605 1.00 85.50 355 GLY A N 1
ATOM 2859 C CA . GLY A 1 355 ? 7.113 -9.801 -31.899 1.00 85.50 355 GLY A CA 1
ATOM 2860 C C . GLY A 1 355 ? 7.163 -10.123 -33.394 1.00 85.50 355 GLY A C 1
ATOM 2861 O O . GLY A 1 355 ? 7.745 -11.125 -33.786 1.00 85.50 355 GLY A O 1
ATOM 2862 N N . GLN A 1 356 ? 6.597 -9.258 -34.241 1.00 87.75 356 GLN A N 1
ATOM 2863 C CA . GLN A 1 356 ? 6.540 -9.471 -35.692 1.00 87.75 356 GLN A CA 1
ATOM 2864 C C . GLN A 1 356 ? 7.930 -9.515 -36.349 1.00 87.75 356 GLN A C 1
ATOM 2866 O O . GLN A 1 356 ? 8.135 -10.273 -37.293 1.00 87.75 356 GLN A O 1
ATOM 2871 N N . TYR A 1 357 ? 8.869 -8.697 -35.867 1.00 88.44 357 TYR A N 1
ATOM 2872 C CA . TYR A 1 357 ? 10.209 -8.550 -36.442 1.00 88.44 357 TYR A CA 1
ATOM 2873 C C . TYR A 1 357 ? 11.311 -9.099 -35.524 1.00 88.44 357 TYR A C 1
ATOM 2875 O O . TYR A 1 357 ? 12.452 -8.645 -35.619 1.00 88.44 357 TYR A O 1
ATOM 2883 N N . SER A 1 358 ? 11.000 -10.053 -34.637 1.00 86.88 358 SER A N 1
ATOM 2884 C CA . SER A 1 358 ? 11.946 -10.586 -33.640 1.00 86.88 358 SER A CA 1
ATOM 2885 C C . SER A 1 358 ? 13.278 -11.004 -34.262 1.00 86.88 358 SER A C 1
ATOM 2887 O O . SER A 1 358 ? 14.327 -10.506 -33.860 1.00 86.88 358 SER A O 1
ATOM 2889 N N . ASP A 1 359 ? 13.235 -11.823 -35.313 1.00 87.94 359 ASP A N 1
ATOM 2890 C CA . ASP A 1 359 ? 14.424 -12.401 -35.948 1.00 87.94 359 ASP A CA 1
ATOM 2891 C C . ASP A 1 359 ? 15.274 -11.332 -36.648 1.00 87.94 359 ASP A C 1
ATOM 2893 O O . ASP A 1 359 ? 16.506 -11.381 -36.654 1.00 87.94 359 ASP A O 1
ATOM 2897 N N . ALA A 1 360 ? 14.618 -10.335 -37.247 1.00 89.00 360 ALA A N 1
ATOM 2898 C CA . ALA A 1 360 ? 15.289 -9.199 -37.868 1.00 89.00 360 ALA A CA 1
ATOM 2899 C C . ALA A 1 360 ? 15.979 -8.327 -36.809 1.00 89.00 360 ALA A C 1
ATOM 2901 O O . ALA A 1 360 ? 17.134 -7.935 -36.976 1.00 89.00 360 ALA A O 1
ATOM 2902 N N . LEU A 1 361 ? 15.299 -8.069 -35.691 1.00 89.25 361 LEU A N 1
ATOM 2903 C CA . LEU A 1 361 ? 15.841 -7.293 -34.582 1.00 89.25 361 LEU A CA 1
ATOM 2904 C C . LEU A 1 361 ? 16.980 -8.020 -33.865 1.00 89.25 361 LEU A C 1
ATOM 2906 O O . LEU A 1 361 ? 17.939 -7.368 -33.461 1.00 89.25 361 LEU A O 1
ATOM 2910 N N . GLU A 1 362 ? 16.931 -9.347 -33.740 1.00 88.88 362 GLU A N 1
ATOM 2911 C CA . GLU A 1 362 ? 18.040 -10.145 -33.204 1.00 88.88 362 GLU A CA 1
ATOM 2912 C C . GLU A 1 362 ? 19.289 -10.057 -34.081 1.00 88.88 362 GLU A C 1
ATOM 2914 O O . GLU A 1 362 ? 20.389 -9.866 -33.559 1.00 88.88 362 GLU A O 1
ATOM 2919 N N . LYS A 1 363 ? 19.133 -10.091 -35.410 1.00 90.12 363 LYS A N 1
ATOM 2920 C CA . LYS A 1 363 ? 20.250 -9.855 -36.338 1.00 90.12 363 LYS A CA 1
ATOM 2921 C C . LYS A 1 363 ? 20.850 -8.465 -36.143 1.00 90.12 363 LYS A C 1
ATOM 2923 O O . LYS A 1 363 ? 22.066 -8.341 -36.037 1.00 90.12 363 LYS A O 1
ATOM 2928 N N . ILE A 1 364 ? 20.015 -7.429 -36.019 1.00 91.31 364 ILE A N 1
ATOM 2929 C CA . ILE A 1 364 ? 20.503 -6.068 -35.750 1.00 91.31 364 ILE A CA 1
ATOM 2930 C C . ILE A 1 364 ? 21.224 -6.007 -34.396 1.00 91.31 364 ILE A C 1
ATOM 2932 O O . ILE A 1 364 ? 22.304 -5.424 -34.308 1.00 91.31 364 ILE A O 1
ATOM 2936 N N . ARG A 1 365 ? 20.678 -6.645 -33.350 1.00 91.19 365 ARG A N 1
ATOM 2937 C CA . ARG A 1 365 ? 21.300 -6.730 -32.016 1.00 91.19 365 ARG A CA 1
ATOM 2938 C C . ARG A 1 365 ? 22.667 -7.420 -32.052 1.00 91.19 365 ARG A C 1
ATOM 2940 O O . ARG A 1 365 ? 23.597 -6.967 -31.388 1.00 91.19 365 ARG A O 1
ATOM 2947 N N . ALA A 1 366 ? 22.812 -8.471 -32.854 1.00 90.62 366 ALA A N 1
ATOM 2948 C CA . ALA A 1 366 ? 24.089 -9.150 -33.050 1.00 90.62 366 ALA A CA 1
ATOM 2949 C C . ALA A 1 366 ? 25.131 -8.252 -33.741 1.00 90.62 366 ALA A C 1
ATOM 2951 O O . ALA A 1 366 ? 26.316 -8.333 -33.418 1.00 90.62 366 ALA A O 1
ATOM 2952 N N . GLU A 1 367 ? 24.708 -7.373 -34.652 1.00 91.69 367 GLU A N 1
ATOM 2953 C CA . GLU A 1 367 ? 25.606 -6.431 -35.331 1.00 91.69 367 GLU A CA 1
ATOM 2954 C C . GLU A 1 367 ? 26.013 -5.255 -34.433 1.00 91.69 367 GLU A C 1
ATOM 2956 O O . GLU A 1 367 ? 27.206 -4.972 -34.297 1.00 91.69 367 GLU A O 1
ATOM 2961 N N . ILE A 1 368 ? 25.068 -4.629 -33.720 1.00 92.88 368 ILE A N 1
ATOM 2962 C CA . ILE A 1 368 ? 25.387 -3.542 -32.771 1.00 92.88 368 ILE A CA 1
ATOM 2963 C C . ILE A 1 368 ? 26.233 -4.026 -31.585 1.00 92.88 368 ILE A C 1
ATOM 2965 O O . ILE A 1 368 ? 26.906 -3.223 -30.944 1.00 92.88 368 ILE A O 1
ATOM 2969 N N . ALA A 1 369 ? 26.225 -5.324 -31.266 1.00 91.00 369 ALA A N 1
ATOM 2970 C CA . ALA A 1 369 ? 27.116 -5.893 -30.255 1.00 91.00 369 ALA A CA 1
ATOM 2971 C C . ALA A 1 369 ? 28.588 -5.900 -30.711 1.00 91.00 369 ALA A C 1
ATOM 2973 O O . ALA A 1 369 ? 29.491 -5.814 -29.874 1.00 91.00 369 ALA A O 1
ATOM 2974 N N . LYS A 1 370 ? 28.835 -5.979 -32.026 1.00 90.94 370 LYS A N 1
ATOM 2975 C CA . LYS A 1 370 ? 30.178 -6.035 -32.624 1.00 90.94 370 LYS A CA 1
ATOM 2976 C C . LYS A 1 370 ? 30.756 -4.648 -32.879 1.00 90.94 370 LYS A C 1
ATOM 2978 O O . LYS A 1 370 ? 31.939 -4.433 -32.623 1.00 90.94 370 LYS A O 1
ATOM 2983 N N . ALA A 1 371 ? 29.944 -3.713 -33.373 1.00 92.19 371 ALA A N 1
ATOM 2984 C CA . ALA A 1 371 ? 30.397 -2.377 -33.746 1.00 92.19 371 ALA A CA 1
ATOM 2985 C C . ALA A 1 371 ? 29.320 -1.306 -33.507 1.00 92.19 371 ALA A C 1
ATOM 2987 O O . ALA A 1 371 ? 28.133 -1.604 -33.617 1.00 92.19 371 ALA A O 1
ATOM 2988 N N . PRO A 1 372 ? 29.704 -0.051 -33.200 1.00 94.31 372 PRO A N 1
ATOM 2989 C CA . PRO A 1 372 ? 28.750 1.048 -33.117 1.00 94.31 372 PRO A CA 1
ATOM 2990 C C . PRO A 1 372 ? 28.115 1.339 -34.479 1.00 94.31 372 PRO A C 1
ATOM 2992 O O . PRO A 1 372 ? 28.831 1.612 -35.442 1.00 94.31 372 PRO A O 1
ATOM 2995 N N . ILE A 1 373 ? 26.784 1.339 -34.552 1.00 95.12 373 ILE A N 1
ATOM 2996 C CA . ILE A 1 373 ? 26.042 1.620 -35.791 1.00 95.12 373 ILE A CA 1
ATOM 2997 C C . ILE A 1 373 ? 25.283 2.936 -35.646 1.00 95.12 373 ILE A C 1
ATOM 2999 O O . ILE A 1 373 ? 24.566 3.149 -34.667 1.00 95.12 373 ILE A O 1
ATOM 3003 N N . GLU A 1 374 ? 25.446 3.831 -36.622 1.00 95.75 374 GLU A N 1
ATOM 3004 C CA . GLU A 1 374 ? 24.767 5.129 -36.642 1.00 95.75 374 GLU A CA 1
ATOM 3005 C C . GLU A 1 374 ? 23.256 4.960 -36.848 1.00 95.75 374 GLU A C 1
ATOM 3007 O O . GLU A 1 374 ? 22.816 4.132 -37.644 1.00 95.75 374 GLU A O 1
ATOM 3012 N N . LYS A 1 375 ? 22.449 5.823 -36.221 1.00 93.00 375 LYS A N 1
ATOM 3013 C CA . LYS A 1 375 ? 20.992 5.896 -36.393 1.00 93.00 375 LYS A CA 1
ATOM 3014 C C . LYS A 1 375 ? 20.527 5.792 -37.854 1.00 93.00 375 LYS A C 1
ATOM 3016 O O . LYS A 1 375 ? 19.574 5.075 -38.141 1.00 93.00 375 LYS A O 1
ATOM 3021 N N . ARG A 1 376 ? 21.150 6.540 -38.773 1.00 92.25 376 ARG A N 1
ATOM 3022 C CA . ARG A 1 376 ? 20.747 6.550 -40.193 1.00 92.25 376 ARG A CA 1
ATOM 3023 C C . ARG A 1 376 ? 20.995 5.207 -40.868 1.00 92.25 376 ARG A C 1
ATOM 3025 O O . ARG A 1 376 ? 20.178 4.783 -41.675 1.00 92.25 376 ARG A O 1
ATOM 3032 N N . GLU A 1 377 ? 22.093 4.550 -40.522 1.00 92.62 377 GLU A N 1
ATOM 3033 C CA . GLU A 1 377 ? 22.416 3.229 -41.048 1.00 92.62 377 GLU A CA 1
ATOM 3034 C C . GLU A 1 377 ? 21.505 2.158 -40.446 1.00 92.62 377 GLU A C 1
ATOM 3036 O O . GLU A 1 377 ? 20.964 1.339 -41.181 1.00 92.62 377 GLU A O 1
ATOM 3041 N N . LEU A 1 378 ? 21.214 2.238 -39.143 1.00 92.19 378 LEU A N 1
ATOM 3042 C CA . LEU A 1 378 ? 20.197 1.396 -38.506 1.00 92.19 378 LEU A CA 1
ATOM 3043 C C . LEU A 1 378 ? 18.840 1.523 -39.201 1.00 92.19 378 LEU A C 1
ATOM 3045 O O . LEU A 1 378 ? 18.181 0.514 -39.418 1.00 92.19 378 LEU A O 1
ATOM 3049 N N . GLN A 1 379 ? 18.443 2.738 -39.593 1.00 91.19 379 GLN A N 1
ATOM 3050 C CA . GLN A 1 379 ? 17.201 2.943 -40.334 1.00 91.19 379 GLN A CA 1
ATOM 3051 C C . GLN A 1 379 ? 17.221 2.220 -41.687 1.00 91.19 379 GLN A C 1
ATOM 3053 O O . GLN A 1 379 ? 16.270 1.518 -42.003 1.00 91.19 379 GLN A O 1
ATOM 3058 N N . ARG A 1 380 ? 18.318 2.310 -42.450 1.00 92.00 380 ARG A N 1
ATOM 3059 C CA . ARG A 1 380 ? 18.453 1.593 -43.731 1.00 92.00 380 ARG A CA 1
ATOM 3060 C C . ARG A 1 380 ? 18.429 0.076 -43.559 1.00 92.00 380 ARG A C 1
ATOM 3062 O O . ARG A 1 380 ? 17.822 -0.620 -44.372 1.00 92.00 380 ARG A O 1
ATOM 3069 N N . ILE A 1 381 ? 19.081 -0.440 -42.516 1.00 91.12 381 ILE A N 1
ATOM 3070 C CA . ILE A 1 381 ? 19.066 -1.871 -42.191 1.00 91.12 381 ILE A CA 1
ATOM 3071 C C . ILE A 1 381 ? 17.636 -2.305 -41.845 1.00 91.12 381 ILE A C 1
ATOM 3073 O O . ILE A 1 381 ? 17.168 -3.311 -42.374 1.00 91.12 381 ILE A O 1
ATOM 3077 N N . CYS A 1 382 ? 16.921 -1.529 -41.024 1.00 90.00 382 CYS A N 1
ATOM 3078 C CA . CYS A 1 382 ? 15.508 -1.757 -40.725 1.00 90.00 382 CYS A CA 1
ATOM 3079 C C . CYS A 1 382 ? 14.657 -1.795 -42.001 1.00 90.00 382 CYS A C 1
ATOM 3081 O O . CYS A 1 382 ? 13.935 -2.769 -42.209 1.00 90.00 382 CYS A O 1
ATOM 3083 N N . ASP A 1 383 ? 14.797 -0.796 -42.877 1.00 88.75 383 ASP A N 1
ATOM 3084 C CA . ASP A 1 383 ? 14.049 -0.710 -44.135 1.00 88.75 383 ASP A CA 1
ATOM 3085 C C . ASP A 1 383 ? 14.336 -1.930 -45.039 1.00 88.75 383 ASP A C 1
ATOM 3087 O O . ASP A 1 383 ? 13.421 -2.515 -45.619 1.00 88.75 383 ASP A O 1
ATOM 3091 N N . THR A 1 384 ? 15.597 -2.377 -45.101 1.00 91.06 384 THR A N 1
ATOM 3092 C CA . THR A 1 384 ? 16.023 -3.561 -45.877 1.00 91.06 384 THR A CA 1
ATOM 3093 C C . THR A 1 384 ? 15.436 -4.861 -45.323 1.00 91.06 384 THR A C 1
ATOM 3095 O O . THR A 1 384 ? 15.115 -5.775 -46.078 1.00 91.06 384 THR A O 1
ATOM 3098 N N . LEU A 1 385 ? 15.277 -4.949 -44.001 1.00 88.75 385 LEU A N 1
ATOM 3099 C CA . LEU A 1 385 ? 14.686 -6.099 -43.313 1.00 88.75 385 LEU A CA 1
ATOM 3100 C C . LEU A 1 385 ? 13.148 -6.044 -43.265 1.00 88.75 385 LEU A C 1
ATOM 3102 O O . LEU A 1 385 ? 12.529 -6.896 -42.628 1.00 88.75 385 LEU A O 1
ATOM 3106 N N . GLY A 1 386 ? 12.528 -5.061 -43.930 1.00 85.50 386 GLY A N 1
ATOM 3107 C CA . GLY A 1 386 ? 11.075 -4.900 -43.995 1.00 85.50 386 GLY A CA 1
ATOM 3108 C C . GLY A 1 386 ? 10.446 -4.331 -42.722 1.00 85.50 386 GLY A C 1
ATOM 3109 O O . GLY A 1 386 ? 9.227 -4.399 -42.566 1.00 85.50 386 GLY A O 1
ATOM 3110 N N . ILE A 1 387 ? 11.246 -3.771 -41.809 1.00 87.31 387 ILE A N 1
ATOM 3111 C CA . ILE A 1 387 ? 10.745 -3.087 -40.615 1.00 87.31 387 ILE A CA 1
ATOM 3112 C C . ILE A 1 387 ? 10.180 -1.719 -41.046 1.00 87.31 387 ILE A C 1
ATOM 3114 O O . ILE A 1 387 ? 10.852 -0.990 -41.774 1.00 87.31 387 ILE A O 1
ATOM 3118 N N . PRO A 1 388 ? 8.968 -1.330 -40.601 1.00 84.81 388 PRO A N 1
ATOM 3119 C CA . PRO A 1 388 ? 8.362 -0.052 -40.962 1.00 84.81 388 PRO A CA 1
ATOM 3120 C C . PRO A 1 388 ? 9.244 1.156 -40.625 1.00 84.81 388 PRO A C 1
ATOM 3122 O O . PRO A 1 388 ? 9.845 1.218 -39.553 1.00 84.81 388 PRO A O 1
ATOM 3125 N N . SER A 1 389 ? 9.245 2.163 -41.499 1.00 82.31 389 SER A N 1
ATOM 3126 C CA . SER A 1 389 ? 10.085 3.363 -41.361 1.00 82.31 389 SER A CA 1
ATOM 3127 C C . SER A 1 389 ? 9.740 4.246 -40.154 1.00 82.31 389 SER A C 1
ATOM 3129 O O . SER A 1 389 ? 10.550 5.063 -39.723 1.00 82.31 389 SER A O 1
ATOM 3131 N N . ASP A 1 390 ? 8.550 4.080 -39.575 1.00 81.19 390 ASP A N 1
ATOM 3132 C CA . ASP A 1 390 ? 8.118 4.753 -38.349 1.00 81.19 390 ASP A CA 1
ATOM 3133 C C . ASP A 1 390 ? 8.528 3.999 -37.066 1.00 81.19 390 ASP A C 1
ATOM 3135 O O . ASP A 1 390 ? 8.182 4.423 -35.959 1.00 81.19 390 ASP A O 1
ATOM 3139 N N . PHE A 1 391 ? 9.249 2.877 -37.185 1.00 83.38 391 PHE A N 1
ATOM 3140 C CA . PHE A 1 391 ? 9.867 2.195 -36.054 1.00 83.38 391 PHE A CA 1
ATOM 3141 C C . PHE A 1 391 ? 11.035 3.023 -35.506 1.00 83.38 391 PHE A C 1
ATOM 3143 O O . PHE A 1 391 ? 11.989 3.348 -36.210 1.00 83.38 391 PHE A O 1
ATOM 3150 N N . ASP A 1 392 ? 10.975 3.358 -34.219 1.00 84.69 392 ASP A N 1
ATOM 3151 C CA . ASP A 1 392 ? 12.042 4.109 -33.572 1.00 84.69 392 ASP A CA 1
ATOM 3152 C C . ASP A 1 392 ? 13.231 3.184 -33.294 1.00 84.69 392 ASP A C 1
ATOM 3154 O O . ASP A 1 392 ? 13.206 2.387 -32.357 1.00 84.69 392 ASP A O 1
ATOM 3158 N N . VAL A 1 393 ? 14.294 3.310 -34.093 1.00 86.88 393 VAL A N 1
ATOM 3159 C CA . VAL A 1 393 ? 15.523 2.511 -33.953 1.00 86.88 393 VAL A CA 1
ATOM 3160 C C . VAL A 1 393 ? 16.166 2.628 -32.569 1.00 86.88 393 VAL A C 1
ATOM 3162 O O . VAL A 1 393 ? 16.887 1.726 -32.157 1.00 86.88 393 VAL A O 1
ATOM 3165 N N . ALA A 1 394 ? 15.867 3.679 -31.797 1.00 83.31 394 ALA A N 1
ATOM 3166 C CA . ALA A 1 394 ? 16.315 3.781 -30.410 1.00 83.31 394 ALA A CA 1
ATOM 3167 C C . ALA A 1 394 ? 15.719 2.699 -29.497 1.00 83.31 394 ALA A C 1
ATOM 3169 O O . ALA A 1 394 ? 16.252 2.439 -28.420 1.00 83.31 394 ALA A O 1
ATOM 3170 N N . GLN A 1 395 ? 14.621 2.068 -29.914 1.00 83.06 395 GLN A N 1
ATOM 3171 C CA . GLN A 1 395 ? 13.919 1.049 -29.144 1.00 83.06 395 GLN A CA 1
ATOM 3172 C C . GLN A 1 395 ? 14.546 -0.348 -29.274 1.00 83.06 395 GLN A C 1
ATOM 3174 O O . GLN A 1 395 ? 14.209 -1.234 -28.496 1.00 83.06 395 GLN A O 1
ATOM 3179 N N . ILE A 1 396 ? 15.493 -0.552 -30.201 1.00 85.75 396 ILE A N 1
ATOM 3180 C CA . ILE A 1 396 ? 16.127 -1.859 -30.462 1.00 85.75 396 ILE A CA 1
ATOM 3181 C C . ILE A 1 396 ? 16.809 -2.425 -29.205 1.00 85.75 396 ILE A C 1
ATOM 3183 O O . ILE A 1 396 ? 16.714 -3.629 -28.944 1.00 85.75 396 ILE A O 1
ATOM 3187 N N . THR A 1 397 ? 17.451 -1.557 -28.419 1.00 82.81 397 THR A N 1
ATOM 3188 C CA . THR A 1 397 ? 18.181 -1.880 -27.179 1.00 82.81 397 THR A CA 1
ATOM 3189 C C . THR A 1 397 ? 17.482 -1.371 -25.915 1.00 82.81 397 THR A C 1
ATOM 3191 O O . THR A 1 397 ? 18.083 -1.362 -24.842 1.00 82.81 397 THR A O 1
ATOM 3194 N N . TRP A 1 398 ? 16.229 -0.913 -26.020 1.00 80.75 398 TRP A N 1
ATOM 3195 C CA . TRP A 1 398 ? 15.522 -0.316 -24.889 1.00 80.75 398 TRP A CA 1
ATOM 3196 C C . TRP A 1 398 ? 15.167 -1.369 -23.842 1.00 80.75 398 TRP A C 1
ATOM 3198 O O . TRP A 1 398 ? 14.505 -2.355 -24.161 1.00 80.75 398 TRP A O 1
ATOM 3208 N N . GLN A 1 399 ? 15.562 -1.132 -22.591 1.00 75.94 399 GLN A N 1
ATOM 3209 C CA . GLN A 1 399 ? 15.260 -2.027 -21.476 1.00 75.94 399 GLN A CA 1
ATOM 3210 C C . GLN A 1 399 ? 14.083 -1.523 -20.632 1.00 75.94 399 GLN A C 1
ATOM 3212 O O . GLN A 1 399 ? 13.800 -0.318 -20.612 1.00 75.94 399 GLN A O 1
ATOM 3217 N N . PRO A 1 400 ? 13.395 -2.414 -19.893 1.00 66.75 400 PRO A N 1
ATOM 3218 C CA . PRO A 1 400 ? 12.216 -2.038 -19.130 1.00 66.75 400 PRO A CA 1
ATOM 3219 C C . PRO A 1 400 ? 12.405 -0.916 -18.099 1.00 66.75 400 PRO A C 1
ATOM 3221 O O . PRO A 1 400 ? 11.498 -0.109 -17.875 1.00 66.75 400 PRO A O 1
ATOM 3224 N N . ASP A 1 401 ? 13.589 -0.855 -17.492 1.00 69.69 401 ASP A N 1
ATOM 3225 C CA . ASP A 1 401 ? 13.916 0.090 -16.423 1.00 69.69 401 ASP A CA 1
ATOM 3226 C C . ASP A 1 401 ? 14.476 1.428 -16.929 1.00 69.69 40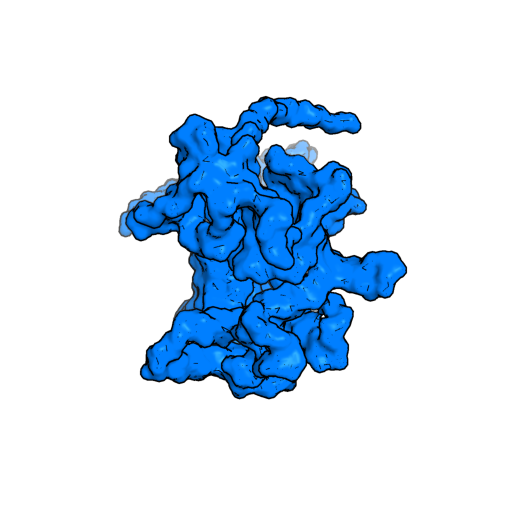1 ASP A C 1
ATOM 3228 O O . ASP A 1 401 ? 14.719 2.347 -16.138 1.00 69.69 401 ASP A O 1
ATOM 3232 N N . TYR A 1 402 ? 14.598 1.589 -18.251 1.00 79.50 402 TYR A N 1
ATOM 3233 C CA . TYR A 1 402 ? 15.072 2.827 -18.850 1.00 79.50 402 TYR A CA 1
ATOM 3234 C C . TYR A 1 402 ? 14.081 3.986 -18.628 1.00 79.50 402 TYR A C 1
ATOM 3236 O O . TYR A 1 402 ? 12.875 3.899 -18.887 1.00 79.50 402 TYR A O 1
ATOM 3244 N N . ASP A 1 403 ? 14.588 5.129 -18.169 1.00 77.12 403 ASP A N 1
ATOM 3245 C CA . ASP A 1 403 ? 13.850 6.379 -18.064 1.00 77.12 403 ASP A CA 1
ATOM 3246 C C . ASP A 1 403 ? 14.037 7.222 -19.332 1.00 77.12 403 ASP A C 1
ATOM 3248 O O . ASP A 1 403 ? 15.095 7.800 -19.598 1.00 77.12 403 ASP A O 1
ATOM 3252 N N . SER A 1 404 ? 12.946 7.356 -20.091 1.00 78.56 404 SER A N 1
ATOM 3253 C CA . SER A 1 404 ? 12.886 8.154 -21.318 1.00 78.56 404 SER A CA 1
ATOM 3254 C C . SER A 1 404 ? 13.344 9.599 -21.148 1.00 78.56 404 SER A C 1
ATOM 3256 O O . SER A 1 404 ? 13.721 10.224 -22.137 1.00 78.56 404 SER A O 1
ATOM 3258 N N . PHE A 1 405 ? 13.313 10.152 -19.930 1.00 83.31 405 PHE A N 1
ATOM 3259 C CA . PHE A 1 405 ? 13.786 11.508 -19.675 1.00 83.31 405 PHE A CA 1
ATOM 3260 C C . PHE A 1 405 ? 15.252 11.699 -20.088 1.00 83.31 405 PHE A C 1
ATOM 3262 O O . PHE A 1 405 ? 15.544 12.655 -20.808 1.00 83.31 405 PHE A O 1
ATOM 3269 N N . PHE A 1 406 ? 16.159 10.809 -19.672 1.00 86.50 406 PHE A N 1
ATOM 3270 C CA . PHE A 1 406 ? 17.595 10.967 -19.929 1.00 86.50 406 PHE A CA 1
ATOM 3271 C C . PHE A 1 406 ? 17.897 10.885 -21.425 1.00 86.50 406 PHE A C 1
ATOM 3273 O O . PHE A 1 406 ? 18.473 11.815 -21.997 1.00 86.50 406 PHE A O 1
ATOM 3280 N N . TYR A 1 407 ? 17.371 9.844 -22.077 1.00 88.50 407 TYR A N 1
ATOM 3281 C CA . TYR A 1 407 ? 17.459 9.665 -23.524 1.00 88.50 407 TYR A CA 1
ATOM 3282 C C . TYR A 1 407 ? 16.928 10.888 -24.285 1.00 88.50 407 TYR A C 1
ATOM 3284 O O . TYR A 1 407 ? 17.631 11.448 -25.120 1.00 88.50 407 TYR A O 1
ATOM 3292 N N . GLN A 1 408 ? 15.715 11.365 -23.975 1.00 88.19 408 GLN A N 1
ATOM 3293 C CA . GLN A 1 408 ? 15.115 12.494 -24.697 1.00 88.19 408 GLN A CA 1
ATOM 3294 C C . GLN A 1 408 ? 15.906 13.793 -24.530 1.00 88.19 408 GLN A C 1
ATOM 3296 O O . GLN A 1 408 ? 15.975 14.587 -25.469 1.00 88.19 408 GLN A O 1
ATOM 3301 N N . GLN A 1 409 ? 16.492 14.040 -23.354 1.00 90.50 409 GLN A N 1
ATOM 3302 C CA . GLN A 1 409 ? 17.318 15.228 -23.143 1.00 90.50 409 GLN A CA 1
ATOM 3303 C C . GLN A 1 409 ? 18.596 15.187 -23.983 1.00 90.50 409 GLN A C 1
ATOM 3305 O O . GLN A 1 409 ? 18.959 16.208 -24.566 1.00 90.50 409 GLN A O 1
ATOM 3310 N N . LEU A 1 410 ? 19.258 14.035 -24.076 1.00 91.88 410 LEU A N 1
ATOM 3311 C CA . LEU A 1 410 ? 20.465 13.888 -24.891 1.00 91.88 410 LEU A CA 1
ATOM 3312 C C . LEU A 1 410 ? 20.136 13.896 -26.382 1.00 91.88 410 LEU A C 1
ATOM 3314 O O . LEU A 1 410 ? 20.746 14.642 -27.140 1.00 91.88 410 LEU A O 1
ATOM 3318 N N . TYR A 1 411 ? 19.103 13.161 -26.790 1.00 90.94 411 TYR A N 1
ATOM 3319 C CA . TYR A 1 411 ? 18.670 13.072 -28.180 1.00 90.94 411 TYR A CA 1
ATOM 3320 C C . TYR A 1 411 ? 18.308 14.439 -28.780 1.00 90.94 411 TYR A C 1
ATOM 3322 O O . TYR A 1 411 ? 18.680 14.725 -29.911 1.00 90.94 411 TYR A O 1
ATOM 3330 N N . ARG A 1 412 ? 17.653 15.329 -28.016 1.00 90.25 412 ARG A N 1
ATOM 3331 C CA . ARG A 1 412 ? 17.346 16.704 -28.468 1.00 90.25 412 ARG A CA 1
ATOM 3332 C C . ARG A 1 412 ? 18.587 17.567 -28.729 1.00 90.25 412 ARG A C 1
ATOM 3334 O O . ARG A 1 412 ? 18.474 18.561 -29.435 1.00 90.25 412 ARG A O 1
ATOM 3341 N N . ARG A 1 413 ? 19.727 17.231 -28.119 1.00 89.62 413 ARG A N 1
ATOM 3342 C CA . ARG A 1 413 ? 21.001 17.970 -28.223 1.00 89.62 413 ARG A CA 1
ATOM 3343 C C . ARG A 1 413 ? 21.984 17.321 -29.190 1.00 89.62 413 ARG A C 1
ATOM 3345 O O . ARG A 1 413 ? 22.958 17.950 -29.597 1.00 89.62 413 ARG A O 1
ATOM 3352 N N . ALA A 1 414 ? 21.766 16.053 -29.506 1.00 92.62 414 ALA A N 1
ATOM 3353 C CA . ALA A 1 414 ? 22.666 15.277 -30.328 1.00 92.62 414 ALA A CA 1
ATOM 3354 C C . ALA A 1 414 ? 22.470 15.614 -31.810 1.00 92.62 414 ALA A C 1
ATOM 3356 O O . ALA A 1 414 ? 21.346 15.747 -32.293 1.00 92.62 414 ALA A O 1
ATOM 3357 N N . ARG A 1 415 ? 23.577 15.709 -32.548 1.00 92.62 415 ARG A N 1
ATOM 3358 C CA . ARG A 1 415 ? 23.573 15.805 -34.015 1.00 92.62 415 ARG A CA 1
ATOM 3359 C C . ARG A 1 415 ? 23.170 14.469 -34.637 1.00 92.62 415 ARG A C 1
ATOM 3361 O O . ARG A 1 415 ? 22.422 14.425 -35.608 1.00 92.62 415 ARG A O 1
ATOM 3368 N N . THR A 1 416 ? 23.669 13.385 -34.051 1.00 94.12 416 THR A N 1
ATOM 3369 C CA . THR A 1 416 ? 23.321 11.998 -34.367 1.00 94.12 416 THR A CA 1
ATOM 3370 C C . THR A 1 416 ? 23.591 11.124 -33.139 1.00 94.12 416 THR A C 1
ATOM 3372 O O . THR A 1 416 ? 24.154 11.588 -32.142 1.00 94.12 416 THR A O 1
ATOM 3375 N N . PHE A 1 417 ? 23.193 9.858 -33.194 1.00 95.19 417 PHE A N 1
ATOM 3376 C CA . PHE A 1 417 ? 23.558 8.878 -32.178 1.00 95.19 417 PHE A CA 1
ATOM 3377 C C . PHE A 1 417 ? 23.911 7.535 -32.812 1.00 95.19 417 PHE A C 1
ATOM 3379 O O . PHE A 1 417 ? 23.506 7.239 -33.939 1.00 95.19 417 PHE A O 1
ATOM 3386 N N . TYR A 1 418 ? 24.641 6.729 -32.052 1.00 95.81 418 TYR A N 1
ATOM 3387 C CA . TYR A 1 418 ? 25.024 5.371 -32.403 1.00 95.81 418 TYR A CA 1
ATOM 3388 C C . TYR A 1 418 ? 24.502 4.412 -31.336 1.00 95.81 418 TYR A C 1
ATOM 3390 O O . TYR A 1 418 ? 24.481 4.760 -30.152 1.00 95.81 418 TYR A O 1
ATOM 3398 N N . LEU A 1 419 ? 24.099 3.214 -31.753 1.00 94.31 419 LEU A N 1
ATOM 3399 C CA . LEU A 1 419 ? 23.877 2.102 -30.834 1.00 94.31 419 LEU A CA 1
ATOM 3400 C C . LEU A 1 419 ? 25.100 1.205 -30.840 1.00 94.31 419 LEU A C 1
ATOM 3402 O O . LEU A 1 419 ? 25.586 0.820 -31.903 1.00 94.31 419 LEU A O 1
ATOM 3406 N N . PHE A 1 420 ? 25.575 0.870 -29.649 1.00 93.94 420 PHE A N 1
ATOM 3407 C CA . PHE A 1 420 ? 26.648 -0.091 -29.473 1.00 93.94 420 PHE A CA 1
ATOM 3408 C C . PHE A 1 420 ? 26.398 -0.898 -28.210 1.00 93.94 420 PHE A C 1
ATOM 3410 O O . PHE A 1 420 ? 26.277 -0.329 -27.125 1.00 93.94 420 PHE A O 1
ATOM 3417 N N . ARG A 1 421 ? 26.333 -2.226 -28.343 1.00 90.19 421 ARG A N 1
ATOM 3418 C CA . ARG A 1 421 ? 25.941 -3.134 -27.258 1.00 90.19 421 ARG A CA 1
ATOM 3419 C C . ARG A 1 421 ? 24.576 -2.704 -26.695 1.00 90.19 421 ARG A C 1
ATOM 3421 O O . ARG A 1 421 ? 23.596 -2.695 -27.432 1.00 90.19 421 ARG A O 1
ATOM 3428 N N . GLU A 1 422 ? 24.519 -2.304 -25.429 1.00 87.38 422 GLU A N 1
ATOM 3429 C CA . GLU A 1 422 ? 23.306 -1.824 -24.750 1.00 87.38 422 GLU A CA 1
ATOM 3430 C C . GLU A 1 422 ? 23.319 -0.301 -24.514 1.00 87.38 422 GLU A C 1
ATOM 3432 O O . GLU A 1 422 ? 22.510 0.233 -23.755 1.00 87.38 422 GLU A O 1
ATOM 3437 N N . GLU A 1 423 ? 24.250 0.414 -25.147 1.00 92.31 423 GLU A N 1
ATOM 3438 C CA . GLU A 1 423 ? 24.552 1.814 -24.861 1.00 92.31 423 GLU A CA 1
ATOM 3439 C C . GLU A 1 423 ? 24.179 2.731 -26.028 1.00 92.31 423 GLU A C 1
ATOM 3441 O O . GLU A 1 423 ? 24.313 2.385 -27.207 1.00 92.31 423 GLU A O 1
ATOM 3446 N N . TYR A 1 424 ? 23.766 3.949 -25.680 1.00 94.44 424 TYR A N 1
ATOM 3447 C CA . TYR A 1 424 ? 23.565 5.040 -26.623 1.00 94.44 424 TYR A CA 1
ATOM 3448 C C . TYR A 1 424 ? 24.795 5.942 -26.611 1.00 94.44 424 TYR A C 1
ATOM 3450 O O . TYR A 1 424 ? 25.138 6.518 -25.578 1.00 94.44 424 TYR A O 1
ATOM 3458 N N . ILE A 1 425 ? 25.438 6.102 -27.764 1.00 96.25 425 ILE A N 1
ATOM 3459 C CA . ILE A 1 425 ? 26.551 7.036 -27.946 1.00 96.25 425 ILE A CA 1
ATOM 3460 C C . ILE A 1 425 ? 26.007 8.259 -28.681 1.00 96.25 425 ILE A C 1
ATOM 3462 O O . ILE A 1 425 ? 25.715 8.203 -29.874 1.00 96.25 425 ILE A O 1
ATOM 3466 N N . PHE A 1 426 ? 25.850 9.370 -27.973 1.00 96.50 426 PHE A N 1
ATOM 3467 C CA . PHE A 1 426 ? 25.358 10.627 -28.519 1.00 96.50 426 PHE A CA 1
ATOM 3468 C C . PHE A 1 426 ? 26.513 11.518 -28.963 1.00 96.50 426 PHE A C 1
ATOM 3470 O O . PHE A 1 426 ? 27.383 11.871 -28.162 1.00 96.50 426 PHE A O 1
ATOM 3477 N N . ASP A 1 427 ? 26.475 11.938 -30.226 1.00 95.69 427 ASP A N 1
ATOM 3478 C CA . ASP A 1 427 ? 27.393 12.939 -30.756 1.00 95.69 427 ASP A CA 1
ATOM 3479 C C . ASP A 1 427 ? 26.803 14.343 -30.568 1.00 95.69 427 ASP A C 1
ATOM 3481 O O . ASP A 1 427 ? 25.878 14.741 -31.282 1.00 95.69 427 ASP A O 1
ATOM 3485 N N . LEU A 1 428 ? 27.306 15.094 -29.587 1.00 94.19 428 LEU A N 1
ATOM 3486 C CA . LEU A 1 428 ? 26.861 16.460 -29.300 1.00 94.19 428 LEU A CA 1
ATOM 3487 C C . LEU A 1 428 ? 27.773 17.473 -30.005 1.00 94.19 428 LEU A C 1
ATOM 3489 O O . LEU A 1 428 ? 28.847 17.157 -30.522 1.00 94.19 428 LEU A O 1
ATOM 3493 N N . GLU A 1 429 ? 27.362 18.740 -30.020 1.00 90.00 429 GLU A N 1
ATOM 3494 C CA . GLU A 1 429 ? 28.180 19.817 -30.583 1.00 90.00 429 GLU A CA 1
ATOM 3495 C C . GLU A 1 429 ? 29.533 19.970 -29.869 1.00 90.00 429 GLU A C 1
ATOM 3497 O O . GLU A 1 429 ? 30.560 20.113 -30.531 1.00 90.00 429 GLU A O 1
ATOM 3502 N N . ARG A 1 430 ? 29.537 19.894 -28.532 1.00 90.69 430 ARG A N 1
ATOM 3503 C CA . ARG A 1 430 ? 30.707 20.194 -27.686 1.00 90.69 430 ARG A CA 1
ATOM 3504 C C . ARG A 1 430 ? 31.336 18.973 -27.010 1.00 90.69 430 ARG A C 1
ATOM 3506 O O . ARG A 1 430 ? 32.282 19.124 -26.245 1.00 90.69 430 ARG A O 1
ATOM 3513 N N . GLY A 1 431 ? 30.843 17.769 -27.284 1.00 93.44 431 GLY A N 1
ATOM 3514 C CA . GLY A 1 431 ? 31.332 16.555 -26.637 1.00 93.44 431 GLY A CA 1
ATOM 3515 C C . GLY A 1 431 ? 30.669 15.292 -27.160 1.00 93.44 431 GLY A C 1
ATOM 3516 O O . GLY A 1 431 ? 29.845 15.344 -28.072 1.00 93.44 431 GLY A O 1
ATOM 3517 N N . VAL A 1 432 ? 31.025 14.165 -26.556 1.00 96.38 432 VAL A N 1
ATOM 3518 C CA . VAL A 1 432 ? 30.372 12.872 -26.778 1.00 96.38 432 VAL A CA 1
ATOM 3519 C C . VAL A 1 432 ? 29.864 12.358 -25.442 1.00 96.38 432 VAL A C 1
ATOM 3521 O O . VAL A 1 432 ? 30.542 12.472 -24.420 1.00 96.38 432 VAL A O 1
ATOM 3524 N N . ILE A 1 433 ? 28.649 11.820 -25.442 1.00 96.19 433 ILE A N 1
ATOM 3525 C CA . ILE A 1 433 ? 28.026 11.259 -24.245 1.00 96.19 433 ILE A CA 1
ATOM 3526 C C . ILE A 1 433 ? 27.693 9.799 -24.495 1.00 96.19 433 ILE A C 1
ATOM 3528 O O . ILE A 1 433 ? 27.098 9.470 -25.515 1.00 96.19 433 ILE A O 1
ATOM 3532 N N . ILE A 1 434 ? 28.042 8.942 -23.541 1.00 95.25 434 ILE A N 1
ATOM 3533 C CA . ILE A 1 434 ? 27.672 7.529 -23.559 1.00 95.25 434 ILE A CA 1
ATOM 3534 C C . ILE A 1 434 ? 26.706 7.268 -22.418 1.00 95.25 434 ILE A C 1
ATOM 3536 O O . ILE A 1 434 ? 26.994 7.585 -21.259 1.00 95.25 434 ILE A O 1
ATOM 3540 N N . GLU A 1 435 ? 25.555 6.707 -22.766 1.00 93.6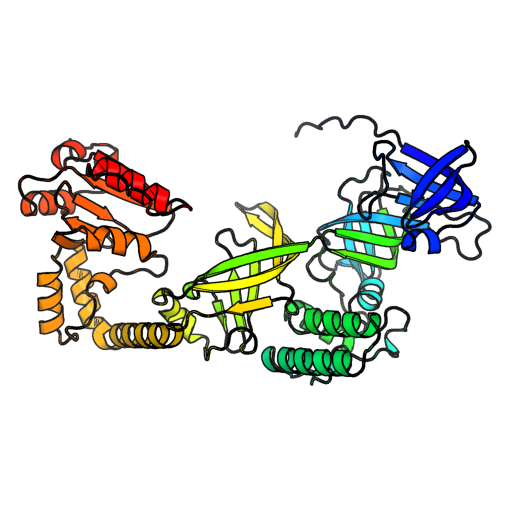9 435 GLU A N 1
ATOM 3541 C CA . GLU A 1 435 ? 24.405 6.634 -21.886 1.00 93.69 435 GLU A CA 1
ATOM 3542 C C . GLU A 1 435 ? 23.775 5.246 -21.855 1.00 93.69 435 GLU A C 1
ATOM 3544 O O . GLU A 1 435 ? 23.475 4.644 -22.885 1.00 93.69 435 GLU A O 1
ATOM 3549 N N . THR A 1 436 ? 23.488 4.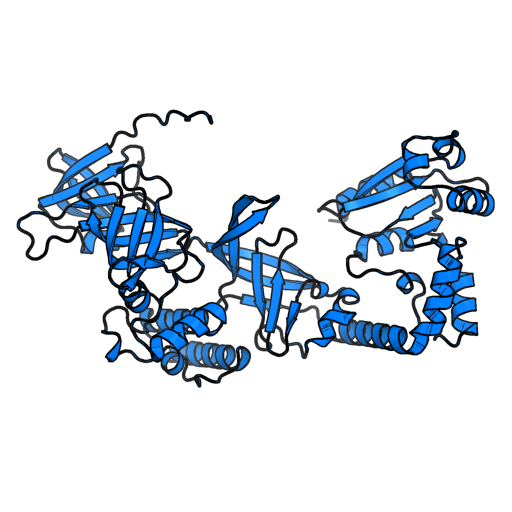809 -20.633 1.00 90.75 436 THR A N 1
ATOM 3550 C CA . THR A 1 436 ? 22.518 3.760 -20.323 1.00 90.75 436 THR A CA 1
ATOM 3551 C C . THR A 1 436 ? 21.435 4.446 -19.490 1.00 90.75 436 THR A C 1
ATOM 3553 O O . THR A 1 436 ? 21.743 4.851 -18.368 1.00 90.75 436 THR A O 1
ATOM 3556 N N . PRO A 1 437 ? 20.219 4.676 -20.021 1.00 82.94 437 PRO A N 1
ATOM 3557 C CA . PRO A 1 437 ? 19.238 5.572 -19.414 1.00 82.94 437 PRO A CA 1
ATOM 3558 C C . PRO A 1 437 ? 18.519 4.941 -18.207 1.00 82.94 437 PRO A C 1
ATOM 3560 O O . PRO A 1 437 ? 17.301 4.984 -18.131 1.00 82.94 437 PRO A O 1
ATOM 3563 N N . GLU A 1 438 ? 19.244 4.357 -17.253 1.00 81.19 438 GLU A N 1
ATOM 3564 C CA . GLU A 1 438 ? 18.717 3.576 -16.128 1.00 81.19 438 GLU A CA 1
ATOM 3565 C C . GLU A 1 438 ? 19.100 4.182 -14.766 1.00 81.19 438 GLU A C 1
ATOM 3567 O O . GLU A 1 438 ? 20.244 4.562 -14.521 1.00 81.19 438 GLU A O 1
ATOM 3572 N N . LEU A 1 439 ? 18.152 4.241 -13.823 1.00 72.19 439 LEU A N 1
ATOM 3573 C CA . LEU A 1 439 ? 18.423 4.781 -12.485 1.00 72.19 439 LEU A CA 1
ATOM 3574 C C . LEU A 1 439 ? 19.528 3.988 -11.766 1.00 72.19 439 LEU A C 1
ATOM 3576 O O . LEU A 1 439 ? 19.478 2.769 -11.685 1.00 72.19 439 LEU A O 1
ATOM 3580 N N . GLY A 1 440 ? 20.497 4.696 -11.180 1.00 73.94 440 GLY A N 1
ATOM 3581 C CA . GLY A 1 440 ? 21.678 4.084 -10.560 1.00 73.94 440 GLY A CA 1
ATOM 3582 C C . GLY A 1 440 ? 22.849 3.859 -11.524 1.00 73.94 440 GLY A C 1
ATOM 3583 O O . GLY A 1 440 ? 23.980 3.729 -11.055 1.00 73.94 440 GLY A O 1
ATOM 3584 N N . HIS A 1 441 ? 22.624 3.918 -12.842 1.00 84.62 441 HIS A N 1
ATOM 3585 C CA . HIS A 1 441 ? 23.700 3.950 -13.832 1.00 84.62 441 HIS A CA 1
ATOM 3586 C C . HIS A 1 441 ? 24.308 5.353 -13.941 1.00 84.62 441 HIS A C 1
ATOM 3588 O O . HIS A 1 441 ? 23.806 6.340 -13.389 1.00 84.62 441 HIS A O 1
ATOM 3594 N N . ALA A 1 442 ? 25.458 5.433 -14.612 1.00 89.69 442 ALA A N 1
ATOM 3595 C CA . ALA A 1 442 ? 26.176 6.677 -14.826 1.00 89.69 442 ALA A CA 1
ATOM 3596 C C . ALA A 1 442 ? 26.257 7.022 -16.313 1.00 89.69 442 ALA A C 1
ATOM 3598 O O . ALA A 1 442 ? 26.609 6.177 -17.134 1.00 89.69 442 ALA A O 1
ATOM 3599 N N . THR A 1 443 ? 26.007 8.291 -16.616 1.00 93.44 443 THR A N 1
ATOM 3600 C CA . THR A 1 443 ? 26.292 8.907 -17.912 1.00 93.44 443 THR A CA 1
ATOM 3601 C C . THR A 1 443 ? 27.773 9.241 -17.990 1.00 93.44 443 THR A C 1
ATOM 3603 O O . THR A 1 443 ? 28.276 9.932 -17.102 1.00 93.44 443 THR A O 1
ATOM 3606 N N . TYR A 1 444 ? 28.466 8.792 -19.032 1.00 95.62 444 TYR A N 1
ATOM 3607 C CA . TYR A 1 444 ? 29.889 9.065 -19.245 1.00 95.62 444 TYR A CA 1
ATOM 3608 C C . TYR A 1 444 ? 30.045 10.208 -20.243 1.00 95.62 444 TYR A C 1
ATOM 3610 O O . TYR A 1 444 ? 29.394 10.212 -21.288 1.00 95.62 444 TYR A O 1
ATOM 3618 N N . VAL A 1 445 ? 30.898 11.178 -19.916 1.00 95.56 445 VAL A N 1
ATOM 3619 C CA . VAL A 1 445 ? 31.086 12.387 -20.720 1.00 95.56 445 VAL A CA 1
ATOM 3620 C C . VAL A 1 445 ? 32.518 12.465 -21.222 1.00 95.56 445 VAL A C 1
ATOM 3622 O O . VAL A 1 445 ? 33.469 12.287 -20.459 1.00 95.56 445 VAL A O 1
ATOM 3625 N N . PHE A 1 446 ? 32.656 12.763 -22.509 1.00 96.00 446 PHE A N 1
ATOM 3626 C CA . PHE A 1 446 ? 33.922 12.869 -23.216 1.00 96.00 446 PHE A CA 1
ATOM 3627 C C . PHE A 1 446 ? 34.002 14.212 -23.944 1.00 96.00 446 PHE A C 1
ATOM 3629 O O . PHE A 1 446 ? 32.992 14.756 -24.408 1.00 96.00 446 PHE A O 1
ATOM 3636 N N . ALA A 1 447 ? 35.214 14.744 -24.058 1.00 93.75 447 ALA A N 1
ATOM 3637 C CA . ALA A 1 447 ? 35.515 15.895 -24.890 1.00 93.75 447 ALA A CA 1
ATOM 3638 C C . ALA A 1 447 ? 35.204 15.587 -26.360 1.00 93.75 447 ALA A C 1
ATOM 3640 O O . ALA A 1 447 ? 35.169 14.431 -26.783 1.00 93.75 447 ALA A O 1
ATOM 3641 N N . LYS A 1 448 ? 34.979 16.630 -27.163 1.00 94.44 448 LYS A N 1
ATOM 3642 C CA . LYS A 1 448 ? 34.693 16.455 -28.589 1.00 94.44 448 LYS A CA 1
ATOM 3643 C C . LYS A 1 448 ? 35.915 15.842 -29.298 1.00 94.44 448 LYS A C 1
ATOM 3645 O O . LYS A 1 448 ? 36.964 16.490 -29.331 1.00 94.44 448 LYS A O 1
ATOM 3650 N N . PRO A 1 449 ? 35.809 14.640 -29.896 1.00 93.06 449 PRO A N 1
ATOM 3651 C CA . PRO A 1 449 ? 36.921 14.058 -30.631 1.00 93.06 449 PRO A CA 1
ATOM 3652 C C . PRO A 1 449 ? 37.124 14.789 -31.961 1.00 93.06 449 PRO A C 1
ATOM 3654 O O . PRO A 1 449 ? 36.173 15.281 -32.571 1.00 93.06 449 PRO A O 1
ATOM 3657 N N . LYS A 1 450 ? 38.367 14.799 -32.459 1.00 90.38 450 LYS A N 1
ATOM 3658 C CA . LYS A 1 450 ? 38.687 15.319 -33.803 1.00 90.38 450 LYS A CA 1
ATOM 3659 C C . LYS A 1 450 ? 38.002 14.514 -34.913 1.00 90.38 450 LYS A C 1
ATOM 3661 O O . LYS A 1 450 ? 37.679 15.063 -35.959 1.00 90.38 450 LYS A O 1
ATOM 3666 N N . SER A 1 451 ? 37.793 13.216 -34.682 1.00 93.69 451 SER A N 1
ATOM 3667 C CA . SER A 1 451 ? 37.098 12.306 -35.591 1.00 93.69 451 SER A CA 1
ATOM 3668 C C . SER A 1 451 ? 36.240 11.327 -34.800 1.00 93.69 451 SER A C 1
ATOM 3670 O O . SER A 1 451 ? 36.749 10.599 -33.944 1.00 93.69 451 SER A O 1
ATOM 3672 N N . MET A 1 452 ? 34.944 11.286 -35.114 1.00 94.62 452 MET A N 1
ATOM 3673 C CA . MET A 1 452 ? 34.014 10.354 -34.477 1.00 94.62 452 MET A CA 1
ATOM 3674 C C . MET A 1 452 ? 34.325 8.900 -34.853 1.00 94.62 452 MET A C 1
ATOM 3676 O O . MET A 1 452 ? 34.218 8.018 -34.011 1.00 94.62 452 MET A O 1
ATOM 3680 N N . ALA A 1 453 ? 34.788 8.644 -36.080 1.00 93.19 453 ALA A N 1
ATOM 3681 C CA . ALA A 1 453 ? 35.141 7.296 -36.527 1.00 93.19 453 ALA A CA 1
ATOM 3682 C C . ALA A 1 453 ? 36.297 6.695 -35.707 1.00 93.19 453 ALA A C 1
ATOM 3684 O O . ALA A 1 453 ? 36.227 5.541 -35.292 1.00 93.19 453 ALA A O 1
ATOM 3685 N N . VAL A 1 454 ? 37.331 7.498 -35.423 1.00 93.19 454 VAL A N 1
ATOM 3686 C CA . VAL A 1 454 ? 38.464 7.072 -34.582 1.00 93.19 454 VAL A CA 1
ATOM 3687 C C . VAL A 1 454 ? 38.001 6.832 -33.146 1.00 93.19 454 VAL A C 1
ATOM 3689 O O . VAL A 1 454 ? 38.304 5.788 -32.576 1.00 93.19 454 VAL A O 1
ATOM 3692 N N . PHE A 1 455 ? 37.203 7.752 -32.591 1.00 95.75 455 PHE A N 1
ATOM 3693 C CA . PHE A 1 455 ? 36.636 7.599 -31.249 1.00 95.75 455 PHE A CA 1
ATOM 3694 C C . PHE A 1 455 ? 35.826 6.302 -31.111 1.00 95.75 455 PHE A C 1
ATOM 3696 O O . PHE A 1 455 ? 36.027 5.551 -30.162 1.00 95.75 455 PHE A O 1
ATOM 3703 N N . LEU A 1 456 ? 34.936 6.014 -32.065 1.00 95.38 456 LEU A N 1
ATOM 3704 C CA . LEU A 1 456 ? 34.094 4.817 -32.045 1.00 95.38 456 LEU A CA 1
ATOM 3705 C C . LEU A 1 456 ? 34.917 3.528 -32.146 1.00 95.38 456 LEU A C 1
ATOM 3707 O O . LEU A 1 456 ? 34.629 2.573 -31.426 1.00 95.38 456 LEU A O 1
ATOM 3711 N N . ALA A 1 457 ? 35.952 3.501 -32.991 1.00 93.44 457 ALA A N 1
ATOM 3712 C CA . ALA A 1 457 ? 36.845 2.349 -33.119 1.00 93.44 457 ALA A CA 1
ATOM 3713 C C . ALA A 1 457 ? 37.631 2.077 -31.824 1.00 93.44 457 ALA A C 1
ATOM 3715 O O . ALA A 1 457 ? 37.757 0.924 -31.403 1.00 93.44 457 ALA A O 1
ATOM 3716 N N . ASP A 1 458 ? 38.117 3.133 -31.169 1.00 92.00 458 ASP A N 1
ATOM 3717 C CA . ASP A 1 458 ? 38.833 3.030 -29.897 1.00 92.00 458 ASP A CA 1
ATOM 3718 C C . ASP A 1 458 ? 37.901 2.633 -28.746 1.00 92.00 458 ASP A C 1
ATOM 3720 O O . ASP A 1 458 ? 38.253 1.781 -27.920 1.00 92.00 458 ASP A O 1
ATOM 3724 N N . TYR A 1 459 ? 36.694 3.205 -28.705 1.00 94.00 459 TYR A N 1
ATOM 3725 C CA . TYR A 1 459 ? 35.685 2.870 -27.705 1.00 94.00 459 TYR A CA 1
ATOM 3726 C C . TYR A 1 459 ? 35.231 1.412 -27.834 1.00 94.00 459 TYR A C 1
ATOM 3728 O O . TYR A 1 459 ? 35.146 0.699 -26.834 1.00 94.00 459 TYR A O 1
ATOM 3736 N N . ALA A 1 460 ? 35.026 0.923 -29.062 1.00 93.00 460 ALA A N 1
ATOM 3737 C CA . ALA A 1 460 ? 34.587 -0.448 -29.314 1.00 93.00 460 ALA A CA 1
ATOM 3738 C C . ALA A 1 460 ? 35.556 -1.513 -28.766 1.00 93.00 460 ALA A C 1
ATOM 3740 O O . ALA A 1 460 ? 35.128 -2.597 -28.364 1.00 93.00 460 ALA A O 1
ATOM 3741 N N . ARG A 1 461 ? 36.854 -1.194 -28.694 1.00 91.62 461 ARG A N 1
ATOM 3742 C CA . ARG A 1 461 ? 37.922 -2.077 -28.187 1.00 91.62 461 ARG A CA 1
ATOM 3743 C C . ARG A 1 461 ? 38.168 -1.956 -26.678 1.00 91.62 461 ARG A C 1
ATOM 3745 O O . ARG A 1 461 ? 39.105 -2.558 -26.160 1.00 91.62 461 ARG A O 1
ATOM 3752 N N . THR A 1 462 ? 37.353 -1.174 -25.977 1.00 90.69 462 THR A N 1
ATOM 3753 C CA . THR A 1 462 ? 37.574 -0.763 -24.586 1.00 90.69 462 THR A CA 1
ATOM 3754 C C . THR A 1 462 ? 36.419 -1.213 -23.669 1.00 90.69 462 THR A C 1
ATOM 3756 O O . THR A 1 462 ? 35.317 -1.526 -24.135 1.00 90.69 462 THR A O 1
ATOM 3759 N N . THR A 1 463 ? 36.664 -1.256 -22.350 1.00 88.50 463 THR A N 1
ATOM 3760 C CA . THR A 1 463 ? 35.633 -1.427 -21.307 1.00 88.50 463 THR A CA 1
ATOM 3761 C C . THR A 1 463 ? 35.542 -0.198 -20.399 1.00 88.50 463 THR A C 1
ATOM 3763 O O . THR A 1 463 ? 36.488 0.586 -20.286 1.00 88.50 463 THR A O 1
ATOM 3766 N N . LYS A 1 464 ? 34.405 -0.033 -19.712 1.00 89.12 464 LYS A N 1
ATOM 3767 C CA . LYS A 1 464 ? 34.212 1.057 -18.745 1.00 89.12 464 LYS A CA 1
ATOM 3768 C C . LYS A 1 464 ? 35.211 0.987 -17.585 1.00 89.12 464 LYS A C 1
ATOM 3770 O O . LYS A 1 464 ? 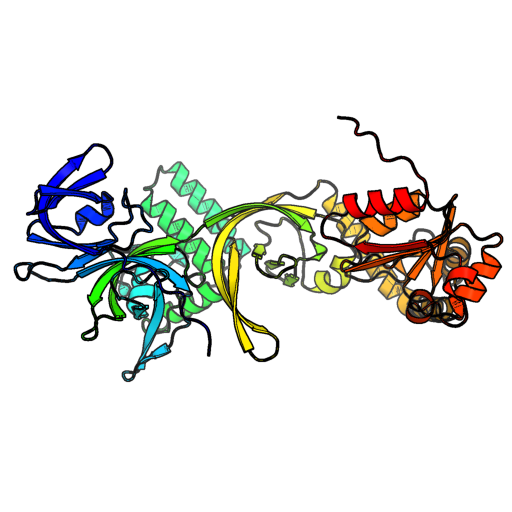35.654 2.048 -17.155 1.00 89.12 464 LYS A O 1
ATOM 3775 N N . GLU A 1 465 ? 35.611 -0.201 -17.110 1.00 89.38 465 GLU A N 1
ATOM 3776 C CA . GLU A 1 465 ? 36.660 -0.296 -16.079 1.00 89.38 465 GLU A CA 1
ATOM 3777 C C . GLU A 1 465 ? 37.992 0.255 -16.590 1.00 89.38 465 GLU A C 1
ATOM 3779 O O . GLU A 1 465 ? 38.617 1.067 -15.918 1.00 89.38 465 GLU A O 1
ATOM 3784 N N . HIS A 1 466 ? 38.391 -0.088 -17.819 1.00 89.81 466 HIS A N 1
ATOM 3785 C CA . HIS A 1 466 ? 39.641 0.415 -18.395 1.00 89.81 466 HIS A CA 1
ATOM 3786 C C . HIS A 1 466 ? 39.664 1.944 -18.540 1.00 89.81 466 HIS A C 1
ATOM 3788 O O . HIS A 1 466 ? 40.726 2.547 -18.394 1.00 89.81 466 HIS A O 1
ATOM 3794 N N . ILE A 1 467 ? 38.514 2.577 -18.797 1.00 91.19 467 ILE A N 1
ATOM 3795 C CA . ILE A 1 467 ? 38.392 4.043 -18.812 1.00 91.19 467 ILE A CA 1
ATOM 3796 C C . ILE A 1 467 ? 38.547 4.607 -17.396 1.00 91.19 467 ILE A C 1
ATOM 3798 O O . ILE A 1 467 ? 39.266 5.582 -17.204 1.00 91.19 467 ILE A O 1
ATOM 3802 N N . LEU A 1 468 ? 37.886 4.005 -16.403 1.00 89.31 468 LEU A N 1
ATOM 3803 C CA . LEU A 1 468 ? 37.916 4.491 -15.020 1.00 89.31 468 LEU A CA 1
ATOM 3804 C C . LEU A 1 468 ? 39.300 4.355 -14.376 1.00 89.31 468 LEU A C 1
ATOM 3806 O O . LEU A 1 468 ? 39.729 5.272 -13.681 1.00 89.31 468 LEU A O 1
ATOM 3810 N N . ASP A 1 469 ? 40.005 3.265 -14.665 1.00 90.62 469 ASP A N 1
ATOM 3811 C CA . ASP A 1 469 ? 41.359 3.009 -14.164 1.00 90.62 469 ASP A CA 1
ATOM 3812 C C . ASP A 1 469 ? 42.445 3.672 -15.033 1.00 90.62 469 ASP A C 1
ATOM 3814 O O . ASP A 1 469 ? 43.638 3.509 -14.781 1.00 90.62 469 ASP A O 1
ATOM 3818 N N . ASN A 1 470 ? 42.041 4.378 -16.099 1.00 89.88 470 ASN A N 1
ATOM 3819 C CA . ASN A 1 470 ? 42.905 4.899 -17.161 1.00 89.88 470 ASN A CA 1
ATOM 3820 C C . ASN A 1 470 ? 43.947 3.874 -17.665 1.00 89.88 470 ASN A C 1
ATOM 3822 O O . ASN A 1 470 ? 45.102 4.199 -17.965 1.00 89.88 470 ASN A O 1
ATOM 3826 N N . ARG A 1 471 ? 43.553 2.600 -17.761 1.00 85.88 471 ARG A N 1
ATOM 3827 C CA . ARG A 1 471 ? 44.450 1.515 -18.164 1.00 85.88 471 ARG A CA 1
ATOM 3828 C C . ARG A 1 471 ? 44.940 1.761 -19.588 1.00 85.88 471 ARG A C 1
ATOM 3830 O O . ARG A 1 471 ? 44.140 2.038 -20.476 1.00 85.88 471 ARG A O 1
ATOM 3837 N N . SER A 1 472 ? 46.250 1.662 -19.820 1.00 86.06 472 SER A N 1
ATOM 3838 C CA . SER A 1 472 ? 46.858 1.905 -21.144 1.00 86.06 472 SER A CA 1
ATOM 3839 C C . SER A 1 472 ? 46.499 3.276 -21.744 1.00 86.06 472 SER A C 1
ATOM 3841 O O . SER A 1 472 ? 46.333 3.412 -22.961 1.00 86.06 472 SER A O 1
ATOM 3843 N N . ASN A 1 473 ? 46.353 4.276 -20.871 1.00 88.31 473 ASN A N 1
ATOM 3844 C CA . ASN A 1 473 ? 46.019 5.660 -21.191 1.00 88.31 473 ASN A CA 1
ATOM 3845 C C . ASN A 1 473 ? 44.734 5.851 -22.020 1.00 88.31 473 ASN A C 1
ATOM 3847 O O . ASN A 1 473 ? 44.615 6.738 -22.869 1.00 88.31 473 ASN A O 1
ATOM 3851 N N . VAL A 1 474 ? 43.775 4.948 -21.822 1.00 89.38 474 VAL A N 1
ATOM 3852 C CA . VAL A 1 474 ? 42.504 4.918 -22.548 1.00 89.38 474 VAL A CA 1
ATOM 3853 C C . VAL A 1 474 ? 41.654 6.162 -22.271 1.00 89.38 474 VAL A C 1
ATOM 3855 O O . VAL A 1 474 ? 41.010 6.666 -23.191 1.00 89.38 474 VAL A O 1
ATOM 3858 N N . ALA A 1 475 ? 41.639 6.665 -21.033 1.00 88.56 475 ALA A N 1
ATOM 3859 C CA . ALA A 1 475 ? 40.799 7.793 -20.643 1.00 88.56 475 ALA A CA 1
ATOM 3860 C C . ALA A 1 475 ? 41.247 9.084 -21.338 1.00 88.56 475 ALA A C 1
ATOM 3862 O O . ALA A 1 475 ? 40.409 9.800 -21.880 1.00 88.56 475 ALA A O 1
ATOM 3863 N N . GLU A 1 476 ? 42.557 9.346 -21.394 1.00 89.50 476 GLU A N 1
ATOM 3864 C CA . GLU A 1 476 ? 43.104 10.502 -22.116 1.00 89.50 476 GLU A CA 1
ATOM 3865 C C . GLU A 1 476 ? 42.880 10.377 -23.624 1.00 89.50 476 GLU A C 1
ATOM 3867 O O . GLU A 1 476 ? 42.443 11.335 -24.261 1.00 89.50 476 GLU A O 1
ATOM 3872 N N . ARG A 1 477 ? 43.103 9.183 -24.195 1.00 90.25 477 ARG A N 1
ATOM 3873 C CA . ARG A 1 477 ? 42.903 8.937 -25.632 1.00 90.25 477 ARG A CA 1
ATOM 3874 C C . ARG A 1 477 ? 41.456 9.174 -26.068 1.00 90.25 477 ARG A C 1
ATOM 3876 O O . ARG A 1 477 ? 41.227 9.753 -27.127 1.00 90.25 477 ARG A O 1
ATOM 3883 N N . LEU A 1 478 ? 40.490 8.759 -25.249 1.00 92.56 478 LEU A N 1
ATOM 3884 C CA . LEU A 1 478 ? 39.064 8.999 -25.491 1.00 92.56 478 LEU A CA 1
ATOM 3885 C C . LEU A 1 478 ? 38.603 10.399 -25.048 1.00 92.56 478 LEU A C 1
ATOM 3887 O O . LEU A 1 478 ? 37.466 10.773 -25.324 1.00 92.56 478 LEU A O 1
ATOM 3891 N N . GLY A 1 479 ? 39.451 11.176 -24.367 1.00 92.88 479 GLY A N 1
ATOM 3892 C CA . GLY A 1 479 ? 39.107 12.501 -23.849 1.00 92.88 479 GLY A CA 1
ATOM 3893 C C . GLY A 1 479 ? 38.068 12.467 -22.726 1.00 92.88 479 GLY A C 1
ATOM 3894 O O . GLY A 1 479 ? 37.179 13.313 -22.689 1.00 92.88 479 GLY A O 1
ATOM 3895 N N . TYR A 1 480 ? 38.119 11.475 -21.840 1.00 94.94 480 TYR A N 1
ATOM 3896 C CA . TYR A 1 480 ? 37.164 11.311 -20.744 1.00 94.94 480 TYR A CA 1
ATOM 3897 C C . TYR A 1 480 ? 37.199 12.495 -19.763 1.00 94.94 480 TYR A C 1
ATOM 3899 O O . TYR A 1 480 ? 38.249 12.851 -19.236 1.00 94.94 480 TYR A O 1
ATOM 3907 N N . LEU A 1 481 ? 36.031 13.087 -19.497 1.00 92.00 481 LEU A N 1
ATOM 3908 C CA . LEU A 1 481 ? 35.868 14.248 -18.612 1.00 92.00 481 LEU A CA 1
ATOM 3909 C C . LEU A 1 481 ? 35.271 13.876 -17.249 1.00 92.00 481 LEU A C 1
ATOM 3911 O O . LEU A 1 481 ? 35.473 14.585 -16.263 1.00 92.00 481 LEU A O 1
ATOM 3915 N N . GLY A 1 482 ? 34.507 12.785 -17.181 1.00 92.12 482 GLY A N 1
ATOM 3916 C CA . GLY A 1 482 ? 33.875 12.330 -15.947 1.00 92.12 482 GLY A CA 1
ATOM 3917 C C . GLY A 1 482 ? 32.574 11.567 -16.170 1.00 92.12 482 GLY A C 1
ATOM 3918 O O . GLY A 1 482 ? 32.151 11.318 -17.301 1.00 92.12 482 GLY A O 1
ATOM 3919 N N . ARG A 1 483 ? 31.915 11.211 -15.060 1.00 92.75 483 ARG A N 1
ATOM 3920 C CA . ARG A 1 483 ? 30.619 10.521 -15.068 1.00 92.75 483 ARG A CA 1
ATOM 3921 C C . ARG A 1 483 ? 29.605 11.163 -14.128 1.00 92.75 483 ARG A C 1
ATOM 3923 O O . ARG A 1 483 ? 29.960 11.647 -13.053 1.00 92.75 483 ARG A O 1
ATOM 3930 N N . VAL A 1 484 ? 28.327 11.103 -14.495 1.00 90.69 484 VAL A N 1
ATOM 3931 C CA . VAL A 1 484 ? 27.206 11.607 -13.690 1.00 90.69 484 VAL A CA 1
ATOM 3932 C C . VAL A 1 484 ? 26.228 10.474 -13.404 1.00 90.69 484 VAL A C 1
ATOM 3934 O O . VAL A 1 484 ? 25.567 9.978 -14.309 1.00 90.69 484 VAL A O 1
ATOM 3937 N N . VAL A 1 485 ? 26.112 10.082 -12.133 1.00 87.88 485 VAL A N 1
ATOM 3938 C CA . VAL A 1 485 ? 25.166 9.044 -11.692 1.00 87.88 485 VAL A CA 1
ATOM 3939 C C . VAL A 1 485 ? 23.735 9.579 -11.712 1.00 87.88 485 VAL A C 1
ATOM 3941 O O . VAL A 1 485 ? 23.473 10.709 -11.281 1.00 87.88 485 VAL A O 1
ATOM 3944 N N . HIS A 1 486 ? 22.802 8.759 -12.183 1.00 80.62 486 HIS A N 1
ATOM 3945 C CA . HIS A 1 486 ? 21.377 9.063 -12.175 1.00 80.62 486 HIS A CA 1
ATOM 3946 C C . HIS A 1 486 ? 20.833 8.999 -10.747 1.00 80.62 486 HIS A C 1
ATOM 3948 O O . HIS A 1 486 ? 20.691 7.928 -10.160 1.00 80.62 486 HIS A O 1
ATOM 3954 N N . GLY A 1 487 ? 20.542 10.166 -10.174 1.00 71.44 487 GLY A N 1
ATOM 3955 C CA . GLY A 1 487 ? 19.911 10.285 -8.860 1.00 71.44 487 GLY A CA 1
ATOM 3956 C C . GLY A 1 487 ? 18.392 10.462 -8.937 1.00 71.44 487 GLY A C 1
ATOM 3957 O O . GLY A 1 487 ? 17.818 10.652 -10.007 1.00 71.44 487 GLY A O 1
ATOM 3958 N N . ALA A 1 488 ? 17.739 10.516 -7.772 1.00 63.81 488 ALA A N 1
ATOM 3959 C CA . ALA A 1 488 ? 16.290 10.724 -7.658 1.00 63.81 488 ALA A CA 1
ATOM 3960 C C . ALA A 1 488 ? 15.785 12.073 -8.222 1.00 63.81 488 ALA A C 1
ATOM 3962 O O . ALA A 1 488 ? 14.582 12.243 -8.412 1.00 63.81 488 ALA A O 1
ATOM 3963 N N . ASN A 1 489 ? 16.682 13.035 -8.487 1.00 77.56 489 ASN A N 1
ATOM 3964 C CA . ASN A 1 489 ? 16.360 14.326 -9.096 1.00 77.56 489 ASN A CA 1
ATOM 3965 C C . ASN A 1 489 ? 16.966 14.449 -10.514 1.00 77.56 489 ASN A C 1
ATOM 3967 O O . ASN A 1 489 ? 18.118 14.882 -10.649 1.00 77.56 489 ASN A O 1
ATOM 3971 N N . PRO A 1 490 ? 16.187 14.168 -11.579 1.00 80.88 490 PRO A N 1
ATOM 3972 C CA . PRO A 1 490 ? 16.657 14.241 -12.965 1.00 80.88 490 PRO A CA 1
ATOM 3973 C C . PRO A 1 490 ? 17.131 15.635 -13.406 1.00 80.88 490 PRO A C 1
ATOM 3975 O O . PRO A 1 490 ? 17.981 15.757 -14.286 1.00 80.88 490 PRO A O 1
ATOM 3978 N N . ARG A 1 491 ? 16.639 16.713 -12.775 1.00 83.88 491 ARG A N 1
ATOM 3979 C CA . ARG A 1 491 ? 17.095 18.083 -13.079 1.00 83.88 491 ARG A CA 1
ATOM 3980 C C . ARG A 1 491 ? 18.523 18.331 -12.593 1.00 83.88 491 ARG A C 1
ATOM 3982 O O . ARG A 1 491 ? 19.282 19.038 -13.250 1.00 83.88 491 ARG A O 1
ATOM 3989 N N . GLY A 1 492 ? 18.898 17.732 -11.460 1.00 85.75 492 GLY A N 1
ATOM 3990 C CA . GLY A 1 492 ? 20.264 17.797 -10.937 1.00 85.75 492 GLY A CA 1
ATOM 3991 C C . GLY A 1 492 ? 21.264 17.098 -11.858 1.00 85.75 492 GLY A C 1
ATOM 3992 O O . GLY A 1 492 ? 22.352 17.622 -12.088 1.00 85.75 492 GLY A O 1
ATOM 3993 N N . TRP A 1 493 ? 20.862 15.963 -12.438 1.00 91.12 493 TRP A N 1
ATOM 3994 C CA . TRP A 1 493 ? 21.624 15.279 -13.485 1.00 91.12 493 TRP A CA 1
ATOM 3995 C C . TRP A 1 493 ? 21.815 16.181 -14.712 1.00 91.12 493 TRP A C 1
ATOM 3997 O O . TRP A 1 493 ? 22.952 16.430 -15.109 1.00 91.12 493 TRP A O 1
ATOM 4007 N N . LEU A 1 494 ? 20.733 16.772 -15.236 1.00 89.12 494 LEU A N 1
ATOM 4008 C CA . LEU A 1 494 ? 20.798 17.610 -16.440 1.00 89.12 494 LEU A CA 1
ATOM 4009 C C . LEU A 1 494 ? 21.713 18.825 -16.246 1.00 89.12 494 LEU A C 1
ATOM 4011 O O . LEU A 1 494 ? 22.496 19.154 -17.133 1.00 89.12 494 LEU A O 1
ATOM 4015 N N . LYS A 1 495 ? 21.662 19.465 -15.070 1.00 88.50 495 LYS A N 1
ATOM 4016 C CA . LYS A 1 495 ? 22.545 20.590 -14.731 1.00 88.50 495 LYS A CA 1
ATOM 4017 C C . LYS A 1 495 ? 24.025 20.194 -14.788 1.00 88.50 495 LYS A C 1
ATOM 4019 O O . LYS A 1 495 ? 24.834 20.959 -15.304 1.00 88.50 495 LYS A O 1
ATOM 4024 N N . LYS A 1 496 ? 24.380 19.013 -14.270 1.00 89.75 496 LYS A N 1
ATOM 4025 C CA . LYS A 1 496 ? 25.761 18.506 -14.306 1.00 89.75 496 LYS A CA 1
ATOM 4026 C C . LYS A 1 496 ? 26.204 18.179 -15.727 1.00 89.75 496 LYS A C 1
ATOM 4028 O O . LYS A 1 496 ? 27.301 18.568 -16.103 1.00 89.75 496 LYS A O 1
ATOM 4033 N N . ILE A 1 497 ? 25.348 17.526 -16.517 1.00 91.19 497 ILE A N 1
ATOM 4034 C CA . ILE A 1 497 ? 25.639 17.247 -17.929 1.00 91.19 497 ILE A CA 1
ATOM 4035 C C . ILE A 1 497 ? 25.913 18.548 -18.681 1.00 91.19 497 ILE A C 1
ATOM 4037 O O . ILE A 1 497 ? 26.980 18.678 -19.268 1.00 91.19 497 ILE A O 1
ATOM 4041 N N . LYS A 1 498 ? 25.022 19.542 -18.574 1.00 88.06 498 LYS A N 1
ATOM 4042 C CA . LYS A 1 498 ? 25.209 20.865 -19.191 1.00 88.06 498 LYS A CA 1
ATOM 4043 C C . LYS A 1 498 ? 26.540 21.512 -18.815 1.00 88.06 498 LYS A C 1
ATOM 4045 O O . LYS A 1 498 ? 27.224 22.024 -19.692 1.00 88.06 498 LYS A O 1
ATOM 4050 N N . ALA A 1 499 ? 26.931 21.437 -17.542 1.00 87.62 499 ALA A N 1
ATOM 4051 C CA . ALA A 1 499 ? 28.211 21.968 -17.085 1.00 87.62 499 ALA A CA 1
ATOM 4052 C C . ALA A 1 499 ? 29.410 21.279 -17.762 1.00 87.62 499 ALA A C 1
ATOM 4054 O O . ALA A 1 499 ? 30.329 21.969 -18.190 1.00 87.62 499 ALA A O 1
ATOM 4055 N N . TYR A 1 500 ? 29.383 19.950 -17.922 1.00 87.06 500 TYR A N 1
ATOM 4056 C CA . TYR A 1 500 ? 30.456 19.218 -18.607 1.00 87.06 500 TYR A CA 1
ATOM 4057 C C . TYR A 1 500 ? 30.575 19.565 -20.095 1.00 87.06 500 TYR A C 1
ATOM 4059 O O . TYR A 1 500 ? 31.687 19.686 -20.597 1.00 87.06 500 TYR A O 1
ATOM 4067 N N . VAL A 1 501 ? 29.452 19.743 -20.799 1.00 84.88 501 VAL A N 1
ATOM 4068 C CA . VAL A 1 501 ? 29.452 20.128 -22.227 1.00 84.88 501 VAL A CA 1
ATOM 4069 C C . VAL A 1 501 ? 29.529 21.647 -22.447 1.00 84.88 501 VAL A C 1
ATOM 4071 O O . VAL A 1 501 ? 29.498 22.111 -23.586 1.00 84.88 501 VAL A O 1
ATOM 4074 N N . GLY A 1 502 ? 29.658 22.440 -21.376 1.00 80.00 502 GLY A N 1
ATOM 4075 C CA . GLY A 1 502 ? 29.776 23.897 -21.444 1.00 80.00 502 GLY A CA 1
ATOM 4076 C C . GLY A 1 502 ? 28.513 24.609 -21.944 1.00 80.00 502 GLY A C 1
ATOM 4077 O O . GLY A 1 502 ? 28.621 25.664 -22.567 1.00 80.00 502 GLY A O 1
ATOM 4078 N N . GLU A 1 503 ? 27.327 24.036 -21.726 1.00 80.06 503 GLU A N 1
ATOM 4079 C CA . GLU A 1 503 ? 26.035 24.674 -22.014 1.00 80.06 503 GLU A CA 1
ATOM 4080 C C . GLU A 1 503 ? 25.607 25.595 -20.853 1.00 80.06 503 GLU A C 1
ATOM 4082 O O . GLU A 1 503 ? 25.765 25.225 -19.683 1.00 80.06 503 GLU A O 1
ATOM 4087 N N . PRO A 1 504 ? 25.012 26.771 -21.133 1.00 68.19 504 PRO A N 1
ATOM 4088 C CA . PRO A 1 504 ? 24.485 27.633 -20.084 1.00 68.19 504 PRO A CA 1
ATOM 4089 C C . PRO A 1 504 ? 23.329 26.948 -19.321 1.00 68.19 504 PRO A C 1
ATOM 4091 O O . PRO A 1 504 ? 22.534 26.200 -19.909 1.00 68.19 504 PRO A O 1
ATOM 4094 N N . PRO A 1 505 ? 23.205 27.176 -17.999 1.00 59.03 505 PRO A N 1
ATOM 4095 C CA . PRO A 1 505 ? 22.060 26.692 -17.232 1.00 59.03 505 PRO A CA 1
ATOM 4096 C C . PRO A 1 505 ? 20.763 27.344 -17.738 1.00 59.03 505 PRO A C 1
ATOM 4098 O O . PRO A 1 505 ? 20.776 28.498 -18.158 1.00 59.03 505 PRO A O 1
ATOM 4101 N N . ASP A 1 506 ? 19.637 26.619 -17.690 1.00 55.84 506 ASP A N 1
ATOM 4102 C CA . ASP A 1 506 ? 18.340 27.202 -18.061 1.00 55.84 506 ASP A CA 1
ATOM 4103 C C . ASP A 1 506 ? 18.013 28.354 -17.104 1.00 55.84 506 ASP A C 1
ATOM 4105 O O . ASP A 1 506 ? 17.920 28.152 -15.889 1.00 55.84 506 ASP A O 1
ATOM 4109 N N . VAL A 1 507 ? 17.834 29.556 -17.651 1.00 40.62 507 VAL A N 1
ATOM 4110 C CA . VAL A 1 507 ? 17.223 30.672 -16.928 1.00 40.62 507 VAL A CA 1
ATOM 4111 C C . VAL A 1 507 ? 15.761 30.291 -16.728 1.00 40.62 507 VAL A C 1
ATOM 4113 O O . VAL A 1 507 ? 15.039 30.065 -17.698 1.00 40.62 507 VAL A O 1
ATOM 4116 N N . ALA A 1 508 ? 15.337 30.139 -15.475 1.00 36.00 508 ALA A N 1
ATOM 4117 C CA . ALA A 1 508 ? 13.951 29.835 -15.162 1.00 36.00 508 ALA A CA 1
ATOM 4118 C C . ALA A 1 508 ? 13.057 30.967 -15.692 1.00 36.00 508 ALA A C 1
ATOM 4120 O O . ALA A 1 508 ? 13.130 32.092 -15.204 1.00 36.00 508 ALA A O 1
ATOM 4121 N N . GLN A 1 509 ? 12.227 30.677 -16.694 1.00 29.61 509 GLN A N 1
ATOM 4122 C CA . GLN A 1 509 ? 11.007 31.450 -16.896 1.00 29.61 509 GLN A CA 1
ATOM 4123 C C . GLN A 1 509 ? 10.050 31.053 -15.765 1.00 29.61 509 GLN A C 1
ATOM 4125 O O . GLN A 1 509 ? 9.841 29.858 -15.532 1.00 29.61 509 GLN A O 1
ATOM 4130 N N . PHE A 1 510 ? 9.611 32.063 -15.013 1.00 32.16 510 PHE A N 1
ATOM 4131 C CA . PHE A 1 510 ? 8.777 31.965 -13.814 1.00 32.16 510 PHE A CA 1
ATOM 4132 C C . PHE A 1 510 ? 7.404 31.350 -14.083 1.00 32.16 510 PHE A C 1
ATOM 4134 O O . PHE A 1 510 ? 6.847 31.612 -15.174 1.00 32.16 510 PHE A O 1
#

Secondary structure (DSSP, 8-state):
-----------EEEEEEEEEEEETTEEEEEETTS-EEEE-HHHHTT--TT-EEEEETT-SS--TTS-EEEEPPTTSSS--EEEEEEEEEEPPPEE-TTS-EEEEEEESS-TTS--EEEEEHHHHHHHHS-S-TTS-GGGPPPHHHHHT--TT--HHHHHHHHHHHHHHHHHTT--HHHHHHHHHHHHHHTSHHHHHHHHHHHH-TTSPPPPGGG--EEEEEEEEE-TTSSEEEEEEEEEEEE-EEEEEEEEEGGGEEE-SS-EEEE-TTS-EEEEE-TTTS-----TTHHHHGGG---EEEEEEEEEEEEEEEEETTEEEEEEEEEEEEEEEEEE--TTHHHHHHHHHHHHHHHHHTHHHHHHHHHHHHHS-EEHHHHHHHHHHTT--TTS-GGGTT--TTB-HHHHHHHHTTEEEEEEETTEEEEEESSEEEEE--BTT-EEEEEEPPS-HHHHHHHHHT--HHHHHTTGGGHHHHHTEEEEEE--S-HHHHHHHHHHHTTPPPPP---

Foldseek 3Di:
DDDDPDDDQQDKDKFFFADWDDDDQWIWTATPVRDIATHGPLVVVVDDHGKIKMFGPVDPHDDQAGWMKIFADPPDPDTWIKTKHWWDFKDFWDQDPVRWTWIKTAGDPCSQQ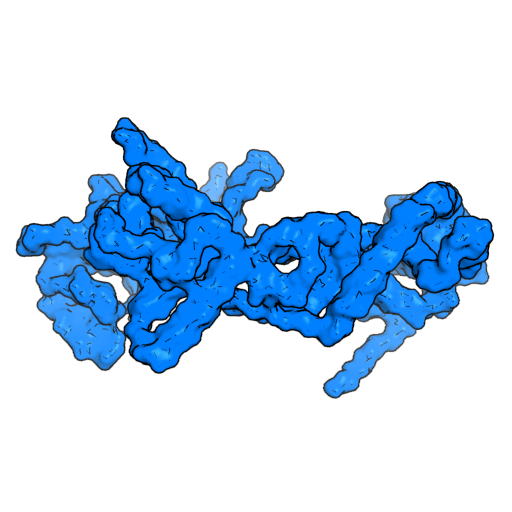AGIEIGTQLQLCLCQQFLDNVDDPVPTDGLCVLLVHDLPDFLLRSVVSLVVSLVVCVVVVHDPSSNVSSLSSNLQCSDPVSSVQSVVCVVPVRGGHDNPQRDGFMWMFIADADPVRHYTYGPHTPDTDFDKDKDKDWFQQLQWQDAQFWIWHADPVRQEIEIGGCNQVVDHDHRCCNVQSLLQPWIKIKIFMWTWHWDFDQDPNDTDTGIHIYTRPSGIHIDTDPCRVVSVVVSVVLVVLCVVCVVLLVVVLVVLQQFWDWQVRLLVSCVVSVNDSPRRSLCSLDDSQADVVVVVLLVVQAPTWTRHNNWIWGHGPFWIWIDDRHAQDKIWTFGHDPDPVVLRVLVSVDDPVCLVVCPVVSVVVNRTDDIDHHDPDVLVSVVVVCVRSVHDDDDDPD

Radius of gyration: 31.01 Å; chains: 1; bounding box: 77×56×92 Å